Protein AF-A0A971Q8L4-F1 (afdb_monomer_lite)

Radius of gyration: 24.86 Å; chains: 1; bounding box: 64×50×66 Å

Structure (mmCIF, N/CA/C/O backbone):
data_AF-A0A971Q8L4-F1
#
_entry.id   AF-A0A971Q8L4-F1
#
loop_
_atom_site.group_PDB
_atom_site.id
_atom_site.type_symbol
_atom_site.label_atom_id
_atom_site.label_alt_id
_atom_site.label_comp_id
_atom_site.label_asym_id
_atom_site.label_entity_id
_atom_site.label_seq_id
_atom_site.pdbx_PDB_ins_code
_atom_site.Cartn_x
_atom_site.Cartn_y
_atom_site.Cartn_z
_atom_site.occupancy
_atom_site.B_iso_or_equiv
_atom_site.auth_seq_id
_atom_site.auth_comp_id
_atom_site.auth_asym_id
_atom_site.auth_atom_id
_atom_site.pdbx_PDB_model_num
ATOM 1 N N . MET A 1 1 ? -30.413 21.904 19.982 1.00 45.78 1 MET A N 1
ATOM 2 C CA . MET A 1 1 ? -29.774 20.782 20.704 1.00 45.78 1 MET A CA 1
ATOM 3 C C . MET A 1 1 ? -28.463 20.506 19.994 1.00 45.78 1 MET A C 1
ATOM 5 O O . MET A 1 1 ? -28.506 20.334 18.784 1.00 45.78 1 MET A O 1
ATOM 9 N N . SER A 1 2 ? -27.324 20.584 20.688 1.00 55.53 2 SER A N 1
ATOM 10 C CA . SER A 1 2 ? -26.021 20.301 20.070 1.00 55.53 2 SER A CA 1
ATOM 11 C C . SER A 1 2 ? -25.993 18.841 19.613 1.00 55.53 2 SER A C 1
ATOM 13 O O . SER A 1 2 ? -26.353 17.948 20.380 1.00 55.53 2 SER A O 1
ATOM 15 N N . ARG A 1 3 ? -25.665 18.612 18.340 1.00 78.69 3 ARG A N 1
ATOM 16 C CA . ARG A 1 3 ? -25.548 17.276 17.750 1.00 78.69 3 ARG A CA 1
ATOM 17 C C . ARG A 1 3 ? -24.385 16.535 18.415 1.00 78.69 3 ARG A C 1
ATOM 19 O O . ARG A 1 3 ? -23.316 17.116 18.581 1.00 78.69 3 ARG A O 1
ATOM 26 N N . ASP A 1 4 ? -24.563 15.257 18.752 1.00 89.50 4 ASP A N 1
ATOM 27 C CA . ASP A 1 4 ? -23.483 14.438 19.321 1.00 89.50 4 ASP A CA 1
ATOM 28 C C . ASP A 1 4 ? -22.449 14.070 18.242 1.00 89.50 4 ASP A C 1
ATOM 30 O O . ASP A 1 4 ? -22.520 13.013 17.618 1.00 89.50 4 ASP A O 1
ATOM 34 N N . PHE A 1 5 ? -21.526 14.994 17.962 1.00 96.94 5 PHE A N 1
ATOM 35 C CA . PHE A 1 5 ? -20.414 14.784 17.037 1.00 96.94 5 PHE A CA 1
ATOM 36 C C . PHE A 1 5 ? -19.198 14.211 17.773 1.00 96.94 5 PHE A C 1
ATOM 38 O O . PHE A 1 5 ? -18.738 14.763 18.787 1.00 96.94 5 PHE A O 1
ATOM 45 N N . ARG A 1 6 ? -18.653 13.111 17.247 1.00 97.25 6 ARG A N 1
ATOM 46 C CA . ARG A 1 6 ? -17.581 12.340 17.884 1.00 97.25 6 ARG A CA 1
ATOM 47 C C . ARG A 1 6 ? -16.226 12.561 17.211 1.00 97.25 6 ARG A C 1
ATOM 49 O O . ARG A 1 6 ? -16.113 12.531 15.992 1.00 97.25 6 ARG A O 1
ATOM 56 N N . LEU A 1 7 ? -15.184 12.721 18.025 1.00 98.50 7 LEU A N 1
ATOM 57 C CA . LEU A 1 7 ? -13.802 12.645 17.560 1.00 98.50 7 LEU A CA 1
ATOM 58 C C . LEU A 1 7 ? -13.230 11.250 17.816 1.00 98.50 7 LEU A C 1
ATOM 60 O O . LEU A 1 7 ? -13.472 10.657 18.875 1.00 98.50 7 LEU A O 1
ATOM 64 N N . GLU A 1 8 ? -12.453 10.759 16.861 1.00 98.69 8 GLU A N 1
ATOM 65 C CA . GLU A 1 8 ? -11.822 9.443 16.880 1.00 98.69 8 GLU A CA 1
ATOM 66 C C . GLU A 1 8 ? -10.337 9.547 16.506 1.00 98.69 8 GLU A C 1
ATOM 68 O O . GLU A 1 8 ? -9.936 10.462 15.791 1.00 98.69 8 GLU A O 1
ATOM 73 N N . ALA A 1 9 ? -9.517 8.604 16.957 1.00 98.62 9 ALA A N 1
ATOM 74 C CA . ALA A 1 9 ? -8.110 8.491 16.565 1.00 98.62 9 ALA A CA 1
ATOM 75 C C . ALA A 1 9 ? -7.853 7.123 15.928 1.00 98.62 9 ALA A C 1
ATOM 77 O O . ALA A 1 9 ? -8.390 6.125 16.412 1.00 98.62 9 ALA A O 1
ATOM 78 N N . LEU A 1 10 ? -7.039 7.065 14.873 1.00 98.50 10 LEU A N 1
ATOM 79 C CA . LEU A 1 10 ? -6.539 5.800 14.337 1.00 98.50 10 LEU A CA 1
ATOM 80 C C . LEU A 1 10 ? -5.110 5.559 14.816 1.00 98.50 10 LEU A C 1
ATOM 82 O O . LEU A 1 10 ? -4.262 6.436 14.679 1.00 98.50 10 LEU A O 1
ATOM 86 N N . VAL A 1 11 ? -4.874 4.368 15.359 1.00 98.38 11 VAL A N 1
ATOM 87 C CA . VAL A 1 11 ? -3.573 3.879 15.811 1.00 98.38 11 VAL A CA 1
ATOM 88 C C . VAL A 1 11 ? -3.122 2.785 14.859 1.00 98.38 11 VAL A C 1
ATOM 90 O O . VAL A 1 11 ? -3.710 1.703 14.857 1.00 98.38 11 VAL A O 1
ATOM 93 N N . ASP A 1 12 ? -2.092 3.043 14.059 1.00 95.38 12 ASP A N 1
ATOM 94 C CA . ASP A 1 12 ? -1.393 1.992 13.321 1.00 95.38 12 ASP A CA 1
ATOM 95 C C . ASP A 1 12 ? -0.207 1.544 14.171 1.00 95.38 12 ASP A C 1
ATOM 97 O O . ASP A 1 12 ? 0.896 2.080 14.111 1.00 95.38 12 ASP A O 1
ATOM 101 N N . PHE A 1 13 ? -0.496 0.593 15.062 1.00 94.81 13 PHE A N 1
ATOM 102 C CA . PHE A 1 13 ? 0.380 0.264 16.182 1.00 94.81 13 PHE A CA 1
ATOM 103 C C . PHE A 1 13 ? 1.792 -0.162 15.762 1.00 94.81 13 PHE A C 1
ATOM 105 O O . PHE A 1 13 ? 2.742 0.040 16.520 1.00 94.81 13 PHE A O 1
ATOM 112 N N . LEU A 1 14 ? 1.944 -0.745 14.568 1.00 92.31 14 LEU A N 1
ATOM 113 C CA . LEU A 1 14 ? 3.266 -1.091 14.057 1.00 92.31 14 LEU A CA 1
ATOM 114 C C . LEU A 1 14 ? 4.086 0.161 13.759 1.00 92.31 14 LEU A C 1
ATOM 116 O O . LEU A 1 14 ? 5.238 0.204 14.176 1.00 92.31 14 LEU A O 1
ATOM 120 N N . ASP A 1 15 ? 3.505 1.186 13.141 1.00 92.38 15 ASP A N 1
ATOM 121 C CA . ASP A 1 15 ? 4.209 2.443 12.882 1.00 92.38 15 ASP A CA 1
ATOM 122 C C . ASP A 1 15 ? 4.553 3.153 14.192 1.00 92.38 15 ASP A C 1
ATOM 124 O O . ASP A 1 15 ? 5.699 3.553 14.391 1.00 92.38 15 ASP A O 1
ATOM 128 N N . ASP A 1 16 ? 3.602 3.226 15.129 1.00 94.31 16 ASP A N 1
ATOM 129 C CA . ASP A 1 16 ? 3.819 3.756 16.481 1.00 94.31 16 ASP A CA 1
ATOM 130 C C . ASP A 1 16 ? 4.983 3.038 17.207 1.00 94.31 16 ASP A C 1
ATOM 132 O O . ASP A 1 16 ? 5.825 3.683 17.843 1.00 94.31 16 ASP A O 1
ATOM 136 N N . ALA A 1 17 ? 5.076 1.709 17.091 1.00 93.44 17 ALA A N 1
ATOM 137 C CA . ALA A 1 17 ? 6.143 0.915 17.700 1.00 93.44 17 ALA A CA 1
ATOM 138 C C . ALA A 1 17 ? 7.485 1.015 16.949 1.00 93.44 17 ALA A C 1
ATOM 140 O O . ALA A 1 17 ? 8.529 1.020 17.602 1.00 93.44 17 ALA A O 1
ATOM 141 N N . ILE A 1 18 ? 7.474 1.105 15.612 1.00 89.38 18 ILE A N 1
ATOM 142 C CA . ILE A 1 18 ? 8.674 1.233 14.763 1.00 89.38 18 ILE A CA 1
ATOM 143 C C . ILE A 1 18 ? 9.385 2.549 15.042 1.00 89.38 18 ILE A C 1
ATOM 145 O O . ILE A 1 18 ? 10.592 2.562 15.261 1.00 89.38 18 ILE A O 1
ATOM 149 N N . VAL A 1 19 ? 8.646 3.659 15.067 1.00 90.88 19 VAL A N 1
ATOM 150 C CA . VAL A 1 19 ? 9.254 4.989 15.231 1.00 90.88 19 VAL A CA 1
ATOM 151 C C . VAL A 1 19 ? 9.710 5.263 16.667 1.00 90.88 19 VAL A C 1
ATOM 153 O O . VAL A 1 19 ? 10.331 6.293 16.935 1.00 90.88 19 VAL A O 1
ATOM 156 N N . THR A 1 20 ? 9.408 4.361 17.608 1.00 93.50 20 THR A N 1
ATOM 157 C CA . THR A 1 20 ? 9.803 4.501 19.010 1.00 93.50 20 THR A CA 1
ATOM 158 C C . THR A 1 20 ? 11.145 3.795 19.269 1.00 93.50 20 THR A C 1
ATOM 160 O O . THR A 1 20 ? 11.268 2.588 19.053 1.00 93.50 20 THR A O 1
ATOM 163 N N . PRO A 1 21 ? 12.164 4.490 19.819 1.00 92.88 21 PRO A N 1
ATOM 164 C CA . PRO A 1 21 ? 13.505 3.924 20.013 1.00 92.88 21 PRO A CA 1
ATOM 165 C C . PRO A 1 21 ? 13.611 2.938 21.195 1.00 92.88 21 PRO A C 1
ATOM 167 O O . PRO A 1 21 ? 14.701 2.463 21.519 1.00 92.88 21 PRO A O 1
ATOM 170 N N . PHE A 1 22 ? 12.498 2.614 21.852 1.00 93.94 22 PHE A N 1
ATOM 171 C CA . PHE A 1 22 ? 12.405 1.677 22.969 1.00 93.94 22 PHE A CA 1
ATOM 172 C C . PHE A 1 22 ? 11.108 0.853 22.887 1.00 93.94 22 PHE A C 1
ATOM 174 O O . PHE A 1 22 ? 10.148 1.284 22.252 1.00 93.94 22 PHE A O 1
ATOM 181 N N . PRO A 1 23 ? 11.046 -0.330 23.528 1.00 95.25 23 PRO A N 1
ATOM 182 C CA . PRO A 1 23 ? 9.831 -1.137 23.547 1.00 95.25 23 PRO A CA 1
ATOM 183 C C . PRO A 1 23 ? 8.694 -0.429 24.285 1.00 95.25 23 PRO A C 1
ATOM 185 O O . PRO A 1 23 ? 8.890 0.079 25.393 1.00 95.25 23 PRO A O 1
ATOM 188 N N . LEU A 1 24 ? 7.496 -0.447 23.706 1.00 97.69 24 LEU A N 1
ATOM 189 C CA . LEU A 1 24 ? 6.304 0.085 24.357 1.00 97.69 24 LEU A CA 1
ATOM 190 C C . LEU A 1 24 ? 5.809 -0.875 25.444 1.00 97.69 24 LEU A C 1
ATOM 192 O O . LEU A 1 24 ? 6.003 -2.089 25.392 1.00 97.69 24 LEU A O 1
ATOM 196 N N . THR A 1 25 ? 5.150 -0.311 26.453 1.00 98.31 25 THR A N 1
ATOM 197 C CA . THR A 1 25 ? 4.658 -1.034 27.635 1.00 98.31 25 THR A CA 1
ATOM 198 C C . THR A 1 25 ? 3.200 -0.682 27.909 1.00 98.31 25 THR A C 1
ATOM 200 O O . THR A 1 25 ? 2.663 0.270 27.341 1.00 98.31 25 THR A O 1
ATOM 203 N N . ALA A 1 26 ? 2.554 -1.409 28.823 1.00 98.62 26 ALA A N 1
ATOM 204 C CA . ALA A 1 26 ? 1.174 -1.121 29.210 1.00 98.62 26 ALA A CA 1
ATOM 205 C C . ALA A 1 26 ? 0.989 0.314 29.744 1.00 98.62 26 ALA A C 1
ATOM 207 O O . ALA A 1 26 ? -0.057 0.912 29.510 1.00 98.62 26 ALA A O 1
ATOM 208 N N . ALA A 1 27 ? 2.008 0.888 30.400 1.00 98.62 27 ALA A N 1
ATOM 209 C CA . ALA A 1 27 ? 1.979 2.273 30.875 1.00 98.62 27 ALA A CA 1
ATOM 210 C C . ALA A 1 27 ? 1.902 3.281 29.716 1.00 98.62 27 ALA A C 1
ATOM 212 O O . ALA A 1 27 ? 1.102 4.211 29.772 1.00 98.62 27 ALA A O 1
ATOM 213 N N . HIS A 1 28 ? 2.655 3.044 28.637 1.00 98.75 28 HIS A N 1
ATOM 214 C CA . HIS A 1 28 ? 2.609 3.878 27.435 1.00 98.75 28 HIS A CA 1
ATOM 215 C C . HIS A 1 28 ? 1.220 3.867 26.793 1.00 98.75 28 HIS A C 1
ATOM 217 O O . HIS A 1 28 ? 0.694 4.923 26.438 1.00 98.75 28 HIS A O 1
ATOM 223 N N . LEU A 1 29 ? 0.610 2.682 26.670 1.00 98.69 29 LEU A N 1
ATOM 224 C CA . LEU A 1 29 ? -0.730 2.551 26.096 1.00 98.69 29 LEU A CA 1
ATOM 225 C C . LEU A 1 29 ? -1.793 3.189 26.996 1.00 98.69 29 LEU A C 1
ATOM 227 O O . LEU A 1 29 ? -2.675 3.879 26.493 1.00 98.69 29 LEU A O 1
ATOM 231 N N . ASP A 1 30 ? -1.682 3.032 28.316 1.00 98.88 30 ASP A N 1
ATOM 232 C CA . ASP A 1 30 ? -2.569 3.706 29.267 1.00 98.88 30 ASP A CA 1
ATO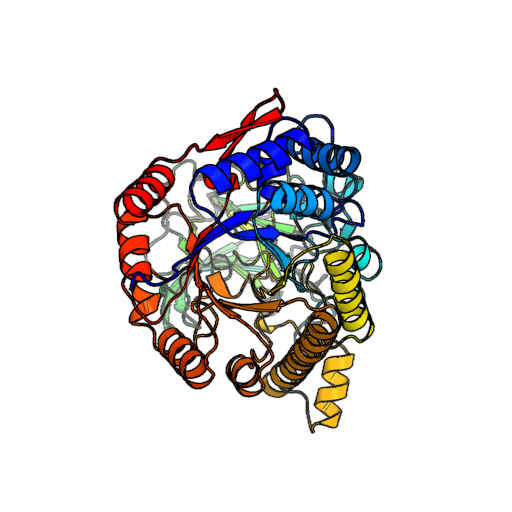M 233 C C . ASP A 1 30 ? -2.449 5.234 29.177 1.00 98.88 30 ASP A C 1
ATOM 235 O O . ASP A 1 30 ? -3.459 5.924 29.039 1.00 98.88 30 ASP A O 1
ATOM 239 N N . SER A 1 31 ? -1.218 5.757 29.144 1.00 98.81 31 SER A N 1
ATOM 240 C CA . SER A 1 31 ? -0.949 7.189 28.995 1.00 98.81 31 SER A CA 1
ATOM 241 C C . SER A 1 31 ? -1.486 7.744 27.674 1.00 98.81 31 SER A C 1
ATOM 243 O O . SER A 1 31 ? -2.077 8.825 27.662 1.00 98.81 31 SER A O 1
ATOM 245 N N . MET A 1 32 ? -1.353 6.998 26.572 1.00 98.81 32 MET A N 1
ATOM 246 C CA . MET A 1 32 ? -1.930 7.370 25.279 1.00 98.81 32 MET A CA 1
ATOM 247 C C . MET A 1 32 ? -3.459 7.473 25.351 1.00 98.81 32 MET A C 1
ATOM 249 O O . MET A 1 32 ? -4.024 8.480 24.922 1.00 98.81 32 MET A O 1
ATOM 253 N N . MET A 1 33 ? -4.139 6.470 25.917 1.00 98.81 33 MET A N 1
ATOM 254 C CA . MET A 1 33 ? -5.602 6.484 26.050 1.00 98.81 33 MET A CA 1
ATOM 255 C C . MET A 1 33 ? -6.075 7.632 26.952 1.00 98.81 33 MET A C 1
ATOM 257 O O . MET A 1 33 ? -7.014 8.348 26.594 1.00 98.81 33 MET A O 1
ATOM 261 N N . ALA A 1 34 ? -5.384 7.876 28.070 1.00 98.81 34 ALA A N 1
ATOM 262 C CA . ALA A 1 34 ? -5.652 9.006 28.957 1.00 98.81 34 ALA A CA 1
ATOM 263 C C . ALA A 1 34 ? -5.507 10.354 28.228 1.00 98.81 34 ALA A C 1
ATOM 265 O O . ALA A 1 34 ? -6.386 11.216 28.319 1.00 98.81 34 ALA A O 1
ATOM 266 N N . LEU A 1 35 ? -4.424 10.524 27.461 1.00 98.69 35 LEU A N 1
ATOM 267 C CA . LEU A 1 35 ? -4.169 11.723 26.666 1.00 98.69 35 LEU A CA 1
ATOM 268 C C . LEU A 1 35 ? -5.265 11.938 25.617 1.00 98.69 35 LEU A C 1
ATOM 270 O O . LEU A 1 35 ? -5.832 13.028 25.545 1.00 98.69 35 LEU A O 1
ATOM 274 N N . LEU A 1 36 ? -5.591 10.915 24.824 1.00 98.62 36 LEU A N 1
ATOM 275 C CA . LEU A 1 36 ? -6.631 10.996 23.794 1.00 98.62 36 LEU A CA 1
ATOM 276 C C . LEU A 1 36 ? -7.979 11.391 24.411 1.00 98.62 36 LEU A C 1
ATOM 278 O O . LEU A 1 36 ? -8.632 12.323 23.929 1.00 98.62 36 LEU A O 1
ATOM 282 N N . LYS A 1 37 ? -8.357 10.760 25.529 1.00 98.50 37 LYS A N 1
ATOM 283 C CA . LYS A 1 37 ? -9.571 11.102 26.279 1.00 98.50 37 LYS A CA 1
ATOM 284 C C . LYS A 1 37 ? -9.571 12.559 26.735 1.00 98.50 37 LYS A C 1
ATOM 286 O O . LYS A 1 37 ? -10.568 13.257 26.537 1.00 98.50 37 LYS A O 1
ATOM 291 N N . ALA A 1 38 ? -8.462 13.033 27.305 1.00 98.12 38 ALA A N 1
ATOM 292 C CA . ALA A 1 38 ? -8.311 14.417 27.755 1.00 98.12 38 ALA A CA 1
ATOM 293 C C . ALA A 1 38 ? -8.432 15.433 26.603 1.00 98.12 38 ALA A C 1
ATOM 295 O O . ALA A 1 38 ? -8.820 16.578 26.828 1.00 98.12 38 ALA A O 1
ATOM 296 N N . ARG A 1 39 ? -8.158 15.015 25.360 1.00 97.69 39 ARG A N 1
ATOM 297 C CA . ARG A 1 39 ? -8.344 15.821 24.143 1.00 97.69 39 ARG A CA 1
ATOM 298 C C . ARG A 1 39 ? -9.719 15.660 23.486 1.00 97.69 39 ARG A C 1
ATOM 300 O O . ARG A 1 39 ? -9.940 16.158 22.387 1.00 97.69 39 ARG A O 1
ATOM 307 N N . GLY A 1 40 ? -10.666 14.999 24.151 1.00 97.19 40 GLY A N 1
ATOM 308 C CA . GLY A 1 40 ? -12.049 14.883 23.686 1.00 97.19 40 GLY A CA 1
ATOM 309 C C . GLY A 1 40 ? -12.292 13.786 22.647 1.00 97.19 40 GLY A C 1
ATOM 310 O O . GLY A 1 40 ? -13.421 13.672 22.157 1.00 97.19 40 GLY A O 1
ATOM 311 N N . ILE A 1 41 ? -11.280 12.964 22.349 1.00 98.44 41 ILE A N 1
ATOM 312 C CA . ILE A 1 41 ? -11.441 11.724 21.584 1.00 98.44 41 ILE A CA 1
ATOM 313 C C . ILE A 1 41 ? -12.335 10.781 22.391 1.00 98.44 41 ILE A C 1
ATOM 315 O O . ILE A 1 41 ? -12.245 10.720 23.620 1.00 98.44 41 ILE A O 1
ATOM 319 N N . ARG A 1 42 ? -13.241 10.076 21.711 1.00 98.50 42 ARG A N 1
ATOM 320 C CA . ARG A 1 42 ? -14.146 9.105 22.352 1.00 98.50 42 ARG A CA 1
ATOM 321 C C . ARG A 1 42 ? -14.002 7.685 21.822 1.00 98.50 42 ARG A C 1
ATOM 323 O O . ARG A 1 42 ? -14.457 6.770 22.498 1.00 98.50 42 ARG A O 1
ATOM 330 N N . ARG A 1 43 ? -13.388 7.504 20.650 1.00 98.75 43 ARG A N 1
ATOM 331 C CA . ARG A 1 43 ? -13.145 6.188 20.052 1.00 98.75 43 ARG A CA 1
ATOM 332 C C . ARG A 1 43 ? -11.736 6.092 19.481 1.00 98.75 43 ARG A C 1
ATOM 334 O O . ARG A 1 43 ? -11.242 7.056 18.897 1.00 98.75 43 ARG A O 1
ATOM 341 N N . VAL A 1 44 ? -11.125 4.924 19.615 1.00 98.81 44 VAL A N 1
ATOM 342 C CA . VAL A 1 44 ? -9.850 4.575 18.983 1.00 98.81 44 VAL A CA 1
ATOM 343 C C . VAL A 1 44 ? -10.069 3.446 17.982 1.00 98.81 44 VAL A C 1
ATOM 345 O O . VAL A 1 44 ? -10.735 2.466 18.296 1.00 98.81 44 VAL A O 1
ATOM 348 N N . SER A 1 45 ? -9.519 3.580 16.779 1.00 98.62 45 SER A N 1
ATOM 349 C CA . SER A 1 45 ? -9.454 2.508 15.777 1.00 98.62 45 SER A CA 1
ATOM 350 C C . SER A 1 45 ? -8.032 1.948 15.785 1.00 98.62 45 SER A C 1
ATOM 352 O O . SER A 1 45 ? -7.101 2.666 15.442 1.00 98.62 45 SER A O 1
ATOM 354 N N . TRP A 1 46 ? -7.843 0.709 16.229 1.00 98.69 46 TRP A N 1
ATOM 355 C CA . TRP A 1 46 ? -6.535 0.099 16.484 1.00 98.69 46 TRP A CA 1
ATOM 356 C C . TRP A 1 46 ? -6.168 -0.919 15.405 1.00 98.69 46 TRP A C 1
ATOM 358 O O . TRP A 1 46 ? -6.849 -1.935 15.277 1.00 98.69 46 TRP A O 1
ATOM 368 N N . GLY A 1 47 ? -5.091 -0.687 14.656 1.00 97.56 47 GLY A N 1
ATOM 369 C CA . GLY A 1 47 ? -4.562 -1.606 13.646 1.00 97.56 47 GLY A CA 1
ATOM 370 C C . GLY A 1 47 ? -4.290 -2.992 14.223 1.00 97.56 47 GLY A C 1
ATOM 371 O O . GLY A 1 47 ? -3.435 -3.141 15.092 1.00 97.56 47 GLY A O 1
ATOM 372 N N . TYR A 1 48 ? -5.027 -4.000 13.750 1.00 97.25 48 TYR A N 1
ATOM 373 C CA . TYR A 1 48 ? -4.808 -5.391 14.145 1.00 97.25 48 TYR A CA 1
ATOM 374 C C . TYR A 1 48 ? -3.767 -6.048 13.237 1.00 97.25 48 TYR A C 1
ATOM 376 O O . TYR A 1 48 ? -3.918 -6.053 12.013 1.00 97.25 48 TYR A O 1
ATOM 384 N N . TYR A 1 49 ? -2.764 -6.668 13.854 1.00 95.44 49 TYR A N 1
ATOM 385 C CA . TYR A 1 49 ? -1.609 -7.271 13.188 1.00 95.44 49 TYR A CA 1
ATOM 386 C C . TYR A 1 49 ? -1.269 -8.639 13.782 1.00 95.44 49 TYR A C 1
ATOM 388 O O . TYR A 1 49 ? -0.121 -8.913 14.119 1.00 95.44 49 TYR A O 1
ATOM 396 N N . ALA A 1 50 ? -2.275 -9.504 13.947 1.00 95.75 50 ALA A N 1
ATOM 397 C CA . ALA A 1 50 ? -2.130 -10.789 14.640 1.00 95.75 50 ALA A CA 1
ATOM 398 C C . ALA A 1 50 ? -1.689 -10.631 16.107 1.00 95.75 50 ALA A C 1
ATOM 400 O O . ALA A 1 50 ? -0.838 -11.369 16.609 1.00 95.75 50 ALA A O 1
ATOM 401 N N . ASP A 1 51 ? -2.282 -9.665 16.815 1.00 95.75 51 ASP A N 1
ATOM 402 C CA . ASP A 1 51 ? -1.852 -9.255 18.153 1.00 95.75 51 ASP A CA 1
ATOM 403 C C . ASP A 1 51 ? -1.840 -10.384 19.183 1.00 95.75 51 ASP A C 1
ATOM 405 O O . ASP A 1 51 ? -0.915 -10.484 19.982 1.00 95.75 51 ASP A O 1
ATOM 409 N N . ALA A 1 52 ? -2.818 -11.289 19.127 1.00 95.25 52 ALA A N 1
ATOM 410 C CA . ALA A 1 52 ? -2.881 -12.449 20.015 1.00 95.25 52 ALA A CA 1
ATOM 411 C C . ALA A 1 52 ? -1.810 -13.516 19.717 1.00 95.25 52 ALA A C 1
ATOM 413 O O . ALA A 1 52 ? -1.603 -14.423 20.523 1.00 95.25 52 ALA A O 1
ATOM 414 N N . ARG A 1 53 ? -1.143 -13.426 18.562 1.00 94.12 53 ARG A N 1
ATOM 415 C CA . ARG A 1 53 ? -0.173 -14.404 18.048 1.00 94.12 53 ARG A CA 1
ATOM 416 C C . ARG A 1 53 ? 1.261 -13.863 18.019 1.00 94.12 53 ARG A C 1
ATOM 418 O O . ARG A 1 53 ? 2.143 -14.522 17.472 1.00 94.12 53 ARG A O 1
ATOM 425 N N . GLY A 1 54 ? 1.502 -12.708 18.646 1.00 92.75 54 GLY A N 1
ATOM 426 C CA . GLY A 1 54 ? 2.830 -12.102 18.771 1.00 92.75 54 GLY A CA 1
ATOM 427 C C . GLY A 1 54 ? 3.248 -11.223 17.591 1.00 92.75 54 GLY A C 1
ATOM 428 O O . GLY A 1 54 ? 4.437 -10.942 17.456 1.00 92.75 54 GLY A O 1
ATOM 429 N N . GLY A 1 55 ? 2.300 -10.788 16.757 1.00 93.31 55 GLY A N 1
ATOM 430 C CA . GLY A 1 55 ? 2.587 -9.907 15.629 1.00 93.31 55 GLY A CA 1
ATOM 431 C C . GLY A 1 55 ? 3.032 -10.639 14.359 1.00 93.31 55 GLY A C 1
ATOM 432 O O . GLY A 1 55 ? 3.133 -11.869 14.301 1.00 93.31 55 GLY A O 1
ATOM 433 N N . TYR A 1 56 ? 3.333 -9.865 13.318 1.00 93.19 56 TYR A N 1
ATOM 434 C CA . TYR A 1 56 ? 3.960 -10.374 12.095 1.00 93.19 56 TYR A CA 1
ATOM 435 C C . TYR A 1 56 ? 5.453 -10.658 12.302 1.00 93.19 56 TYR A C 1
ATOM 437 O O . TYR A 1 56 ? 6.148 -9.972 13.050 1.00 93.19 56 TYR A O 1
ATOM 445 N N . ARG A 1 57 ? 5.980 -11.656 11.586 1.00 90.56 57 ARG A N 1
ATOM 446 C CA . ARG A 1 57 ? 7.393 -12.060 11.634 1.00 90.56 57 ARG A CA 1
ATOM 447 C C . ARG A 1 57 ? 8.270 -11.101 10.825 1.00 90.56 57 ARG A C 1
ATOM 449 O O . ARG A 1 57 ? 8.476 -11.325 9.634 1.00 90.56 57 ARG A O 1
ATOM 456 N N . GLY A 1 58 ? 8.749 -10.029 11.454 1.00 87.12 58 GLY A N 1
ATOM 457 C CA . GLY A 1 58 ? 9.631 -9.022 10.841 1.00 87.12 58 GLY A CA 1
ATOM 458 C C . GLY A 1 58 ? 11.141 -9.315 10.968 1.00 87.12 58 GLY A C 1
ATOM 459 O O . GLY A 1 58 ? 11.531 -10.207 11.724 1.00 87.12 58 GLY A O 1
ATOM 460 N N . PRO A 1 59 ? 12.003 -8.547 10.271 1.00 83.94 59 PRO A N 1
ATOM 461 C CA . PRO A 1 59 ? 13.465 -8.714 10.253 1.00 83.94 59 PRO A CA 1
ATOM 462 C C . PRO A 1 59 ? 14.176 -8.128 11.496 1.00 83.94 59 PRO A C 1
ATOM 464 O O . PRO A 1 59 ? 15.190 -7.443 11.392 1.00 83.94 59 PRO A O 1
ATOM 467 N N . GLY A 1 60 ? 13.630 -8.333 12.697 1.00 75.69 60 GLY A N 1
ATOM 468 C CA . GLY A 1 60 ? 14.140 -7.690 13.913 1.00 75.69 60 GLY A CA 1
ATOM 469 C C . GLY A 1 60 ? 15.505 -8.216 14.367 1.00 75.69 60 GLY A C 1
ATOM 470 O O . GLY A 1 60 ? 15.590 -9.353 14.830 1.00 75.69 60 GLY A O 1
ATOM 471 N N . LYS A 1 61 ? 16.542 -7.363 14.352 1.00 72.81 61 LYS A N 1
ATOM 472 C CA . LYS A 1 61 ? 17.872 -7.652 14.928 1.00 72.81 61 LYS A CA 1
ATOM 473 C C . LYS A 1 61 ? 18.400 -6.508 15.791 1.00 72.81 61 LYS A C 1
ATOM 475 O O . LYS A 1 61 ? 18.026 -5.353 15.620 1.00 72.81 61 LYS A O 1
ATOM 480 N N . THR A 1 62 ? 19.292 -6.818 16.729 1.00 58.78 62 THR A N 1
ATOM 481 C CA . THR A 1 62 ? 19.975 -5.792 17.527 1.00 58.78 62 THR A CA 1
ATOM 482 C C . THR A 1 62 ? 21.029 -5.074 16.679 1.00 58.78 62 THR A C 1
ATOM 484 O O . THR A 1 62 ? 22.041 -5.679 16.327 1.00 58.78 62 THR A O 1
ATOM 487 N N . GLY A 1 63 ? 20.818 -3.783 16.397 1.00 58.44 63 GLY A N 1
ATOM 488 C CA . GLY A 1 63 ? 21.747 -2.937 15.636 1.00 58.44 63 GLY A CA 1
ATOM 489 C C . GLY A 1 63 ? 21.600 -3.031 14.108 1.00 58.44 63 GLY A C 1
ATOM 490 O O . GLY A 1 63 ? 20.962 -3.935 13.573 1.00 58.44 63 GLY A O 1
ATOM 491 N N . GLY A 1 64 ? 22.204 -2.080 13.388 1.00 66.38 64 GLY A N 1
ATOM 492 C CA . GLY A 1 64 ? 22.102 -1.985 11.925 1.00 66.38 64 GLY A CA 1
ATOM 493 C C . GLY A 1 64 ? 20.740 -1.463 11.432 1.00 66.38 64 GLY A C 1
ATOM 494 O O . GLY A 1 64 ? 19.958 -0.954 12.235 1.00 66.38 64 GLY A O 1
ATOM 495 N N . PRO A 1 65 ? 20.434 -1.600 10.128 1.00 64.62 65 PRO A N 1
ATOM 496 C CA . PRO A 1 65 ? 19.275 -0.956 9.495 1.00 64.62 65 PRO A CA 1
ATOM 497 C C . PRO A 1 65 ? 17.913 -1.528 9.917 1.00 64.62 65 PRO A C 1
ATOM 499 O O . PRO A 1 65 ? 16.874 -0.983 9.562 1.00 64.62 65 PRO A O 1
ATOM 502 N N . PHE A 1 66 ? 17.903 -2.600 10.719 1.00 76.62 66 PHE A N 1
ATOM 503 C CA . PHE A 1 66 ? 16.684 -3.192 11.277 1.00 76.62 66 PHE A CA 1
ATOM 504 C C . PHE A 1 66 ? 16.614 -3.095 12.810 1.00 76.62 66 PHE A C 1
ATOM 506 O O . PHE A 1 66 ? 15.916 -3.880 13.452 1.00 76.62 66 PHE A O 1
ATOM 513 N N . ALA A 1 67 ? 17.341 -2.155 13.422 1.00 75.56 67 ALA A N 1
ATOM 514 C CA . ALA A 1 67 ? 17.316 -1.970 14.874 1.00 75.56 67 ALA A CA 1
ATOM 515 C C . ALA A 1 67 ? 15.913 -1.607 15.395 1.00 75.56 67 ALA A C 1
ATOM 517 O O . ALA A 1 67 ? 15.484 -2.137 16.419 1.00 75.56 67 ALA A O 1
ATOM 518 N N . ASP A 1 68 ? 15.167 -0.781 14.662 1.00 78.94 68 ASP A N 1
ATOM 519 C CA . ASP A 1 68 ? 13.818 -0.345 15.053 1.00 78.94 68 ASP A CA 1
ATOM 520 C C . ASP A 1 68 ? 12.827 -1.520 15.105 1.00 78.94 68 ASP A C 1
ATOM 522 O O . ASP A 1 68 ? 11.994 -1.637 16.005 1.00 78.94 68 ASP A O 1
ATOM 526 N N . TRP A 1 69 ? 13.012 -2.501 14.224 1.00 83.88 69 TRP A N 1
ATOM 527 C CA . TRP A 1 69 ? 12.233 -3.739 14.185 1.00 83.88 69 TRP A CA 1
ATOM 528 C C . TRP A 1 69 ? 12.400 -4.594 15.437 1.00 83.88 69 TRP A C 1
ATOM 530 O O . TRP A 1 69 ? 11.490 -5.322 15.838 1.00 83.88 69 TRP A O 1
ATOM 540 N N . HIS A 1 70 ? 13.558 -4.503 16.089 1.00 85.81 70 HIS A N 1
ATOM 541 C CA . HIS A 1 70 ? 13.790 -5.184 17.353 1.00 85.81 70 HIS A CA 1
ATOM 542 C C . HIS A 1 70 ? 12.903 -4.620 18.474 1.00 85.81 70 HIS A C 1
ATOM 544 O O . HIS A 1 70 ? 12.482 -5.371 19.360 1.00 85.81 70 HIS A O 1
ATOM 550 N N . ASN A 1 71 ? 12.567 -3.326 18.438 1.00 88.62 71 ASN A N 1
ATOM 551 C CA . ASN A 1 71 ? 11.667 -2.716 19.419 1.00 88.62 71 ASN A CA 1
ATOM 552 C C . ASN A 1 71 ? 10.243 -3.237 19.282 1.00 88.62 71 ASN A C 1
ATOM 554 O O . ASN A 1 71 ? 9.627 -3.527 20.307 1.00 88.62 71 ASN A O 1
ATOM 558 N N . ILE A 1 72 ? 9.753 -3.445 18.058 1.00 90.94 72 ILE A N 1
ATOM 559 C CA . ILE A 1 72 ? 8.445 -4.074 17.823 1.00 90.94 72 ILE A CA 1
ATOM 560 C C . ILE A 1 72 ? 8.411 -5.467 18.452 1.00 90.94 72 ILE A C 1
ATOM 562 O O . ILE A 1 72 ? 7.522 -5.764 19.248 1.00 90.94 72 ILE A O 1
ATOM 566 N N . THR A 1 73 ? 9.407 -6.310 18.162 1.00 90.75 73 THR A N 1
ATOM 567 C CA . THR A 1 73 ? 9.469 -7.677 18.703 1.00 90.75 73 THR A CA 1
ATOM 568 C C . THR A 1 73 ? 9.445 -7.669 20.230 1.00 90.75 73 THR A C 1
ATOM 570 O O . THR A 1 73 ? 8.658 -8.390 20.845 1.00 90.75 73 THR A O 1
ATOM 573 N N . ARG A 1 74 ? 10.255 -6.811 20.862 1.00 92.88 74 ARG A N 1
ATOM 574 C CA . ARG A 1 74 ? 10.264 -6.653 22.325 1.00 92.88 74 ARG A CA 1
ATOM 575 C C . ARG A 1 74 ? 8.951 -6.087 22.868 1.00 92.88 74 ARG A C 1
ATOM 577 O O . ARG A 1 74 ? 8.527 -6.486 23.947 1.00 92.88 74 ARG A O 1
ATOM 584 N N . THR A 1 75 ? 8.299 -5.198 22.124 1.00 95.50 75 THR A N 1
ATOM 585 C CA . THR A 1 75 ? 6.983 -4.644 22.470 1.00 95.50 75 THR A CA 1
ATOM 586 C C . THR A 1 75 ? 5.926 -5.747 22.509 1.00 95.50 75 THR A C 1
ATOM 588 O O . THR A 1 75 ? 5.241 -5.892 23.519 1.00 95.50 75 THR A O 1
ATOM 591 N N . TYR A 1 76 ? 5.840 -6.593 21.477 1.00 95.25 76 TYR A N 1
ATOM 592 C CA . TYR A 1 76 ? 4.929 -7.745 21.476 1.00 95.25 76 TYR A CA 1
ATOM 593 C C . TYR A 1 76 ? 5.253 -8.738 22.592 1.00 95.25 76 TYR A C 1
ATOM 595 O O . TYR A 1 76 ? 4.344 -9.206 23.270 1.00 95.25 76 TYR A O 1
ATOM 603 N N . GLN A 1 77 ? 6.534 -9.022 22.844 1.00 94.94 77 GLN A N 1
ATOM 604 C CA . GLN A 1 77 ? 6.938 -9.891 23.956 1.00 94.94 77 GLN A CA 1
ATOM 605 C C . GLN A 1 77 ? 6.520 -9.326 25.321 1.00 94.94 77 GLN A C 1
ATOM 607 O O . GLN A 1 77 ? 6.057 -10.078 26.176 1.00 94.94 77 GLN A O 1
ATOM 612 N N . GLY A 1 78 ? 6.672 -8.015 25.528 1.00 96.88 78 GLY A N 1
ATOM 613 C CA . GLY A 1 78 ? 6.334 -7.347 26.785 1.00 96.88 78 GLY A CA 1
ATOM 614 C C . GLY A 1 78 ? 4.830 -7.185 27.014 1.00 96.88 78 GLY A C 1
ATOM 615 O O . GLY A 1 78 ? 4.374 -7.261 28.153 1.00 96.88 78 GLY A O 1
ATOM 616 N N . LEU A 1 79 ? 4.055 -6.970 25.950 1.00 97.94 79 LEU A N 1
ATOM 617 C CA . LEU A 1 79 ? 2.602 -6.778 26.023 1.00 97.94 79 LEU A CA 1
ATOM 618 C C . LEU A 1 79 ? 1.810 -8.088 25.900 1.00 97.94 79 LEU A C 1
ATOM 620 O O . LEU A 1 79 ? 0.668 -8.160 26.354 1.00 97.94 79 LEU A O 1
ATOM 624 N N . GLY A 1 80 ? 2.380 -9.114 25.266 1.00 97.38 80 GLY A N 1
ATOM 625 C CA . GLY A 1 80 ? 1.684 -10.334 24.865 1.00 97.38 80 GLY A CA 1
ATOM 626 C C . GLY A 1 80 ? 0.695 -10.071 23.730 1.00 97.38 80 GLY A C 1
ATOM 627 O O . GLY A 1 80 ? 0.976 -10.391 22.581 1.00 97.38 80 GLY A O 1
ATOM 628 N N . ASN A 1 81 ? -0.449 -9.461 24.055 1.00 98.12 81 ASN A N 1
ATOM 629 C CA . ASN A 1 81 ? -1.488 -9.062 23.103 1.00 98.12 81 ASN A CA 1
ATOM 630 C C . ASN A 1 81 ? -1.723 -7.540 23.197 1.00 98.12 81 ASN A C 1
ATOM 632 O O . ASN A 1 81 ? -2.511 -7.104 24.044 1.00 98.12 81 ASN A O 1
ATOM 636 N N . PRO A 1 82 ? -1.052 -6.728 22.357 1.00 98.38 82 PRO A N 1
ATOM 637 C CA . PRO A 1 82 ? -1.176 -5.272 22.398 1.00 98.38 82 PRO A CA 1
ATOM 638 C C . PRO A 1 82 ? -2.609 -4.764 22.230 1.00 98.38 82 PRO A C 1
ATOM 640 O O . PRO A 1 82 ? -3.017 -3.895 22.997 1.00 98.38 82 PRO A O 1
ATOM 643 N N . LEU A 1 83 ? -3.404 -5.346 21.320 1.00 98.75 83 LEU A N 1
ATOM 644 C CA . LEU A 1 83 ? -4.818 -4.985 21.153 1.00 98.75 83 LEU A CA 1
ATOM 645 C C . LEU A 1 83 ? -5.619 -5.176 22.450 1.00 98.75 83 LEU A C 1
ATOM 647 O O . LEU A 1 83 ? -6.404 -4.307 22.821 1.00 98.75 83 LEU A O 1
ATOM 651 N N . LYS A 1 84 ? -5.407 -6.285 23.170 1.00 98.81 84 LYS A N 1
ATOM 652 C CA . LYS A 1 84 ? -6.076 -6.523 24.458 1.00 98.81 84 LYS A CA 1
ATOM 653 C C . LYS A 1 84 ? -5.660 -5.489 25.506 1.00 98.81 84 LYS A C 1
ATOM 655 O O . LYS A 1 84 ? -6.518 -4.926 26.180 1.00 98.81 84 LYS A O 1
ATOM 660 N N . VAL A 1 85 ? -4.361 -5.207 25.623 1.00 98.81 85 VAL A N 1
ATOM 661 C CA . VAL A 1 85 ? -3.851 -4.196 26.570 1.00 98.81 85 VAL A CA 1
ATOM 662 C C . VAL A 1 85 ? -4.413 -2.809 26.241 1.00 98.81 85 VAL A C 1
ATOM 664 O O . VAL A 1 85 ? -4.818 -2.072 27.143 1.00 98.81 85 VAL A O 1
ATOM 667 N N . ALA A 1 86 ? -4.480 -2.466 24.954 1.00 98.81 86 ALA A N 1
ATOM 668 C CA . ALA A 1 86 ? -5.076 -1.229 24.472 1.00 98.81 86 ALA A CA 1
ATOM 669 C C . ALA A 1 86 ? -6.575 -1.160 24.777 1.00 98.81 86 ALA A C 1
ATOM 671 O O . ALA A 1 86 ? -7.050 -0.109 25.204 1.00 98.81 86 ALA A O 1
ATOM 672 N N . ALA A 1 87 ? -7.312 -2.262 24.616 1.00 98.88 87 ALA A N 1
ATOM 673 C CA . ALA A 1 87 ? -8.738 -2.300 24.912 1.00 98.88 87 ALA A CA 1
ATOM 674 C C . ALA A 1 87 ? -9.026 -2.104 26.401 1.00 98.88 87 ALA A C 1
ATOM 676 O O . ALA A 1 87 ? -9.838 -1.256 26.770 1.00 98.88 87 ALA A O 1
ATOM 677 N N . GLU A 1 88 ? -8.281 -2.791 27.267 1.00 98.88 88 GLU A N 1
ATOM 678 C CA . GLU A 1 88 ? -8.379 -2.601 28.715 1.00 98.88 88 GLU A CA 1
ATOM 679 C C . GLU A 1 88 ? -8.052 -1.152 29.121 1.00 98.88 88 GLU A C 1
ATOM 681 O O . GLU A 1 88 ? -8.732 -0.579 29.973 1.00 98.88 88 GLU A O 1
ATOM 686 N N . ALA A 1 89 ? -7.039 -0.535 28.503 1.00 98.88 89 ALA A N 1
ATOM 687 C CA . ALA A 1 89 ? -6.700 0.872 28.720 1.00 98.88 89 ALA A CA 1
ATOM 688 C C . ALA A 1 89 ? -7.799 1.826 28.231 1.00 98.88 89 ALA A C 1
ATOM 690 O O . ALA A 1 89 ? -8.191 2.738 28.958 1.00 98.88 89 ALA A O 1
ATOM 691 N N . ALA A 1 90 ? -8.329 1.608 27.028 1.00 98.88 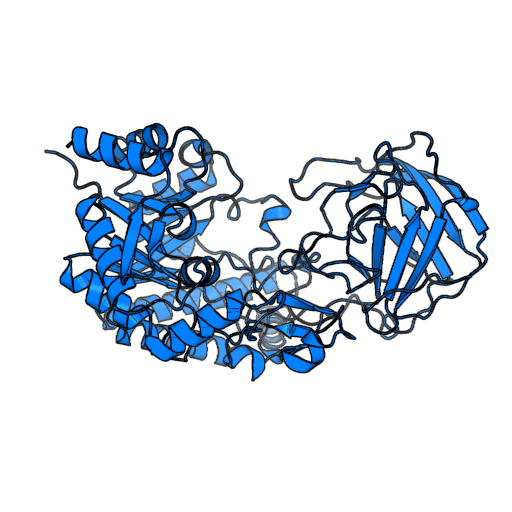90 ALA A N 1
ATOM 692 C CA . ALA A 1 90 ? -9.407 2.413 26.466 1.00 98.88 90 ALA A CA 1
ATOM 693 C C . ALA A 1 90 ? -10.635 2.396 27.389 1.00 98.88 90 ALA A C 1
ATOM 695 O O . ALA A 1 90 ? -11.149 3.455 27.760 1.00 98.88 90 ALA A O 1
ATOM 696 N N . HIS A 1 91 ? -11.040 1.212 27.854 1.00 98.88 91 HIS A N 1
ATOM 697 C CA . HIS A 1 91 ? -12.181 1.051 28.755 1.00 98.88 91 HIS A CA 1
ATOM 698 C C . HIS A 1 91 ? -11.959 1.700 30.123 1.00 98.88 91 HIS A C 1
ATOM 700 O O . HIS A 1 91 ? -12.875 2.354 30.624 1.00 98.88 91 HIS A O 1
ATOM 706 N N . ARG A 1 92 ? -10.747 1.620 30.699 1.00 98.75 92 ARG A N 1
ATOM 707 C CA . ARG A 1 92 ? -10.401 2.346 31.942 1.00 98.75 92 ARG A CA 1
ATOM 708 C C . ARG A 1 92 ? -10.621 3.855 31.822 1.00 98.75 92 ARG A C 1
ATOM 710 O O . ARG A 1 92 ? -11.060 4.480 32.783 1.00 98.75 92 ARG A O 1
ATOM 717 N N . HIS A 1 93 ? -10.357 4.423 30.646 1.00 98.69 93 HIS A N 1
ATOM 718 C CA . HIS A 1 93 ? -10.503 5.858 30.366 1.00 98.69 93 HIS A CA 1
ATOM 719 C C . HIS A 1 93 ? -11.857 6.225 29.727 1.00 98.69 93 HIS A C 1
ATOM 721 O O . HIS A 1 93 ? -12.087 7.378 29.347 1.00 98.69 93 HIS A O 1
ATOM 727 N N . GLY A 1 94 ? -12.789 5.270 29.626 1.00 98.50 94 GLY A N 1
ATOM 728 C CA . GLY A 1 94 ? -14.120 5.486 29.053 1.00 98.50 94 GLY A CA 1
ATOM 729 C C . GLY A 1 94 ? -14.075 5.882 27.574 1.00 98.50 94 GLY A C 1
ATOM 730 O O . GLY A 1 94 ? -14.760 6.833 27.170 1.00 98.50 94 GLY A O 1
ATOM 731 N N . LEU A 1 95 ? -13.211 5.220 26.806 1.00 98.75 95 LEU A N 1
ATOM 732 C CA . LEU A 1 95 ? -13.135 5.260 25.348 1.00 98.75 95 LEU A CA 1
ATOM 733 C C . LEU A 1 95 ? -13.720 3.970 24.764 1.00 98.75 95 LEU A C 1
ATOM 735 O O . LEU A 1 95 ? -13.563 2.901 25.349 1.00 98.75 95 LEU A O 1
ATOM 739 N N . GLU A 1 96 ? -14.337 4.074 23.589 1.00 98.69 96 GLU A N 1
ATOM 740 C CA . GLU A 1 96 ? -14.592 2.915 22.731 1.00 98.69 96 GLU A CA 1
ATOM 741 C C . GLU A 1 96 ? -13.304 2.533 21.985 1.00 98.69 96 GLU A C 1
ATOM 743 O O . GLU A 1 96 ? -12.514 3.403 21.605 1.00 98.69 96 GLU A O 1
ATOM 748 N N . ILE A 1 97 ? -13.118 1.250 21.695 1.00 98.81 97 ILE A N 1
ATOM 749 C CA . ILE A 1 97 ? -12.024 0.766 20.851 1.00 98.81 97 ILE A CA 1
ATOM 750 C C . ILE A 1 97 ? -12.541 -0.189 19.781 1.00 98.81 97 ILE A C 1
ATOM 752 O O . ILE A 1 97 ? -13.292 -1.123 20.055 1.00 98.81 97 ILE A O 1
ATOM 756 N N . TYR A 1 98 ? -12.165 0.060 18.534 1.00 98.88 98 TYR A N 1
ATOM 757 C CA . TYR A 1 98 ? -12.497 -0.783 17.393 1.00 98.88 98 TYR A CA 1
ATOM 758 C C . TYR A 1 98 ? -11.204 -1.381 16.852 1.00 98.88 98 TYR A C 1
ATOM 760 O O . TYR A 1 98 ? -10.199 -0.681 16.754 1.00 98.88 98 TYR A O 1
ATOM 768 N N . ALA A 1 99 ? -11.213 -2.660 16.481 1.00 98.75 99 ALA A N 1
ATOM 769 C CA . ALA A 1 99 ? -10.090 -3.227 15.741 1.00 98.75 99 ALA A CA 1
ATOM 770 C C . ALA A 1 99 ? -10.164 -2.782 14.279 1.00 98.75 99 ALA A C 1
ATOM 772 O O . ALA A 1 99 ? -11.146 -3.054 13.595 1.00 98.75 99 ALA A O 1
ATOM 773 N N . TYR A 1 100 ? -9.121 -2.128 13.792 1.00 98.38 100 TYR A N 1
ATOM 774 C CA . TYR A 1 100 ? -8.918 -1.785 12.394 1.00 98.38 100 TYR A CA 1
ATOM 775 C C . TYR A 1 100 ? -8.283 -2.971 11.671 1.00 98.38 100 TYR A C 1
ATOM 777 O O . TYR A 1 100 ? -7.065 -3.158 11.676 1.00 98.38 100 TYR A O 1
ATOM 785 N N . TYR A 1 101 ? -9.142 -3.815 11.104 1.00 98.38 101 TYR A N 1
ATOM 786 C CA . TYR A 1 101 ? -8.786 -5.082 10.492 1.00 98.38 101 TYR A CA 1
ATOM 787 C C . TYR A 1 101 ? -8.703 -4.962 8.968 1.00 98.38 101 TYR A C 1
ATOM 789 O O . TYR A 1 101 ? -9.643 -4.539 8.291 1.00 98.38 101 TYR A O 1
ATOM 797 N N . LYS A 1 102 ? -7.556 -5.373 8.426 1.00 97.25 102 LYS A N 1
ATOM 798 C CA . LYS A 1 102 ? -7.239 -5.380 6.998 1.00 97.25 102 LYS A CA 1
ATOM 799 C C . LYS A 1 102 ? -7.064 -6.840 6.544 1.00 97.25 102 LYS A C 1
ATOM 801 O O . LYS A 1 102 ? -5.949 -7.343 6.624 1.00 97.25 102 LYS A O 1
ATOM 806 N N . PRO A 1 103 ? -8.107 -7.572 6.105 1.00 97.62 103 PRO A N 1
ATOM 807 C CA . PRO A 1 103 ? -7.975 -9.019 5.877 1.00 97.62 103 PRO A CA 1
ATOM 808 C C . PRO A 1 103 ? -6.958 -9.393 4.791 1.00 97.62 103 PRO A C 1
ATOM 810 O O . PRO A 1 103 ? -6.283 -10.415 4.909 1.00 97.62 103 PRO A O 1
ATOM 813 N N . TYR A 1 104 ? -6.809 -8.549 3.765 1.00 97.19 104 TYR A N 1
ATOM 814 C CA . TYR A 1 104 ? -5.776 -8.717 2.741 1.00 97.19 104 TYR A CA 1
ATOM 815 C C . TYR A 1 104 ? -4.374 -8.328 3.217 1.00 97.19 104 TYR A C 1
ATOM 817 O O . TYR A 1 104 ? -3.410 -8.751 2.591 1.00 97.19 104 TYR A O 1
ATOM 825 N N . GLU A 1 105 ? -4.240 -7.550 4.298 1.00 95.44 105 GLU A N 1
ATOM 826 C CA . GLU A 1 105 ? -2.941 -7.208 4.874 1.00 95.44 105 GLU A CA 1
ATOM 827 C C . GLU A 1 105 ? -2.476 -8.327 5.796 1.00 95.44 105 GLU A C 1
ATOM 829 O O . GLU A 1 105 ? -2.747 -8.321 6.994 1.00 95.44 105 GLU A O 1
ATOM 834 N N . THR A 1 106 ? -1.728 -9.275 5.259 1.00 94.75 106 THR A N 1
ATOM 835 C CA . THR A 1 106 ? -1.115 -10.352 6.048 1.00 94.75 106 THR A CA 1
ATOM 836 C C . THR A 1 106 ? 0.398 -10.216 6.123 1.00 94.75 106 THR A C 1
ATOM 838 O O . THR A 1 106 ? 1.107 -11.185 6.387 1.00 94.75 106 THR A O 1
ATOM 841 N N . GLY A 1 107 ? 0.886 -8.999 5.899 1.00 87.75 107 GLY A N 1
ATOM 842 C CA . GLY A 1 107 ? 2.290 -8.649 5.939 1.00 87.75 107 GLY A CA 1
ATOM 843 C C . GLY A 1 107 ? 2.634 -7.655 4.843 1.00 87.75 107 GLY A C 1
ATOM 844 O O . GLY A 1 107 ? 2.378 -7.960 3.681 1.00 87.75 107 GLY A O 1
ATOM 845 N N . PRO A 1 108 ? 3.271 -6.517 5.151 1.00 85.19 108 PRO A N 1
ATOM 846 C CA . PRO A 1 108 ? 3.634 -5.545 4.125 1.00 85.19 108 PRO A CA 1
ATOM 847 C C . PRO A 1 108 ? 4.627 -6.050 3.075 1.00 85.19 108 PRO A C 1
ATOM 849 O O . PRO A 1 108 ? 4.875 -5.356 2.093 1.00 85.19 108 PRO A O 1
ATOM 852 N N . ALA A 1 109 ? 5.147 -7.272 3.258 1.00 90.94 109 ALA A N 1
ATOM 853 C CA . ALA A 1 109 ? 5.921 -8.000 2.267 1.00 90.94 109 ALA A CA 1
ATOM 854 C C . ALA A 1 109 ? 7.156 -7.209 1.828 1.00 90.94 109 ALA A C 1
ATOM 856 O O . ALA A 1 109 ? 7.357 -6.905 0.652 1.00 90.94 109 ALA A O 1
ATOM 857 N N . ALA A 1 110 ? 7.986 -6.847 2.803 1.00 92.25 110 ALA A N 1
ATOM 858 C CA . ALA A 1 110 ? 9.201 -6.104 2.529 1.00 92.25 110 ALA A CA 1
ATOM 859 C C . ALA A 1 110 ? 10.231 -7.022 1.847 1.00 92.25 110 ALA A C 1
ATOM 861 O O . ALA A 1 110 ? 10.474 -8.140 2.306 1.00 92.25 110 ALA A O 1
ATOM 862 N N . ALA A 1 111 ? 10.809 -6.569 0.734 1.00 92.50 111 ALA A N 1
ATOM 863 C CA . ALA A 1 111 ? 11.704 -7.379 -0.084 1.00 92.50 111 ALA A CA 1
ATOM 864 C C . ALA A 1 111 ? 13.164 -7.266 0.352 1.00 92.50 111 ALA A C 1
ATOM 866 O O . ALA A 1 111 ? 13.678 -6.175 0.591 1.00 92.50 111 ALA A O 1
ATOM 867 N N . LEU A 1 112 ? 13.836 -8.413 0.398 1.00 95.19 112 LEU A N 1
ATOM 868 C CA . LEU A 1 112 ? 15.263 -8.548 0.658 1.00 95.19 112 LEU A CA 1
ATOM 869 C C . LEU A 1 112 ? 15.916 -9.165 -0.591 1.00 95.19 112 LEU A C 1
ATOM 871 O O . LEU A 1 112 ? 15.414 -10.189 -1.065 1.00 95.19 112 LEU A O 1
ATOM 875 N N . PRO A 1 113 ? 17.003 -8.586 -1.138 1.00 96.56 113 PRO A N 1
ATOM 876 C CA . PRO A 1 113 ? 17.629 -9.085 -2.364 1.00 96.56 113 PRO A CA 1
ATOM 877 C C . PRO A 1 113 ? 18.079 -10.547 -2.258 1.00 96.56 113 PRO A C 1
ATOM 879 O O . PRO A 1 113 ? 18.598 -10.939 -1.221 1.00 96.56 113 PRO A O 1
ATOM 882 N N . GLU A 1 114 ? 17.908 -11.345 -3.317 1.00 97.00 114 GLU A N 1
ATOM 883 C CA . GLU A 1 114 ? 18.093 -12.813 -3.303 1.00 97.00 114 GLU A CA 1
ATOM 884 C C . GLU A 1 114 ? 19.425 -13.277 -2.687 1.00 97.00 114 GLU A C 1
ATOM 886 O O . GLU A 1 114 ? 19.429 -14.207 -1.883 1.00 97.00 114 GLU A O 1
ATOM 891 N N . GLY A 1 115 ? 20.533 -12.614 -3.018 1.00 96.50 115 GLY A N 1
ATOM 892 C CA . GLY A 1 115 ? 21.875 -12.931 -2.523 1.00 96.50 115 GLY A CA 1
ATOM 893 C C . GLY A 1 115 ? 22.281 -12.227 -1.226 1.00 96.50 115 GLY A C 1
ATOM 894 O O . GLY A 1 115 ? 23.423 -12.384 -0.786 1.00 96.50 115 GLY A O 1
ATOM 895 N N . SER A 1 116 ? 21.407 -11.420 -0.614 1.00 96.12 116 SER A N 1
ATOM 896 C CA . SER A 1 116 ? 21.766 -10.653 0.581 1.00 96.12 116 SER A CA 1
ATOM 897 C C . SER A 1 116 ? 21.810 -11.530 1.844 1.00 96.12 116 SER A C 1
ATOM 899 O O . SER A 1 116 ? 21.029 -12.480 1.978 1.00 96.12 116 SER A O 1
ATOM 901 N N . PRO A 1 117 ? 22.682 -11.210 2.822 1.00 94.50 117 PRO A N 1
ATOM 902 C CA . PRO A 1 117 ? 22.664 -11.863 4.132 1.00 94.50 117 PRO A CA 1
ATOM 903 C C . PRO A 1 117 ? 21.294 -11.777 4.815 1.00 94.50 117 PRO A C 1
ATOM 905 O O . PRO A 1 117 ? 20.847 -12.736 5.440 1.00 94.50 117 PRO A O 1
ATOM 908 N N . GLU A 1 118 ? 20.598 -10.652 4.648 1.00 93.62 118 GLU A N 1
ATOM 909 C CA . GLU A 1 118 ? 19.268 -10.434 5.204 1.00 93.62 118 GLU A CA 1
ATOM 910 C C . GLU A 1 118 ? 18.232 -11.398 4.622 1.00 93.62 118 GLU A C 1
ATOM 912 O O . GLU A 1 118 ? 17.397 -11.905 5.365 1.00 93.62 118 GLU A O 1
ATOM 917 N N . ALA A 1 119 ? 18.266 -11.681 3.316 1.00 95.44 119 ALA A N 1
ATOM 918 C CA . ALA A 1 119 ? 17.340 -12.634 2.704 1.00 95.44 119 ALA A CA 1
ATOM 919 C C . ALA A 1 119 ? 17.562 -14.061 3.227 1.00 95.44 119 ALA A C 1
ATOM 921 O O . ALA A 1 119 ? 16.601 -14.818 3.402 1.00 95.44 119 ALA A O 1
ATOM 922 N N . ALA A 1 120 ? 18.812 -14.431 3.517 1.00 95.44 120 ALA A N 1
ATOM 923 C CA . ALA A 1 120 ? 19.131 -15.708 4.149 1.00 95.44 120 ALA A CA 1
ATOM 924 C C . ALA A 1 120 ? 18.645 -15.769 5.608 1.00 95.44 120 ALA A C 1
ATOM 926 O O . ALA A 1 120 ? 18.117 -16.795 6.034 1.00 95.44 120 ALA A O 1
ATOM 927 N N . GLU A 1 121 ? 18.796 -14.676 6.359 1.00 93.75 121 GLU A N 1
ATOM 928 C CA . GLU A 1 121 ? 18.455 -14.607 7.785 1.00 93.75 121 GLU A CA 1
ATOM 929 C C . GLU A 1 121 ? 16.946 -14.441 8.037 1.00 93.75 121 GLU A C 1
ATOM 931 O O . GLU A 1 121 ? 16.374 -15.132 8.880 1.00 93.75 121 GLU A O 1
ATOM 936 N N . PHE A 1 122 ? 16.286 -13.550 7.293 1.00 93.81 122 PHE A N 1
ATOM 937 C CA . PHE A 1 122 ? 14.910 -13.105 7.546 1.00 93.81 122 PHE A CA 1
ATOM 938 C C . PHE A 1 122 ? 13.929 -13.404 6.413 1.00 93.81 122 PHE A C 1
ATOM 940 O O . PHE A 1 122 ? 12.734 -13.156 6.573 1.00 93.81 122 PHE A O 1
ATOM 947 N N . GLY A 1 123 ? 14.393 -13.903 5.265 1.00 95.62 123 GLY A N 1
ATOM 948 C CA . GLY A 1 123 ? 13.518 -14.230 4.141 1.00 95.62 123 GLY A CA 1
ATOM 949 C C . GLY A 1 123 ? 12.543 -15.358 4.487 1.00 95.62 123 GLY A C 1
ATOM 950 O O . GLY A 1 123 ? 12.940 -16.413 4.990 1.00 95.62 123 GLY A O 1
ATOM 951 N N . LEU A 1 124 ? 11.260 -15.147 4.192 1.00 96.38 124 LEU A N 1
ATOM 952 C CA . LEU A 1 124 ? 10.174 -16.073 4.526 1.00 96.38 124 LEU A CA 1
ATOM 953 C C . LEU A 1 124 ? 9.485 -16.643 3.287 1.00 96.38 124 LEU A C 1
ATOM 955 O O . LEU A 1 124 ? 9.148 -17.824 3.280 1.00 96.38 124 LEU A O 1
ATOM 959 N N . VAL A 1 125 ? 9.274 -15.824 2.256 1.00 96.50 125 VAL A N 1
ATOM 960 C CA . VAL A 1 125 ? 8.543 -16.208 1.041 1.00 96.50 125 VAL A CA 1
ATOM 961 C C . VAL A 1 125 ? 9.312 -15.741 -0.187 1.00 96.50 125 VAL A C 1
ATOM 963 O O . VAL A 1 125 ? 9.758 -14.601 -0.227 1.00 96.50 125 VAL A O 1
ATOM 966 N N . ASP A 1 126 ? 9.473 -16.604 -1.184 1.00 95.75 126 ASP A N 1
ATOM 967 C CA . ASP A 1 126 ? 10.257 -16.275 -2.376 1.00 95.75 126 ASP A CA 1
ATOM 968 C C . ASP A 1 126 ? 9.459 -15.409 -3.367 1.00 95.75 126 ASP A C 1
ATOM 970 O O . ASP A 1 126 ? 8.238 -15.555 -3.508 1.00 95.75 126 ASP A O 1
ATOM 974 N N . GLN A 1 127 ? 10.169 -14.518 -4.062 1.00 95.50 127 GLN A N 1
ATOM 975 C CA . GLN A 1 127 ? 9.683 -13.727 -5.192 1.00 95.50 127 GLN A CA 1
ATOM 976 C C . GLN A 1 127 ? 10.820 -13.440 -6.188 1.00 95.50 127 GLN A C 1
ATOM 978 O O . GLN A 1 127 ? 12.002 -13.615 -5.881 1.00 95.50 127 GLN A O 1
ATOM 983 N N . ILE A 1 128 ? 10.500 -12.945 -7.383 1.00 96.12 128 ILE A N 1
ATOM 984 C CA . ILE A 1 128 ? 11.523 -12.414 -8.289 1.00 96.12 128 ILE A CA 1
ATOM 985 C C . ILE A 1 128 ? 12.211 -11.221 -7.614 1.00 96.12 128 ILE A C 1
ATOM 987 O O . ILE A 1 128 ? 11.558 -10.318 -7.100 1.00 96.12 128 ILE A O 1
ATOM 991 N N . GLY A 1 129 ? 13.543 -11.227 -7.600 1.00 95.69 129 GLY A N 1
ATOM 992 C CA . GLY A 1 129 ? 14.353 -10.230 -6.903 1.00 95.69 129 GLY A CA 1
ATOM 993 C C . GLY A 1 129 ? 14.811 -10.669 -5.513 1.00 95.69 129 GLY A C 1
ATOM 994 O O . GLY A 1 129 ? 15.797 -10.120 -5.026 1.00 95.69 129 GLY A O 1
ATOM 995 N N . GLY A 1 130 ? 14.185 -11.668 -4.883 1.00 95.88 130 GLY A N 1
ATOM 996 C CA . GLY A 1 130 ? 14.671 -12.208 -3.613 1.00 95.88 130 GLY A CA 1
ATOM 997 C C . GLY A 1 130 ? 13.608 -12.791 -2.703 1.00 95.88 130 GLY A C 1
ATOM 998 O O . GLY A 1 130 ? 12.764 -13.571 -3.135 1.00 95.88 130 GLY A O 1
ATOM 999 N N . ARG A 1 131 ? 13.697 -12.480 -1.410 1.00 96.50 131 ARG A N 1
ATOM 1000 C CA . ARG A 1 131 ? 12.842 -13.078 -0.381 1.00 96.50 131 ARG A CA 1
ATOM 1001 C C . ARG A 1 131 ? 12.113 -11.994 0.390 1.00 96.50 131 ARG A C 1
ATOM 1003 O O . ARG A 1 131 ? 12.702 -11.014 0.831 1.00 96.50 131 ARG A O 1
ATOM 1010 N N . LEU A 1 132 ? 10.818 -12.186 0.546 1.00 95.50 132 LEU A N 1
ATOM 1011 C CA . LEU A 1 132 ? 9.926 -11.318 1.287 1.00 95.50 132 LEU A CA 1
ATOM 1012 C C . LEU A 1 132 ? 9.971 -11.657 2.780 1.00 95.50 132 LEU A C 1
ATOM 1014 O O . LEU A 1 132 ? 10.028 -12.834 3.153 1.00 95.50 132 LEU A O 1
ATOM 1018 N N . CYS A 1 133 ? 9.894 -10.641 3.632 1.00 94.81 133 CYS A N 1
ATOM 1019 C CA . CYS A 1 133 ? 9.777 -10.769 5.083 1.00 94.81 133 CYS A CA 1
ATOM 1020 C C . CYS A 1 133 ? 8.558 -9.991 5.616 1.00 94.81 133 CYS A C 1
ATOM 1022 O O . CYS A 1 133 ? 7.801 -9.394 4.850 1.00 94.81 133 CYS A O 1
ATOM 1024 N N . TRP A 1 134 ? 8.371 -10.005 6.942 1.00 93.00 134 TRP A N 1
ATOM 1025 C CA . TRP A 1 134 ? 7.291 -9.301 7.642 1.00 93.00 134 TRP A CA 1
ATOM 1026 C C . TRP A 1 134 ? 5.892 -9.818 7.293 1.00 93.00 134 TRP A C 1
ATOM 1028 O O . TRP A 1 134 ? 5.062 -9.094 6.754 1.00 93.00 134 TRP A O 1
ATOM 1038 N N . PHE A 1 135 ? 5.631 -11.083 7.642 1.00 95.44 135 PHE A N 1
ATOM 1039 C CA . PHE A 1 135 ? 4.351 -11.757 7.388 1.00 95.44 135 PHE A CA 1
ATOM 1040 C C . PHE A 1 135 ? 3.680 -12.324 8.631 1.00 95.44 135 PHE A C 1
ATOM 1042 O O . PHE A 1 135 ? 4.339 -12.753 9.584 1.00 95.44 135 PHE A O 1
ATOM 1049 N N . ASP A 1 136 ? 2.359 -12.441 8.554 1.00 95.94 136 ASP A N 1
ATOM 1050 C CA . ASP A 1 136 ? 1.587 -13.353 9.382 1.00 95.94 136 ASP A CA 1
ATOM 1051 C C . ASP A 1 136 ? 2.104 -14.797 9.187 1.00 95.94 136 ASP A C 1
ATOM 1053 O O . ASP A 1 136 ? 2.281 -15.247 8.046 1.00 95.94 136 ASP A O 1
ATOM 1057 N N . PRO A 1 137 ? 2.332 -15.563 10.273 1.00 93.75 137 PRO A N 1
ATOM 1058 C CA . PRO A 1 137 ? 2.752 -16.961 10.185 1.00 93.75 137 PRO A CA 1
ATOM 1059 C C . PRO A 1 137 ? 1.883 -17.841 9.272 1.00 93.75 137 PRO A C 1
ATOM 1061 O O . PRO A 1 137 ? 2.402 -18.797 8.693 1.00 93.75 137 PRO A O 1
ATOM 1064 N N . PHE A 1 138 ? 0.590 -17.534 9.122 1.00 97.00 138 PHE A N 1
ATOM 1065 C CA . PHE A 1 138 ? -0.318 -18.272 8.245 1.00 97.00 138 PHE A CA 1
ATOM 1066 C C . PHE A 1 138 ? 0.113 -18.203 6.775 1.00 97.00 138 PHE A C 1
ATOM 1068 O O . PHE A 1 138 ? 0.098 -19.231 6.100 1.00 97.00 138 PHE A O 1
ATOM 1075 N N . VAL A 1 139 ? 0.553 -17.034 6.293 1.00 96.94 139 VAL A N 1
ATOM 1076 C CA . VAL A 1 139 ? 1.032 -16.860 4.908 1.00 96.94 139 VAL A CA 1
ATOM 1077 C C . VAL A 1 139 ? 2.310 -17.653 4.682 1.00 96.94 139 VAL A C 1
ATOM 1079 O O . VAL A 1 139 ? 2.436 -18.340 3.675 1.00 96.94 139 VAL A O 1
ATOM 1082 N N . VAL A 1 140 ? 3.234 -17.613 5.645 1.00 95.19 140 VAL A N 1
ATOM 1083 C CA . VAL A 1 140 ? 4.508 -18.347 5.569 1.00 95.19 140 VAL A CA 1
ATOM 1084 C C . VAL A 1 140 ? 4.271 -19.854 5.469 1.00 95.19 140 VAL A C 1
ATOM 1086 O O . VAL A 1 140 ? 4.965 -20.549 4.735 1.00 95.19 140 VAL A O 1
ATOM 1089 N N . GLN A 1 141 ? 3.281 -20.369 6.199 1.00 96.94 141 GLN A N 1
ATOM 1090 C CA . GLN A 1 141 ? 2.920 -21.789 6.182 1.00 96.94 141 GLN A CA 1
ATOM 1091 C C . GLN A 1 141 ? 2.091 -22.175 4.949 1.00 96.94 141 GLN A C 1
ATOM 1093 O O . GLN A 1 141 ? 2.104 -23.336 4.548 1.00 96.94 141 GLN A O 1
ATOM 1098 N N . ASN A 1 142 ? 1.383 -21.218 4.342 1.00 98.06 142 ASN A N 1
ATOM 1099 C CA . ASN A 1 142 ? 0.453 -21.455 3.239 1.00 98.06 142 ASN A CA 1
ATOM 1100 C C . ASN A 1 142 ? 0.662 -20.468 2.072 1.00 98.06 142 ASN A C 1
ATOM 1102 O O . ASN A 1 142 ? -0.295 -19.822 1.636 1.00 98.06 142 ASN A O 1
ATOM 1106 N N . PRO A 1 143 ? 1.878 -20.353 1.503 1.00 97.38 143 PRO A N 1
ATOM 1107 C CA . PRO A 1 143 ? 2.172 -19.334 0.492 1.00 97.38 143 PRO A CA 1
ATOM 1108 C C . PRO A 1 143 ? 1.393 -19.540 -0.816 1.00 97.38 143 PRO A C 1
ATOM 1110 O O . PRO A 1 143 ? 1.261 -18.605 -1.602 1.00 97.38 143 PRO A O 1
ATOM 1113 N N . HIS A 1 144 ? 0.863 -20.744 -1.044 1.00 97.94 144 HIS A N 1
ATOM 1114 C CA . HIS A 1 144 ? 0.048 -21.110 -2.204 1.00 97.94 144 HIS A CA 1
ATOM 1115 C C . HIS A 1 144 ? -1.411 -20.620 -2.116 1.00 97.94 144 HIS A C 1
ATOM 1117 O O . HIS A 1 144 ? -2.111 -20.645 -3.121 1.00 97.94 144 HIS A O 1
ATOM 1123 N N . LEU A 1 145 ? -1.871 -20.162 -0.941 1.00 98.56 145 LEU A N 1
ATOM 1124 C CA . LEU A 1 145 ? -3.212 -19.584 -0.754 1.00 98.56 145 LEU A CA 1
ATOM 1125 C C . LEU A 1 145 ? -3.275 -18.085 -1.090 1.00 98.56 145 LEU A C 1
ATOM 1127 O O . LEU A 1 145 ? -4.334 -17.462 -0.984 1.00 98.56 145 LEU A O 1
ATOM 1131 N N . ARG A 1 146 ? -2.142 -17.487 -1.473 1.00 98.38 146 ARG A N 1
ATOM 1132 C CA . ARG A 1 146 ? -2.086 -16.103 -1.949 1.00 98.38 146 ARG A CA 1
ATOM 1133 C C . ARG A 1 146 ? -2.835 -15.948 -3.272 1.00 98.38 146 ARG A C 1
ATOM 1135 O O . ARG A 1 146 ? -3.109 -16.922 -3.975 1.00 98.38 146 ARG A O 1
ATOM 1142 N N . ILE A 1 147 ? -3.174 -14.712 -3.619 1.00 98.50 147 ILE A N 1
ATOM 1143 C CA . ILE A 1 147 ? -3.805 -14.380 -4.896 1.00 98.50 147 ILE A CA 1
ATOM 1144 C C . ILE A 1 147 ? -2.827 -14.731 -6.025 1.00 98.50 147 ILE A C 1
ATOM 1146 O O . ILE A 1 147 ? -1.754 -14.143 -6.135 1.00 98.50 147 ILE A O 1
ATOM 1150 N N . LYS A 1 148 ? -3.211 -15.702 -6.853 1.00 98.31 148 LYS A N 1
ATOM 1151 C CA . LYS A 1 148 ? -2.382 -16.320 -7.893 1.00 98.31 148 LYS A CA 1
ATOM 1152 C C . LYS A 1 148 ? -2.476 -15.558 -9.213 1.00 98.31 148 LYS A C 1
ATOM 1154 O O . LYS A 1 148 ? -3.553 -15.077 -9.588 1.00 98.31 148 LYS A O 1
ATOM 1159 N N . ARG A 1 149 ? -1.358 -15.476 -9.927 1.00 97.50 149 ARG A N 1
ATOM 1160 C CA . ARG A 1 149 ? -1.264 -14.930 -11.281 1.00 97.50 149 ARG A CA 1
ATOM 1161 C C . ARG A 1 149 ? -1.857 -15.896 -12.313 1.00 97.50 149 ARG A C 1
ATOM 1163 O O . ARG A 1 149 ? -1.818 -17.114 -12.133 1.00 97.50 149 ARG A O 1
ATOM 1170 N N . ARG A 1 150 ? -2.373 -15.374 -13.425 1.00 95.75 150 ARG A N 1
ATOM 1171 C CA . ARG A 1 150 ? -2.613 -16.176 -14.635 1.00 95.75 150 ARG A CA 1
ATOM 1172 C C . ARG A 1 150 ? -1.299 -16.716 -15.209 1.00 95.75 150 ARG A C 1
ATOM 1174 O O . ARG A 1 150 ? -0.226 -16.182 -14.936 1.00 95.75 150 ARG A O 1
ATOM 1181 N N . THR A 1 151 ? -1.385 -17.780 -15.998 1.00 89.44 151 THR A N 1
ATOM 1182 C CA . THR A 1 151 ? -0.215 -18.487 -16.555 1.00 89.44 151 THR A CA 1
ATOM 1183 C C . THR A 1 151 ? -0.279 -18.666 -18.071 1.00 89.44 151 THR A C 1
ATOM 1185 O O . THR A 1 151 ? 0.608 -19.281 -18.654 1.00 89.44 151 THR A O 1
ATOM 1188 N N . ASP A 1 152 ? -1.320 -18.152 -18.722 1.00 90.94 152 ASP A N 1
ATOM 1189 C CA . ASP A 1 152 ? -1.601 -18.326 -20.149 1.00 90.94 152 ASP A CA 1
ATOM 1190 C C . ASP A 1 152 ? -0.819 -17.370 -21.065 1.00 90.94 152 ASP A C 1
ATOM 1192 O O . ASP A 1 152 ? -0.860 -17.522 -22.284 1.00 90.94 152 ASP A O 1
ATOM 1196 N N . ASP A 1 153 ? -0.086 -16.414 -20.497 1.00 90.50 153 ASP A N 1
ATOM 1197 C CA . ASP A 1 153 ? 0.610 -15.344 -21.216 1.00 90.50 153 ASP A CA 1
ATOM 1198 C C . ASP A 1 153 ? 2.146 -15.394 -21.112 1.00 90.50 153 ASP A C 1
ATOM 1200 O O . ASP A 1 153 ? 2.831 -14.595 -21.751 1.00 90.50 153 ASP A O 1
ATOM 1204 N N . LEU A 1 154 ? 2.709 -16.338 -20.349 1.00 91.94 154 LEU A N 1
ATOM 1205 C CA . LEU A 1 154 ? 4.158 -16.505 -20.215 1.00 91.94 154 LEU A CA 1
ATOM 1206 C C . LEU A 1 154 ? 4.677 -17.686 -21.049 1.00 91.94 154 LEU A C 1
ATOM 1208 O O . LEU A 1 154 ? 4.214 -18.816 -20.880 1.00 91.94 154 LEU A O 1
ATOM 1212 N N . PRO A 1 155 ? 5.699 -17.482 -21.900 1.00 90.88 155 PRO A N 1
ATOM 1213 C CA . PRO A 1 155 ? 6.393 -18.586 -22.552 1.00 90.88 155 PRO A CA 1
ATOM 1214 C C . PRO A 1 155 ? 7.059 -19.516 -21.528 1.00 90.88 155 PRO A C 1
ATOM 1216 O O . PRO A 1 155 ? 7.725 -19.052 -20.604 1.00 90.88 155 PRO A O 1
ATOM 1219 N N . ALA A 1 156 ? 6.987 -20.834 -21.741 1.00 89.19 156 ALA A N 1
ATOM 1220 C CA . ALA A 1 156 ? 7.572 -21.827 -20.828 1.00 89.19 156 ALA A CA 1
ATOM 1221 C C . ALA A 1 156 ? 9.091 -21.658 -20.603 1.00 89.19 156 ALA A C 1
ATOM 1223 O O . ALA A 1 156 ? 9.617 -22.054 -19.568 1.00 89.19 156 ALA A O 1
ATOM 1224 N N . ASN A 1 157 ? 9.802 -21.061 -21.565 1.00 91.88 157 ASN A N 1
ATOM 1225 C CA . ASN A 1 157 ? 11.237 -20.788 -21.483 1.00 91.88 157 ASN A CA 1
ATOM 1226 C C . ASN A 1 157 ? 11.573 -19.332 -21.115 1.00 91.88 157 ASN A C 1
ATOM 1228 O O . ASN A 1 157 ? 12.724 -18.936 -21.278 1.00 91.88 157 ASN A O 1
ATOM 1232 N N . VAL A 1 158 ? 10.616 -18.522 -20.638 1.00 93.88 158 VAL A N 1
ATOM 1233 C CA . VAL A 1 158 ? 10.850 -17.093 -20.339 1.00 93.88 158 VAL A CA 1
ATOM 1234 C C . VAL A 1 158 ? 12.042 -16.886 -19.402 1.00 93.88 158 VAL A C 1
ATOM 1236 O O . VAL A 1 158 ? 12.875 -16.017 -19.638 1.00 93.88 158 VAL A O 1
ATOM 1239 N N . ALA A 1 159 ? 12.192 -17.751 -18.396 1.00 89.69 159 ALA A N 1
ATOM 1240 C CA . ALA A 1 159 ? 13.260 -17.661 -17.408 1.00 89.69 159 ALA A CA 1
ATOM 1241 C C . ALA A 1 159 ? 14.659 -17.948 -17.975 1.00 89.69 159 ALA A C 1
ATOM 1243 O O . ALA A 1 159 ? 15.639 -17.558 -17.352 1.00 89.69 159 ALA A O 1
ATOM 1244 N N . THR A 1 160 ? 14.787 -18.604 -19.131 1.00 92.06 160 THR A N 1
ATOM 1245 C CA . THR A 1 160 ? 16.083 -18.980 -19.733 1.00 92.06 160 THR A CA 1
ATOM 1246 C C . THR A 1 160 ? 16.312 -18.369 -21.111 1.00 92.06 160 THR A C 1
ATOM 1248 O O . THR A 1 160 ? 17.382 -18.558 -21.689 1.00 92.06 160 THR A O 1
ATOM 1251 N N . ARG A 1 161 ? 15.331 -17.633 -21.643 1.00 95.38 161 ARG A N 1
ATOM 1252 C CA . ARG A 1 161 ? 15.416 -16.994 -22.955 1.00 95.38 161 ARG A CA 1
ATOM 1253 C C . ARG A 1 161 ? 16.515 -15.915 -22.946 1.00 95.38 161 ARG A C 1
ATOM 1255 O O . ARG A 1 161 ? 16.448 -15.021 -22.099 1.00 95.38 161 ARG A O 1
ATOM 1262 N N . PRO A 1 162 ? 17.518 -15.987 -23.842 1.00 97.31 162 PRO A N 1
ATOM 1263 C CA . PRO A 1 162 ? 18.558 -14.967 -23.919 1.00 97.31 162 PRO A CA 1
ATOM 1264 C C . PRO A 1 162 ? 17.993 -13.608 -24.333 1.00 97.31 162 PRO A C 1
ATOM 1266 O O . PRO A 1 162 ? 17.127 -13.538 -25.204 1.00 97.31 162 PRO A O 1
ATOM 1269 N N . VAL A 1 163 ? 18.519 -12.538 -23.738 1.00 98.31 163 VAL A N 1
ATOM 1270 C CA . VAL A 1 163 ? 18.265 -11.163 -24.187 1.00 98.31 163 VAL A CA 1
ATOM 1271 C C . VAL A 1 163 ? 19.281 -10.833 -25.275 1.00 98.31 163 VAL A C 1
ATOM 1273 O O . VAL A 1 163 ? 20.484 -10.816 -25.006 1.00 98.31 163 VAL A O 1
ATOM 1276 N N . CYS A 1 164 ? 18.808 -10.588 -26.492 1.00 98.56 164 CYS A N 1
ATOM 1277 C CA . CYS A 1 164 ? 19.648 -10.319 -27.663 1.00 98.56 164 CYS A CA 1
ATOM 1278 C C . CYS A 1 164 ? 19.640 -8.846 -28.085 1.00 98.56 164 CYS A C 1
ATOM 1280 O O . CYS A 1 164 ? 20.577 -8.388 -28.742 1.00 98.56 164 CYS A O 1
ATOM 1282 N N . ALA A 1 165 ? 18.616 -8.098 -27.672 1.00 98.75 165 ALA A N 1
ATOM 1283 C CA . ALA A 1 165 ? 18.589 -6.649 -27.783 1.00 98.75 165 ALA A CA 1
ATOM 1284 C C . ALA A 1 165 ? 17.865 -6.011 -26.590 1.00 98.75 165 ALA A C 1
ATOM 1286 O O . ALA A 1 165 ? 17.039 -6.641 -25.930 1.00 98.75 165 ALA A O 1
ATOM 1287 N N . ILE A 1 166 ? 18.179 -4.750 -26.311 1.00 98.81 166 ILE A N 1
ATOM 1288 C CA . ILE A 1 166 ? 17.500 -3.921 -25.313 1.00 98.81 166 ILE A CA 1
ATOM 1289 C C . ILE A 1 166 ? 17.123 -2.609 -25.989 1.00 98.81 166 ILE A C 1
ATOM 1291 O O . ILE A 1 166 ? 17.993 -1.917 -26.516 1.00 98.81 166 ILE A O 1
ATOM 1295 N N . ARG A 1 167 ? 15.838 -2.255 -25.965 1.00 98.75 167 ARG A N 1
ATOM 1296 C CA . ARG A 1 167 ? 15.360 -0.940 -26.402 1.00 98.75 167 ARG A CA 1
ATOM 1297 C C . ARG A 1 167 ? 15.167 -0.047 -25.189 1.00 98.75 167 ARG A C 1
ATOM 1299 O O . ARG A 1 167 ? 14.485 -0.448 -24.250 1.00 98.75 167 ARG A O 1
ATOM 1306 N N . LEU A 1 168 ? 15.739 1.148 -25.232 1.00 98.81 168 LEU A N 1
ATOM 1307 C CA . LEU A 1 168 ? 15.492 2.233 -24.292 1.00 98.81 168 LEU A CA 1
ATOM 1308 C C . LEU A 1 168 ? 14.616 3.275 -24.987 1.00 98.81 168 LEU A C 1
ATOM 1310 O O . LEU A 1 168 ? 14.938 3.686 -26.102 1.00 98.81 168 LEU A O 1
ATOM 1314 N N . ILE A 1 169 ? 13.523 3.692 -24.357 1.00 98.75 169 ILE A N 1
ATOM 1315 C CA . ILE A 1 169 ? 12.480 4.520 -24.971 1.00 98.75 169 ILE A CA 1
ATOM 1316 C C . ILE A 1 169 ? 12.306 5.799 -24.152 1.00 98.75 169 ILE A C 1
ATOM 1318 O O . ILE A 1 169 ? 11.872 5.751 -23.001 1.00 98.75 169 ILE A O 1
ATOM 1322 N N . LYS A 1 170 ? 12.612 6.947 -24.757 1.00 98.69 170 LYS A N 1
ATOM 1323 C CA . LYS A 1 170 ? 12.352 8.277 -24.191 1.00 98.69 170 LYS A CA 1
ATOM 1324 C C . LYS A 1 170 ? 10.880 8.641 -24.392 1.00 98.69 170 LYS A C 1
ATOM 1326 O O . LYS A 1 170 ? 10.283 8.247 -25.387 1.00 98.69 170 LYS A O 1
ATOM 1331 N N . LYS A 1 171 ? 10.298 9.436 -23.492 1.00 98.31 171 LYS A N 1
ATOM 1332 C CA . LYS A 1 171 ? 8.897 9.893 -23.601 1.00 98.31 171 LYS A CA 1
ATOM 1333 C C . LYS A 1 171 ? 8.589 10.763 -24.835 1.00 98.31 171 LYS A C 1
ATOM 1335 O O . LYS A 1 171 ? 7.420 10.994 -25.129 1.00 98.31 171 LYS A O 1
ATOM 1340 N N . ASP A 1 172 ? 9.606 11.287 -25.515 1.00 98.50 172 ASP A N 1
ATOM 1341 C CA . ASP A 1 172 ? 9.496 12.196 -26.660 1.00 98.50 172 ASP A CA 1
ATOM 1342 C C . ASP A 1 172 ? 10.667 11.986 -27.640 1.00 98.50 172 ASP A C 1
ATOM 1344 O O . ASP A 1 172 ? 11.526 11.121 -27.429 1.00 98.50 172 ASP A O 1
ATOM 1348 N N . ASP A 1 173 ? 10.694 12.747 -28.734 1.00 98.56 173 ASP A N 1
ATOM 1349 C CA . ASP A 1 173 ? 11.701 12.661 -29.791 1.00 98.56 173 ASP A CA 1
ATOM 1350 C C . ASP A 1 173 ? 12.836 13.688 -29.669 1.00 98.56 173 ASP A C 1
ATOM 1352 O O . ASP A 1 173 ? 13.654 13.803 -30.593 1.00 98.56 173 ASP A O 1
ATOM 1356 N N . THR A 1 174 ? 12.955 14.424 -28.556 1.00 98.56 174 THR A N 1
ATOM 1357 C CA . THR A 1 174 ? 14.040 15.409 -28.437 1.00 98.56 174 THR A CA 1
ATOM 1358 C C . THR A 1 174 ? 15.404 14.708 -28.451 1.00 98.56 174 THR A C 1
ATOM 1360 O O . THR A 1 174 ? 15.510 13.545 -28.043 1.00 98.56 174 THR A O 1
ATOM 1363 N N . PRO A 1 175 ? 16.462 15.349 -28.987 1.00 98.19 175 PRO A N 1
ATOM 1364 C CA . PRO A 1 175 ? 17.803 14.770 -28.987 1.00 98.19 175 PRO A CA 1
ATOM 1365 C C . PRO A 1 175 ? 18.242 14.368 -27.578 1.00 98.19 175 PRO A C 1
ATOM 1367 O O . PRO A 1 175 ? 17.943 15.075 -26.622 1.00 98.19 175 PRO A O 1
ATOM 1370 N N . THR A 1 176 ? 18.975 13.262 -27.466 1.00 98.06 176 THR A N 1
ATOM 1371 C CA . THR A 1 176 ? 19.544 12.802 -26.195 1.00 98.06 176 THR A CA 1
ATOM 1372 C C . THR A 1 176 ? 21.061 12.939 -26.200 1.00 98.06 176 THR A C 1
ATOM 1374 O O . THR A 1 176 ? 21.701 12.861 -27.248 1.00 98.06 176 THR A O 1
ATOM 1377 N N . ARG A 1 177 ? 21.639 13.131 -25.012 1.00 98.00 177 ARG A N 1
ATOM 1378 C CA . ARG A 1 177 ? 23.090 13.107 -24.797 1.00 98.00 177 ARG A CA 1
ATOM 1379 C C . ARG A 1 177 ? 23.666 11.699 -24.639 1.00 98.00 177 ARG A C 1
ATOM 1381 O O . ARG A 1 177 ? 24.882 11.551 -24.632 1.00 98.00 177 ARG A O 1
ATOM 1388 N N . ILE A 1 178 ? 22.823 10.674 -24.488 1.00 98.56 178 ILE A N 1
ATOM 1389 C CA . ILE A 1 178 ? 23.278 9.288 -24.347 1.00 98.56 178 ILE A CA 1
ATOM 1390 C C . ILE A 1 178 ? 23.918 8.818 -25.661 1.00 98.56 178 ILE A C 1
ATOM 1392 O O . ILE A 1 178 ? 23.280 8.828 -26.710 1.00 98.56 178 ILE A O 1
ATOM 1396 N N . THR A 1 179 ? 25.155 8.332 -25.578 1.00 98.38 179 THR A N 1
ATOM 1397 C CA . THR A 1 179 ? 25.879 7.661 -26.667 1.00 98.38 179 THR A CA 1
ATOM 1398 C C . THR A 1 179 ? 26.277 6.245 -26.243 1.00 98.38 179 THR A C 1
ATOM 1400 O O . THR A 1 179 ? 26.034 5.829 -25.106 1.00 98.38 179 THR A O 1
ATOM 1403 N N . ALA A 1 180 ? 26.898 5.481 -27.147 1.00 97.81 180 ALA A N 1
ATOM 1404 C CA . ALA A 1 180 ? 27.357 4.125 -26.846 1.00 97.81 180 ALA A CA 1
ATOM 1405 C C . ALA A 1 180 ? 28.414 4.103 -25.731 1.00 97.81 180 ALA A C 1
ATOM 1407 O O . ALA A 1 180 ? 28.448 3.166 -24.941 1.00 97.81 180 ALA A O 1
ATOM 1408 N N . GLU A 1 181 ? 29.243 5.144 -25.648 1.00 97.69 181 GLU A N 1
ATOM 1409 C CA . GLU A 1 181 ? 30.291 5.302 -24.639 1.00 97.69 181 GLU A CA 1
ATOM 1410 C C . GLU A 1 181 ? 29.722 5.548 -23.238 1.00 97.69 181 GLU A C 1
ATOM 1412 O O . GLU A 1 181 ? 30.321 5.108 -22.260 1.00 97.69 181 GLU A O 1
ATOM 1417 N N . HIS A 1 182 ? 28.563 6.205 -23.153 1.00 98.12 182 HIS A N 1
ATOM 1418 C CA . HIS A 1 182 ? 27.893 6.497 -21.886 1.00 98.12 182 HIS A CA 1
ATOM 1419 C C . HIS A 1 182 ? 27.157 5.283 -21.311 1.00 98.12 182 HIS A C 1
ATOM 1421 O O . HIS A 1 182 ? 27.022 5.155 -20.096 1.00 98.12 182 HIS A O 1
ATOM 1427 N N . LEU A 1 183 ? 26.648 4.392 -22.167 1.00 98.56 183 LEU A N 1
ATOM 1428 C CA . LEU A 1 183 ? 25.807 3.269 -21.754 1.00 98.56 183 LEU A CA 1
ATOM 1429 C C . LEU A 1 183 ? 26.606 2.159 -21.068 1.00 98.56 183 LEU A C 1
ATOM 1431 O O . LEU A 1 183 ? 27.602 1.650 -21.582 1.00 98.56 183 LEU A O 1
ATOM 1435 N N . GLN A 1 184 ? 26.097 1.711 -19.925 1.00 98.56 184 GLN A N 1
ATOM 1436 C CA . GLN A 1 184 ? 26.670 0.619 -19.152 1.00 98.56 184 GLN A CA 1
ATOM 1437 C C . GLN A 1 184 ? 25.635 -0.476 -18.916 1.00 98.56 184 GLN A C 1
ATOM 1439 O O . GLN A 1 184 ? 24.513 -0.210 -18.484 1.00 98.56 184 GLN A O 1
ATOM 1444 N N . ILE A 1 185 ? 26.051 -1.725 -19.130 1.00 98.69 185 ILE A N 1
ATOM 1445 C CA . ILE A 1 185 ? 25.282 -2.912 -18.752 1.00 98.69 185 ILE A CA 1
ATOM 1446 C C . ILE A 1 185 ? 25.910 -3.498 -17.493 1.00 98.69 185 ILE A C 1
ATOM 1448 O O . ILE A 1 185 ? 27.114 -3.748 -17.437 1.00 98.69 185 ILE A O 1
ATOM 1452 N N . TRP A 1 186 ? 25.084 -3.732 -16.483 1.00 98.69 186 TRP A N 1
ATOM 1453 C CA . TRP A 1 186 ? 25.460 -4.388 -15.241 1.00 98.69 186 TRP A CA 1
ATOM 1454 C C . TRP A 1 186 ? 24.613 -5.641 -15.054 1.00 98.69 186 TRP A C 1
ATOM 1456 O O . TRP A 1 186 ? 23.481 -5.722 -15.529 1.00 98.69 186 TRP A O 1
ATOM 1466 N N . THR A 1 187 ? 25.157 -6.635 -14.361 1.00 98.50 187 THR A N 1
ATOM 1467 C CA . THR A 1 187 ? 24.454 -7.895 -14.100 1.00 98.50 187 THR A CA 1
ATOM 1468 C C . THR A 1 187 ? 24.665 -8.365 -12.672 1.00 98.50 187 THR A C 1
ATOM 1470 O O . THR A 1 187 ? 25.663 -8.030 -12.027 1.00 98.50 187 THR A O 1
ATOM 1473 N N . SER A 1 188 ? 23.714 -9.146 -12.175 1.00 98.12 188 SER A N 1
ATOM 1474 C CA . SER A 1 188 ? 23.844 -9.891 -10.929 1.00 98.12 188 SER A CA 1
ATOM 1475 C C . SER A 1 188 ? 23.207 -11.277 -11.096 1.00 98.12 188 SER A C 1
ATOM 1477 O O . SER A 1 188 ? 22.146 -11.391 -11.720 1.00 98.12 188 SER A O 1
ATOM 1479 N N . PRO A 1 189 ? 23.821 -12.347 -10.560 1.00 96.50 189 PRO A N 1
ATOM 1480 C CA . PRO A 1 189 ? 23.185 -13.660 -10.529 1.00 96.50 189 PRO A CA 1
ATOM 1481 C C . PRO A 1 189 ? 22.024 -13.730 -9.521 1.00 96.50 189 PRO A C 1
ATOM 1483 O O . PRO A 1 189 ? 21.124 -14.548 -9.695 1.00 96.50 189 PRO A O 1
ATOM 1486 N N . ASP A 1 190 ? 22.027 -12.876 -8.495 1.00 96.81 190 ASP A N 1
ATOM 1487 C CA . ASP A 1 190 ? 21.216 -13.002 -7.277 1.00 96.81 190 ASP A CA 1
ATOM 1488 C C . ASP A 1 190 ? 20.707 -11.643 -6.752 1.00 96.81 190 ASP A C 1
ATOM 1490 O O . ASP A 1 190 ? 20.445 -11.475 -5.564 1.00 96.81 190 ASP A O 1
ATOM 1494 N N . ASN A 1 191 ? 20.581 -10.640 -7.623 1.00 97.94 191 ASN A N 1
ATOM 1495 C CA . ASN A 1 191 ? 20.143 -9.283 -7.278 1.00 97.94 191 ASN A CA 1
ATOM 1496 C C . ASN A 1 191 ? 20.959 -8.629 -6.141 1.00 97.94 191 ASN A C 1
ATOM 1498 O O . ASN A 1 191 ? 20.522 -7.640 -5.562 1.00 97.94 191 ASN A O 1
ATOM 1502 N N . TYR A 1 192 ? 22.141 -9.147 -5.809 1.00 97.75 192 TYR A N 1
ATOM 1503 C CA . TYR A 1 192 ? 23.002 -8.586 -4.784 1.00 97.75 192 TYR A CA 1
ATOM 1504 C C . TYR A 1 192 ? 24.313 -8.123 -5.415 1.00 97.75 192 TYR A C 1
ATOM 1506 O O . TYR A 1 192 ? 25.002 -8.893 -6.085 1.00 97.75 192 TYR A O 1
ATOM 1514 N N . ARG A 1 193 ? 24.653 -6.845 -5.221 1.00 96.88 193 ARG A N 1
ATOM 1515 C CA . ARG A 1 193 ? 25.907 -6.210 -5.653 1.00 96.88 193 ARG A CA 1
ATOM 1516 C C . ARG A 1 193 ? 26.224 -6.474 -7.123 1.00 96.88 193 ARG A C 1
ATOM 1518 O O . ARG A 1 193 ? 27.124 -7.248 -7.470 1.00 96.88 193 ARG A O 1
ATOM 1525 N N . TYR A 1 194 ? 25.462 -5.814 -7.985 1.00 98.50 194 TYR A N 1
ATOM 1526 C CA . TYR A 1 194 ? 25.616 -5.886 -9.429 1.00 98.50 194 TYR A CA 1
ATOM 1527 C C . TYR A 1 194 ? 27.040 -5.512 -9.836 1.00 98.50 194 TYR A C 1
ATOM 1529 O O . TYR A 1 194 ? 27.702 -4.675 -9.216 1.00 98.50 194 TYR A O 1
ATOM 1537 N N . LYS A 1 195 ? 27.503 -6.121 -10.926 1.00 98.25 195 LYS A N 1
ATOM 1538 C CA . LYS A 1 195 ? 28.835 -5.892 -11.483 1.00 98.25 195 LYS A CA 1
ATOM 1539 C C . LYS A 1 195 ? 28.731 -5.382 -12.916 1.00 98.25 195 LYS A C 1
ATOM 1541 O O . LYS A 1 195 ? 27.865 -5.863 -13.651 1.00 98.25 195 LYS A O 1
ATOM 1546 N N . PRO A 1 196 ? 29.628 -4.475 -13.344 1.00 98.12 196 PRO A N 1
ATOM 1547 C CA . PRO A 1 196 ? 29.686 -4.067 -14.738 1.00 98.12 196 PRO A CA 1
ATOM 1548 C C . PRO A 1 196 ? 29.984 -5.284 -15.614 1.00 98.12 196 PRO A C 1
ATOM 1550 O O . PRO A 1 196 ? 30.953 -6.012 -15.372 1.00 98.12 196 PRO A O 1
ATOM 1553 N N . LEU A 1 197 ? 29.182 -5.487 -16.653 1.00 98.12 197 LEU A N 1
ATOM 1554 C CA . LEU A 1 197 ? 29.415 -6.506 -17.661 1.00 98.12 197 LEU A CA 1
ATOM 1555 C C . LEU A 1 197 ? 30.125 -5.866 -18.854 1.00 98.12 197 LEU A C 1
ATOM 1557 O O . LEU A 1 197 ? 29.565 -5.041 -19.572 1.00 98.12 197 LEU A O 1
ATOM 1561 N N . ARG A 1 198 ? 31.374 -6.274 -19.093 1.00 96.06 198 ARG A N 1
ATOM 1562 C CA . ARG A 1 198 ? 32.133 -5.846 -20.274 1.00 96.06 198 ARG A CA 1
ATOM 1563 C C . ARG A 1 198 ? 31.659 -6.618 -21.499 1.00 96.06 198 ARG A C 1
ATOM 1565 O O . ARG A 1 198 ? 32.233 -7.647 -21.848 1.00 96.06 198 ARG A O 1
ATOM 1572 N N . VAL A 1 199 ? 30.621 -6.107 -22.144 1.00 96.44 199 VAL A N 1
ATOM 1573 C CA . VAL A 1 199 ? 30.063 -6.648 -23.383 1.00 96.44 199 VAL A CA 1
ATOM 1574 C C . VAL A 1 199 ? 30.121 -5.580 -24.470 1.00 96.44 199 VAL A C 1
ATOM 1576 O O . VAL A 1 199 ? 29.877 -4.406 -24.207 1.00 96.44 199 VAL A O 1
ATOM 1579 N N . LYS A 1 200 ? 30.498 -5.980 -25.686 1.00 95.81 200 LYS A N 1
ATOM 1580 C CA . LYS A 1 200 ? 30.390 -5.101 -26.852 1.00 95.81 200 LYS A CA 1
ATOM 1581 C C . LYS A 1 200 ? 28.959 -5.151 -27.363 1.00 95.81 200 LYS A C 1
ATOM 1583 O O . LYS A 1 200 ? 28.364 -6.225 -27.378 1.00 95.81 200 LYS A O 1
ATOM 1588 N N . PHE A 1 201 ? 28.449 -4.011 -27.794 1.00 98.12 201 PHE A N 1
ATOM 1589 C CA . PHE A 1 201 ? 27.132 -3.908 -28.393 1.00 98.12 201 PHE A CA 1
ATOM 1590 C C . PHE A 1 201 ? 27.136 -2.869 -29.503 1.00 98.12 201 PHE A C 1
ATOM 1592 O O . PHE A 1 201 ? 27.937 -1.932 -29.486 1.00 98.12 201 PHE A O 1
ATOM 1599 N N . ASP A 1 202 ? 26.220 -3.049 -30.440 1.00 98.31 202 ASP A N 1
ATOM 1600 C CA . ASP A 1 202 ? 25.882 -2.056 -31.443 1.00 98.31 202 ASP A CA 1
ATOM 1601 C C . ASP A 1 202 ? 24.773 -1.164 -30.884 1.00 98.31 202 ASP A C 1
ATOM 1603 O O . ASP A 1 202 ? 23.824 -1.665 -30.273 1.00 98.31 202 ASP A O 1
ATOM 1607 N N . LEU A 1 203 ? 24.895 0.149 -31.088 1.00 98.62 203 LEU A N 1
ATOM 1608 C CA . LEU A 1 203 ? 23.877 1.128 -30.718 1.00 98.62 203 LEU A CA 1
ATOM 1609 C C . LEU A 1 203 ? 23.231 1.698 -31.980 1.00 98.62 203 LEU A C 1
ATOM 1611 O O . LEU A 1 203 ? 23.906 2.312 -32.806 1.00 98.62 203 LEU A O 1
ATOM 1615 N N . GLN A 1 204 ? 21.918 1.533 -32.098 1.00 98.56 204 GLN A N 1
ATOM 1616 C CA . GLN A 1 204 ? 21.112 2.169 -33.131 1.00 98.56 204 GLN A CA 1
ATOM 1617 C C . GLN A 1 204 ? 20.131 3.154 -32.500 1.00 98.56 204 GLN A C 1
ATOM 1619 O O . GLN A 1 204 ? 19.394 2.807 -31.581 1.00 98.56 204 GLN A O 1
ATOM 1624 N N . GLU A 1 205 ? 20.081 4.366 -33.040 1.00 98.56 205 GLU A N 1
ATOM 1625 C CA . GLU A 1 205 ? 19.109 5.386 -32.663 1.00 98.56 205 GLU A CA 1
ATOM 1626 C C . GLU A 1 205 ? 18.027 5.517 -33.739 1.00 98.56 205 GLU A C 1
ATOM 1628 O O . GLU A 1 205 ? 18.304 5.457 -34.940 1.00 98.56 205 GLU A O 1
ATOM 1633 N N . SER A 1 206 ? 16.781 5.701 -33.310 1.00 98.62 206 SER A N 1
ATOM 1634 C CA . SER A 1 206 ? 15.652 5.971 -34.199 1.00 98.62 206 SER A CA 1
ATOM 1635 C C . SER A 1 206 ? 14.598 6.845 -33.518 1.00 98.62 206 SER A C 1
ATOM 1637 O O . SER A 1 206 ? 14.632 7.054 -32.303 1.00 98.62 206 SER A O 1
ATOM 1639 N N . VAL A 1 207 ? 13.674 7.373 -34.321 1.00 98.75 207 VAL A N 1
ATOM 1640 C CA . VAL A 1 207 ? 12.435 7.992 -33.848 1.00 98.75 207 VAL A CA 1
ATOM 1641 C C . VAL A 1 207 ? 11.283 7.158 -34.384 1.00 98.75 207 VAL A C 1
ATOM 1643 O O . VAL A 1 207 ? 11.180 6.933 -35.591 1.00 98.75 207 VAL A O 1
ATOM 1646 N N . GLU A 1 208 ? 10.436 6.685 -33.483 1.00 98.50 208 GLU A N 1
ATOM 1647 C CA . GLU A 1 208 ? 9.329 5.782 -33.779 1.00 98.50 208 GLU A CA 1
ATOM 1648 C C . GLU A 1 208 ? 8.029 6.338 -33.187 1.00 98.50 208 GLU A C 1
ATOM 1650 O O . GLU A 1 208 ? 8.076 7.086 -32.215 1.00 98.50 208 GLU A O 1
ATOM 1655 N N . PRO A 1 209 ? 6.850 6.003 -33.729 1.00 98.50 209 PRO A N 1
ATOM 1656 C CA . PRO A 1 209 ? 5.595 6.323 -33.060 1.00 98.50 209 PRO A CA 1
ATOM 1657 C C . PRO A 1 209 ? 5.427 5.465 -31.798 1.00 98.50 209 PRO A C 1
ATOM 1659 O O . PRO A 1 209 ? 5.587 4.242 -31.853 1.00 98.50 209 PRO A O 1
ATOM 1662 N N . SER A 1 210 ? 5.021 6.070 -30.679 1.00 98.25 210 SER A N 1
ATOM 1663 C CA . SER A 1 210 ? 4.676 5.315 -29.471 1.00 98.25 210 SER A CA 1
ATOM 1664 C C . SER A 1 210 ? 3.550 4.318 -29.761 1.00 98.25 210 SER A C 1
ATOM 1666 O O . SER A 1 210 ? 2.504 4.672 -30.317 1.00 98.25 210 SER A O 1
ATOM 1668 N N . SER A 1 211 ? 3.732 3.055 -29.374 1.00 96.50 211 SER A N 1
ATOM 1669 C CA . SER A 1 211 ? 2.771 1.982 -29.663 1.00 96.50 211 SER A CA 1
ATOM 1670 C C . SER A 1 211 ? 1.471 2.098 -28.854 1.00 96.50 211 SER A C 1
ATOM 1672 O O . SER A 1 211 ? 0.432 1.560 -29.259 1.00 96.50 211 SER A O 1
ATOM 1674 N N . HIS A 1 212 ? 1.506 2.827 -27.736 1.00 97.25 212 HIS A N 1
ATOM 1675 C CA . HIS A 1 212 ? 0.391 3.020 -26.813 1.00 97.25 212 HIS A CA 1
ATOM 1676 C C . HIS A 1 212 ? 0.527 4.333 -26.022 1.00 97.25 212 HIS A C 1
ATOM 1678 O O . HIS A 1 212 ? 1.504 5.066 -26.165 1.00 97.25 212 HIS A O 1
ATOM 1684 N N . GLU A 1 213 ? -0.507 4.673 -25.254 1.00 97.38 213 GLU A N 1
ATOM 1685 C CA . GLU A 1 213 ? -0.458 5.809 -24.333 1.00 97.38 213 GLU A CA 1
ATOM 1686 C C . GLU A 1 213 ? 0.331 5.412 -23.085 1.00 97.38 213 GLU A C 1
ATOM 1688 O O . GLU A 1 213 ? 0.018 4.395 -22.465 1.00 97.38 213 GLU A O 1
ATOM 1693 N N . VAL A 1 214 ? 1.330 6.220 -22.736 1.00 96.81 214 VAL A N 1
ATOM 1694 C CA . VA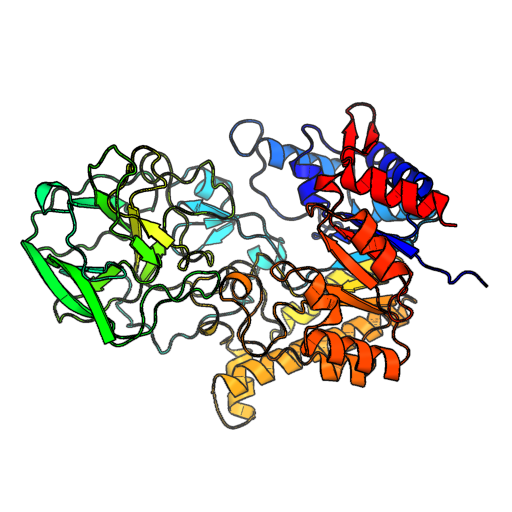L A 1 214 ? 2.159 6.043 -21.544 1.00 96.81 214 VAL A CA 1
ATOM 1695 C C . VAL A 1 214 ? 1.728 7.063 -20.503 1.00 96.81 214 VAL A C 1
ATOM 1697 O O . VAL A 1 214 ? 1.657 8.265 -20.782 1.00 96.81 214 VAL A O 1
ATOM 1700 N N . VAL A 1 215 ? 1.454 6.582 -19.295 1.00 95.12 215 VAL A N 1
ATOM 1701 C CA . VAL A 1 215 ? 1.033 7.405 -18.160 1.00 95.12 215 VAL A CA 1
ATOM 1702 C C . VAL A 1 215 ? 1.916 7.133 -16.952 1.00 95.12 215 VAL A C 1
ATOM 1704 O O . VAL A 1 215 ? 2.348 6.002 -16.742 1.00 95.12 215 VAL A O 1
ATOM 1707 N N . ASP A 1 216 ? 2.147 8.154 -16.133 1.00 93.88 216 ASP A N 1
ATOM 1708 C CA . ASP A 1 216 ? 2.816 7.971 -14.847 1.00 93.88 216 ASP A CA 1
ATOM 1709 C C . ASP A 1 216 ? 1.882 7.347 -13.791 1.00 93.88 216 ASP A C 1
ATOM 1711 O O . ASP A 1 216 ? 0.690 7.096 -14.003 1.00 93.88 216 ASP A O 1
ATOM 1715 N N . ILE A 1 217 ? 2.429 7.109 -12.601 1.00 90.94 217 ILE A N 1
ATOM 1716 C CA . ILE A 1 217 ? 1.702 6.543 -11.462 1.00 90.94 217 ILE A CA 1
ATOM 1717 C C . ILE A 1 217 ? 0.545 7.440 -10.965 1.00 90.94 217 ILE A C 1
ATOM 1719 O O . ILE A 1 217 ? -0.346 6.963 -10.263 1.00 90.94 217 ILE A O 1
ATOM 1723 N N . GLN A 1 218 ? 0.499 8.721 -11.335 1.00 89.44 218 GLN A N 1
ATOM 1724 C CA . GLN A 1 218 ? -0.620 9.631 -11.068 1.00 89.44 218 GLN A CA 1
ATOM 1725 C C . GLN A 1 218 ? -1.629 9.707 -12.229 1.00 89.44 218 GLN A C 1
ATOM 1727 O O . GLN A 1 218 ? -2.588 10.474 -12.138 1.00 89.44 218 GLN A O 1
ATOM 1732 N N . ASN A 1 219 ? -1.475 8.883 -13.271 1.00 91.06 219 ASN A N 1
ATOM 1733 C CA . ASN A 1 219 ? -2.220 8.925 -14.535 1.00 91.06 219 ASN A CA 1
ATOM 1734 C C . ASN A 1 219 ? -1.985 10.198 -15.370 1.00 91.06 219 ASN A C 1
ATOM 1736 O O . ASN A 1 219 ? -2.804 10.517 -16.236 1.00 91.06 219 ASN A O 1
ATOM 1740 N N . ASN A 1 220 ? -0.892 10.934 -15.160 1.00 94.12 220 ASN A N 1
ATOM 1741 C CA . ASN A 1 220 ? -0.531 11.999 -16.090 1.00 94.12 220 ASN A CA 1
ATOM 1742 C C . ASN A 1 220 ? 0.007 11.370 -17.374 1.00 94.12 220 ASN A C 1
ATOM 1744 O O . ASN A 1 220 ? 0.896 10.521 -17.331 1.00 94.12 220 ASN A O 1
ATOM 1748 N N . VAL A 1 221 ? -0.512 11.807 -18.520 1.00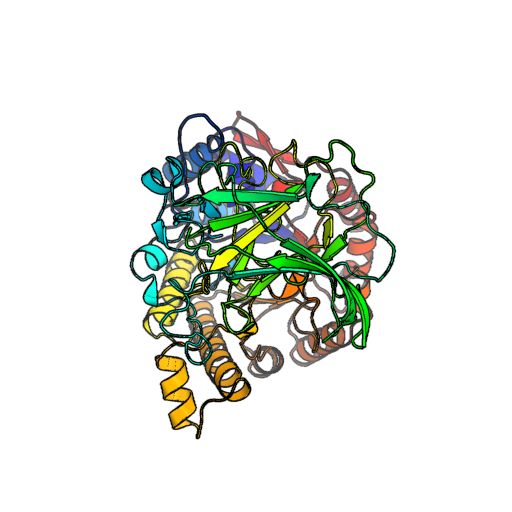 96.88 221 VAL A N 1
ATOM 1749 C CA . VAL A 1 221 ? -0.030 11.352 -19.828 1.00 96.88 221 VAL A CA 1
ATOM 1750 C C . VAL A 1 221 ? 1.385 11.879 -20.056 1.00 96.88 221 VAL A C 1
ATOM 1752 O O . VAL A 1 221 ? 1.585 13.090 -20.153 1.00 96.88 221 VAL A O 1
ATOM 1755 N N . LEU A 1 222 ? 2.348 10.963 -20.160 1.00 97.62 222 LEU A N 1
ATOM 1756 C CA . LEU A 1 222 ? 3.737 11.261 -20.515 1.00 97.62 222 LEU A CA 1
ATOM 1757 C C . LEU A 1 222 ? 3.909 11.309 -22.036 1.00 97.62 222 LEU A C 1
ATOM 1759 O O . LEU A 1 222 ? 4.557 12.219 -22.548 1.00 97.62 222 LEU A O 1
ATOM 1763 N N . THR A 1 223 ? 3.278 10.366 -22.741 1.00 98.44 223 THR A N 1
ATOM 1764 C CA . THR A 1 223 ? 3.369 10.196 -24.198 1.00 98.44 223 THR A CA 1
ATOM 1765 C C . THR A 1 223 ? 2.035 9.678 -24.724 1.00 98.44 223 THR A C 1
ATOM 1767 O O . THR A 1 223 ? 1.516 8.689 -24.200 1.00 98.44 223 THR A O 1
ATOM 1770 N N . ARG A 1 224 ? 1.457 10.288 -25.767 1.00 98.44 224 ARG A N 1
ATOM 1771 C CA . ARG A 1 224 ? 0.250 9.723 -26.393 1.00 98.44 224 ARG A CA 1
ATOM 1772 C C . ARG A 1 224 ? 0.623 8.634 -27.386 1.00 98.44 224 ARG A C 1
ATOM 1774 O O . ARG A 1 224 ? 1.684 8.655 -28.006 1.00 98.44 224 ARG A O 1
ATOM 1781 N N . LYS A 1 225 ? -0.302 7.701 -27.605 1.00 98.38 225 LYS A N 1
ATOM 1782 C CA . LYS A 1 225 ? -0.174 6.725 -28.690 1.00 98.38 225 LYS A CA 1
ATOM 1783 C C . LYS A 1 225 ? 0.026 7.448 -30.027 1.00 98.38 225 LYS A C 1
ATOM 1785 O O . LYS A 1 225 ? -0.803 8.268 -30.411 1.00 98.38 225 LYS A O 1
ATOM 1790 N N . GLY A 1 226 ? 1.071 7.072 -30.755 1.00 98.44 226 GLY A N 1
ATOM 1791 C CA . GLY A 1 226 ? 1.429 7.649 -32.047 1.00 98.44 226 GLY A CA 1
ATOM 1792 C C . GLY A 1 226 ? 2.327 8.885 -31.978 1.00 98.44 226 GLY A C 1
ATOM 1793 O O . GLY A 1 226 ? 2.873 9.244 -33.020 1.00 98.44 226 GLY A O 1
ATOM 1794 N N . ASP A 1 227 ? 2.522 9.496 -30.802 1.00 98.62 227 ASP A N 1
ATOM 1795 C CA . ASP A 1 227 ? 3.498 10.581 -30.642 1.00 98.62 227 ASP A CA 1
ATOM 1796 C C . ASP A 1 227 ? 4.910 10.050 -30.946 1.00 98.62 227 ASP A C 1
ATOM 1798 O O . ASP A 1 227 ? 5.207 8.889 -30.633 1.00 98.62 227 ASP A O 1
ATOM 1802 N N . PRO A 1 228 ? 5.782 10.857 -31.574 1.00 98.75 228 PRO A N 1
ATOM 1803 C CA . PRO A 1 228 ? 7.139 10.436 -31.877 1.00 98.75 228 PRO A CA 1
ATOM 1804 C C . PRO A 1 228 ? 7.951 10.293 -30.582 1.00 98.75 228 PRO A C 1
ATOM 1806 O O . PRO A 1 228 ? 7.969 11.187 -29.737 1.00 98.75 228 PRO A O 1
ATOM 1809 N N . VAL A 1 229 ? 8.637 9.162 -30.443 1.00 98.81 229 VAL A N 1
ATOM 1810 C CA . VAL A 1 229 ? 9.521 8.835 -29.322 1.00 98.81 229 VAL A CA 1
ATOM 1811 C C . VAL A 1 229 ? 10.896 8.447 -29.826 1.00 98.81 229 VAL A C 1
ATOM 1813 O O . VAL A 1 229 ? 11.038 7.760 -30.842 1.00 98.81 229 VAL A O 1
ATOM 1816 N N . ARG A 1 230 ? 11.931 8.864 -29.104 1.00 98.75 230 ARG A N 1
ATOM 1817 C CA . ARG A 1 230 ? 13.305 8.460 -29.380 1.00 98.75 230 ARG A CA 1
ATOM 1818 C C . ARG A 1 230 ? 13.594 7.096 -28.770 1.00 98.75 230 ARG A C 1
ATOM 1820 O O . ARG A 1 230 ? 13.346 6.868 -27.586 1.00 98.75 230 ARG A O 1
ATOM 1827 N N . VAL A 1 231 ? 14.171 6.211 -29.578 1.00 98.81 231 VAL A N 1
ATOM 1828 C CA . VAL A 1 231 ? 14.506 4.841 -29.190 1.00 98.81 231 VAL A CA 1
ATOM 1829 C C . VAL A 1 231 ? 15.988 4.577 -29.419 1.00 98.81 231 VAL A C 1
ATOM 1831 O O . VAL A 1 231 ? 16.489 4.743 -30.533 1.00 98.81 231 VAL A O 1
ATOM 1834 N N . LEU A 1 232 ? 16.668 4.112 -28.372 1.00 98.88 232 LEU A N 1
ATOM 1835 C CA . LEU A 1 232 ? 18.030 3.588 -28.431 1.00 98.88 232 LEU A CA 1
ATOM 1836 C C . LEU A 1 232 ? 17.976 2.061 -28.357 1.00 98.88 232 LEU A C 1
ATOM 1838 O O . LEU A 1 232 ? 17.508 1.506 -27.367 1.00 98.88 232 LEU A O 1
ATOM 1842 N N . THR A 1 233 ? 18.444 1.372 -29.393 1.00 98.81 233 THR A N 1
ATOM 1843 C CA . THR A 1 233 ? 18.486 -0.094 -29.449 1.00 98.81 233 THR A CA 1
ATOM 1844 C C . THR A 1 233 ? 19.921 -0.569 -29.296 1.00 98.81 233 THR A C 1
ATOM 1846 O O . THR A 1 233 ? 20.753 -0.329 -30.170 1.00 98.81 233 THR A O 1
ATOM 1849 N N . LEU A 1 234 ? 20.200 -1.253 -28.188 1.00 98.75 234 LEU A N 1
ATOM 1850 C CA . LEU A 1 234 ? 21.459 -1.943 -27.935 1.00 98.75 234 LEU A CA 1
ATOM 1851 C C . LEU A 1 234 ? 21.311 -3.391 -28.413 1.00 98.75 234 LEU A C 1
ATOM 1853 O O . LEU A 1 234 ? 20.352 -4.059 -28.029 1.00 98.75 234 LEU A O 1
ATOM 1857 N N . SER A 1 235 ? 22.238 -3.888 -29.227 1.00 98.56 235 SER A N 1
ATOM 1858 C CA . SER A 1 235 ? 22.192 -5.254 -29.774 1.00 98.56 235 SER A CA 1
ATOM 1859 C C . SER A 1 235 ? 23.592 -5.846 -29.976 1.00 98.56 235 SER A C 1
ATOM 1861 O O . SER A 1 235 ? 24.586 -5.230 -29.604 1.00 98.56 235 SER A O 1
ATOM 1863 N N . GLY A 1 236 ? 23.693 -7.061 -30.520 1.00 97.75 236 GLY A N 1
ATOM 1864 C CA . GLY A 1 236 ? 24.986 -7.723 -30.755 1.00 97.75 236 GLY A CA 1
ATOM 1865 C C . GLY A 1 236 ? 25.520 -8.514 -29.554 1.00 97.75 236 GLY A C 1
ATOM 1866 O O . GLY A 1 236 ? 26.676 -8.937 -29.550 1.00 97.75 236 GLY A O 1
ATOM 1867 N N . PHE A 1 237 ? 24.676 -8.759 -28.548 1.00 98.12 237 PHE A N 1
ATOM 1868 C CA . PHE A 1 237 ? 24.970 -9.611 -27.395 1.00 98.12 237 PHE A CA 1
ATOM 1869 C C . PHE A 1 237 ? 23.952 -10.745 -27.238 1.00 98.12 237 PHE A C 1
ATOM 1871 O O . PHE A 1 237 ? 22.959 -10.832 -27.951 1.00 98.12 237 PHE A O 1
ATOM 1878 N N . SER A 1 238 ? 24.208 -11.626 -26.272 1.00 97.81 238 SER A N 1
ATOM 1879 C CA . SER A 1 238 ? 23.279 -12.665 -25.826 1.00 97.81 238 SER A CA 1
ATOM 1880 C C . SER A 1 238 ? 23.420 -12.815 -24.314 1.00 97.81 238 SER A C 1
ATOM 1882 O O . SER A 1 238 ? 24.293 -13.541 -23.839 1.00 97.81 238 SER A O 1
ATOM 1884 N N . LEU A 1 239 ? 22.598 -12.089 -23.556 1.00 97.94 239 LEU A N 1
ATOM 1885 C CA . LEU A 1 239 ? 22.675 -12.041 -22.095 1.00 97.94 239 LEU A CA 1
ATOM 1886 C C . LEU A 1 239 ? 21.780 -13.112 -21.471 1.00 97.94 239 LEU A C 1
ATOM 1888 O O . LEU A 1 239 ? 20.600 -13.222 -21.807 1.00 97.94 239 LEU A O 1
ATOM 1892 N N . THR A 1 240 ? 22.334 -13.876 -20.530 1.00 96.25 240 THR A N 1
ATOM 1893 C CA . THR A 1 240 ? 21.621 -14.949 -19.814 1.00 96.25 240 THR A CA 1
ATOM 1894 C C . THR A 1 240 ? 21.569 -14.742 -18.300 1.00 96.25 240 THR A C 1
ATOM 1896 O O . THR A 1 240 ? 20.869 -15.491 -17.614 1.00 96.25 240 THR A O 1
ATOM 1899 N N . ASP A 1 241 ? 22.241 -13.720 -17.763 1.00 96.12 241 ASP A N 1
ATOM 1900 C CA . ASP A 1 241 ? 22.238 -13.383 -16.332 1.00 96.12 241 ASP A CA 1
ATOM 1901 C C . ASP A 1 241 ? 20.862 -12.951 -15.840 1.00 96.12 241 ASP A C 1
ATOM 1903 O O . ASP A 1 241 ? 20.198 -12.134 -16.479 1.00 96.12 241 ASP A O 1
ATOM 1907 N N . LYS A 1 242 ? 20.422 -13.528 -14.715 1.00 95.62 242 LYS A N 1
ATOM 1908 C CA . LYS A 1 242 ? 19.046 -13.423 -14.201 1.00 95.62 242 LYS A CA 1
ATOM 1909 C C . LYS A 1 242 ? 18.590 -11.975 -14.009 1.00 95.62 242 LYS A C 1
ATOM 1911 O O . LYS A 1 242 ? 17.465 -11.655 -14.392 1.00 95.62 242 LYS A O 1
ATOM 1916 N N . TYR A 1 243 ? 19.472 -11.132 -13.476 1.00 98.38 243 TYR A N 1
ATOM 1917 C CA . TYR A 1 243 ? 19.222 -9.716 -13.247 1.00 98.38 243 TYR A CA 1
ATOM 1918 C C . TYR A 1 243 ? 20.148 -8.873 -14.114 1.00 98.38 243 TYR A C 1
ATOM 1920 O O . TYR A 1 243 ? 21.372 -9.009 -14.043 1.00 98.38 243 TYR A O 1
ATOM 1928 N N . ILE A 1 244 ? 19.555 -7.998 -14.923 1.00 98.69 244 ILE A N 1
ATOM 1929 C CA . ILE A 1 244 ? 20.266 -7.117 -15.852 1.00 98.69 244 ILE A CA 1
ATOM 1930 C C . ILE A 1 244 ? 19.848 -5.683 -15.550 1.00 98.69 244 ILE A C 1
ATOM 1932 O O . ILE A 1 244 ? 18.671 -5.402 -15.336 1.00 98.69 244 ILE A O 1
ATOM 1936 N N . LEU A 1 245 ? 20.819 -4.782 -15.539 1.00 98.56 245 LEU A N 1
ATOM 1937 C CA . LEU A 1 245 ? 20.644 -3.360 -15.290 1.00 98.56 245 LEU A CA 1
ATOM 1938 C C . LEU A 1 245 ? 21.289 -2.561 -16.417 1.00 98.56 245 LEU A C 1
ATOM 1940 O O . LEU A 1 245 ? 22.395 -2.879 -16.858 1.00 98.56 245 LEU A O 1
ATOM 1944 N N . VAL A 1 246 ? 20.600 -1.512 -16.856 1.00 98.69 246 VAL A N 1
ATOM 1945 C CA . VAL A 1 246 ? 21.131 -0.498 -17.767 1.00 98.69 246 VAL A CA 1
ATOM 1946 C C . VAL A 1 246 ? 21.239 0.824 -17.016 1.00 98.69 246 VAL A C 1
ATOM 1948 O O . VAL A 1 246 ? 20.320 1.224 -16.301 1.00 98.69 246 VAL A O 1
ATOM 1951 N N . THR A 1 247 ? 22.382 1.487 -17.156 1.00 98.69 247 THR A N 1
ATOM 1952 C CA . THR A 1 247 ? 22.680 2.787 -16.544 1.00 98.69 247 THR A CA 1
ATOM 1953 C C . THR A 1 247 ? 23.653 3.570 -17.425 1.00 98.69 247 THR A C 1
ATOM 1955 O O . THR A 1 247 ? 24.040 3.102 -18.499 1.00 98.69 247 THR A O 1
ATOM 1958 N N . THR A 1 248 ? 24.031 4.765 -16.985 1.00 98.38 248 THR A N 1
ATOM 1959 C CA . THR A 1 248 ? 24.963 5.659 -17.671 1.00 98.38 248 THR A CA 1
ATOM 1960 C C . THR A 1 248 ? 26.136 6.044 -16.765 1.00 98.38 248 THR A C 1
ATOM 1962 O O . THR A 1 248 ? 26.158 5.695 -15.584 1.00 98.38 248 THR A O 1
ATOM 1965 N N . ASP A 1 249 ? 27.143 6.727 -17.304 1.00 97.56 249 ASP A N 1
ATOM 1966 C CA . ASP A 1 249 ? 28.276 7.276 -16.546 1.00 97.56 249 ASP A CA 1
ATOM 1967 C C . ASP A 1 249 ? 28.163 8.785 -16.269 1.00 97.56 249 ASP A C 1
ATOM 1969 O O . ASP A 1 249 ? 29.135 9.397 -15.827 1.00 97.56 249 ASP A O 1
ATOM 1973 N N . PHE A 1 250 ? 26.992 9.391 -16.498 1.00 98.25 250 PHE A N 1
ATOM 1974 C CA . PHE A 1 250 ? 26.762 10.791 -16.149 1.00 98.25 250 PHE A CA 1
ATOM 1975 C C . PHE A 1 250 ? 26.890 11.002 -14.636 1.00 98.25 250 PHE A C 1
ATOM 1977 O O . PHE A 1 250 ? 26.489 10.156 -13.839 1.00 98.25 250 PHE A O 1
ATOM 1984 N N . GLU A 1 251 ? 27.433 12.154 -14.242 1.00 97.12 251 GLU A N 1
ATOM 1985 C CA . GLU A 1 251 ? 27.640 12.525 -12.833 1.00 97.12 251 GLU A CA 1
ATOM 1986 C C . GLU A 1 251 ? 26.726 13.675 -12.377 1.00 97.12 251 GLU A C 1
ATOM 1988 O O . GLU A 1 251 ? 26.676 13.988 -11.187 1.00 97.12 251 GLU A O 1
ATOM 1993 N N . ASP A 1 252 ? 26.001 14.302 -13.309 1.00 97.06 252 ASP A N 1
ATOM 1994 C CA . ASP A 1 252 ? 25.111 15.441 -13.068 1.00 97.06 252 ASP A CA 1
ATOM 1995 C C . ASP A 1 252 ? 23.616 15.058 -13.095 1.00 97.06 252 ASP A C 1
ATOM 1997 O O . ASP A 1 252 ? 23.244 13.948 -13.466 1.00 97.06 252 ASP A O 1
ATOM 2001 N N . GLU A 1 253 ? 22.748 16.003 -12.725 1.00 96.25 253 GLU A N 1
ATOM 2002 C CA . GLU A 1 253 ? 21.288 15.814 -12.631 1.00 96.25 253 GLU A CA 1
ATOM 2003 C C . GLU A 1 253 ? 20.507 16.488 -13.779 1.00 96.25 253 GLU A C 1
ATOM 2005 O O . GLU A 1 253 ? 19.313 16.753 -13.661 1.00 96.25 253 GLU A O 1
ATOM 2010 N N . THR A 1 254 ? 21.170 16.833 -14.887 1.00 95.31 254 THR A N 1
ATOM 2011 C CA . THR A 1 254 ? 20.577 17.615 -15.995 1.00 95.31 254 THR A CA 1
ATOM 2012 C C . THR A 1 254 ? 19.954 16.764 -17.107 1.00 95.31 254 THR A C 1
ATOM 2014 O O . THR A 1 254 ? 19.609 17.294 -18.163 1.00 95.31 254 THR A O 1
ATOM 2017 N N . GLY A 1 255 ? 19.817 15.455 -16.876 1.00 96.50 255 GLY A N 1
ATOM 2018 C CA . GLY A 1 255 ? 19.301 14.492 -17.846 1.00 96.50 255 GLY A CA 1
ATOM 2019 C C . GLY A 1 255 ? 17.845 14.715 -18.251 1.00 96.50 255 GLY A C 1
ATOM 2020 O O . GLY A 1 255 ? 17.038 15.255 -17.489 1.00 96.50 255 GLY A O 1
ATOM 2021 N N . ASP A 1 256 ? 17.504 14.262 -19.456 1.00 97.50 256 ASP A N 1
ATOM 2022 C CA . ASP A 1 256 ? 16.164 14.387 -20.040 1.00 97.50 256 ASP A CA 1
ATOM 2023 C C . ASP A 1 256 ? 15.626 13.085 -20.661 1.00 97.50 256 ASP A C 1
ATOM 2025 O O . ASP A 1 256 ? 14.490 13.059 -21.157 1.00 97.50 256 ASP A O 1
ATOM 2029 N N . PHE A 1 257 ? 16.407 11.996 -20.633 1.00 98.62 257 PHE A N 1
ATOM 2030 C CA . PHE A 1 257 ? 15.989 10.669 -21.075 1.00 98.62 257 PHE A CA 1
ATOM 2031 C C . PHE A 1 257 ? 15.053 10.063 -20.030 1.00 98.62 257 PHE A C 1
ATOM 2033 O O . PHE A 1 257 ? 15.418 9.212 -19.216 1.00 98.62 257 PHE A O 1
ATOM 2040 N N . THR A 1 258 ? 13.830 10.577 -20.035 1.00 98.38 258 THR A N 1
ATOM 2041 C CA . THR A 1 258 ? 12.805 10.309 -19.040 1.00 98.38 258 THR A CA 1
ATOM 2042 C C . THR A 1 258 ? 11.666 9.509 -19.647 1.00 98.38 258 THR A C 1
ATOM 2044 O O . THR A 1 258 ? 11.218 9.824 -20.751 1.00 98.38 258 THR A O 1
ATOM 2047 N N . ASN A 1 259 ? 11.150 8.527 -18.912 1.00 98.19 259 ASN A N 1
ATOM 2048 C CA . ASN A 1 259 ? 9.893 7.842 -19.214 1.00 98.19 259 ASN A CA 1
ATOM 2049 C C . ASN A 1 259 ? 9.348 7.147 -17.946 1.00 98.19 259 ASN A C 1
ATOM 2051 O O . ASN A 1 259 ? 9.985 7.205 -16.891 1.00 98.19 259 ASN A O 1
ATOM 2055 N N . SER A 1 260 ? 8.187 6.499 -18.037 1.00 96.06 260 SER A N 1
ATOM 2056 C CA . SER A 1 260 ? 7.705 5.565 -17.014 1.00 96.06 260 SER A CA 1
ATOM 2057 C C . SER A 1 260 ? 8.656 4.367 -16.896 1.00 96.06 260 SER A C 1
ATOM 2059 O O . SER A 1 260 ? 9.157 3.883 -17.910 1.00 96.06 260 SER A O 1
ATOM 2061 N N . GLY A 1 261 ? 8.944 3.887 -15.684 1.00 94.44 261 GLY A N 1
ATOM 2062 C CA . GLY A 1 261 ? 9.907 2.802 -15.455 1.00 94.44 261 GLY A CA 1
ATOM 2063 C C . GLY A 1 261 ? 9.559 1.485 -16.160 1.00 94.44 261 GLY A C 1
ATOM 2064 O O . GLY A 1 261 ? 10.450 0.797 -16.653 1.00 94.44 261 GLY A O 1
ATOM 2065 N N . ASP A 1 262 ? 8.275 1.160 -16.272 1.00 93.25 262 ASP A N 1
ATOM 2066 C CA . ASP A 1 262 ? 7.755 0.018 -17.021 1.00 93.25 262 ASP A CA 1
ATOM 2067 C C . ASP A 1 262 ? 7.648 0.261 -18.529 1.00 93.25 262 ASP A C 1
ATOM 2069 O O . ASP A 1 262 ? 7.410 -0.703 -19.246 1.00 93.25 262 ASP A O 1
ATOM 2073 N N . ASP A 1 263 ? 7.880 1.478 -19.036 1.00 96.44 263 ASP A N 1
ATOM 2074 C CA . ASP A 1 263 ? 7.861 1.814 -20.472 1.00 96.44 263 ASP A CA 1
ATOM 2075 C C . ASP A 1 263 ? 9.208 2.283 -21.034 1.00 96.44 263 ASP A C 1
ATOM 2077 O O . ASP A 1 263 ? 9.393 2.319 -22.250 1.00 96.44 263 ASP A O 1
ATOM 2081 N N . ILE A 1 264 ? 10.183 2.583 -20.176 1.00 98.06 264 ILE A N 1
ATOM 2082 C CA . ILE A 1 264 ? 11.503 3.059 -20.597 1.00 98.06 264 ILE A CA 1
ATOM 2083 C C . ILE A 1 264 ? 12.373 1.955 -21.200 1.00 98.06 264 ILE A C 1
ATOM 2085 O O . ILE A 1 264 ? 13.293 2.273 -21.946 1.00 98.06 264 ILE A O 1
ATOM 2089 N N . LEU A 1 265 ? 12.131 0.675 -20.884 1.00 98.12 265 LEU A N 1
ATOM 2090 C CA . LEU A 1 265 ? 12.987 -0.440 -21.301 1.00 98.12 265 LEU A CA 1
ATOM 2091 C C . LEU A 1 265 ? 12.179 -1.625 -21.840 1.00 98.12 265 LEU A C 1
ATOM 2093 O O . LEU A 1 265 ? 11.219 -2.080 -21.220 1.00 98.12 265 LEU A O 1
ATOM 2097 N N . ARG A 1 266 ? 12.611 -2.187 -22.975 1.00 98.19 266 ARG A N 1
ATOM 2098 C CA . ARG A 1 266 ? 12.070 -3.428 -23.556 1.00 98.19 266 ARG A CA 1
ATOM 2099 C C . ARG A 1 266 ? 13.204 -4.405 -23.887 1.00 98.19 266 ARG A C 1
ATOM 2101 O O . ARG A 1 266 ? 13.998 -4.113 -24.786 1.00 98.19 266 ARG A O 1
ATOM 2108 N N . PRO A 1 267 ? 13.314 -5.552 -23.195 1.00 98.19 267 PRO A N 1
ATOM 2109 C CA . PRO A 1 267 ? 14.266 -6.595 -23.551 1.00 98.19 267 PRO A CA 1
ATOM 2110 C C . PRO A 1 267 ? 13.681 -7.491 -24.647 1.00 98.19 267 PRO A C 1
ATOM 2112 O O . PRO A 1 267 ? 12.532 -7.923 -24.553 1.00 98.19 267 PRO A O 1
ATOM 2115 N N . LEU A 1 268 ? 14.471 -7.781 -25.678 1.00 98.44 268 LEU A N 1
ATOM 2116 C CA . LEU A 1 268 ? 14.056 -8.564 -26.841 1.00 98.44 268 LEU A CA 1
ATOM 2117 C C . LEU A 1 268 ? 14.899 -9.833 -26.996 1.00 98.44 268 LEU A C 1
ATOM 2119 O O . LEU A 1 268 ? 16.092 -9.845 -26.674 1.00 98.44 268 LEU A O 1
ATOM 2123 N N . ASP A 1 269 ? 14.285 -10.887 -27.524 1.00 97.69 269 ASP A N 1
ATOM 2124 C CA . ASP A 1 269 ? 14.966 -12.113 -27.936 1.00 97.69 269 ASP A CA 1
ATOM 2125 C C . ASP A 1 269 ? 15.581 -12.006 -29.346 1.00 97.69 269 ASP A C 1
ATOM 2127 O O . ASP A 1 269 ? 15.581 -10.944 -29.971 1.00 97.69 269 ASP A O 1
ATOM 2131 N N . ALA A 1 270 ? 16.167 -13.105 -29.831 1.00 97.12 270 ALA A N 1
ATOM 2132 C CA . ALA A 1 270 ? 16.843 -13.156 -31.129 1.00 97.12 270 ALA A CA 1
ATOM 2133 C C . ALA A 1 270 ? 15.906 -12.918 -32.328 1.00 97.12 270 ALA A C 1
ATOM 2135 O O . ALA A 1 270 ? 16.372 -12.478 -33.378 1.00 97.12 270 ALA A O 1
ATOM 2136 N N . ASP A 1 271 ? 14.606 -13.178 -32.167 1.00 96.56 271 ASP A N 1
ATOM 2137 C CA . ASP A 1 271 ? 13.586 -12.981 -33.200 1.00 96.56 271 ASP A CA 1
ATOM 2138 C C . ASP A 1 271 ? 12.961 -11.572 -33.121 1.00 96.56 271 ASP A C 1
ATOM 2140 O O . ASP A 1 271 ? 12.061 -11.236 -33.894 1.00 96.56 271 ASP A O 1
ATOM 2144 N N . GLY A 1 272 ? 13.428 -10.734 -32.185 1.00 96.44 272 GLY A N 1
ATOM 2145 C CA . GLY A 1 272 ? 12.883 -9.405 -31.911 1.00 96.44 272 GLY A CA 1
ATOM 2146 C C . GLY A 1 272 ? 11.606 -9.423 -31.065 1.00 96.44 272 GLY A C 1
ATOM 2147 O O . GLY A 1 272 ? 10.957 -8.386 -30.923 1.00 96.44 272 GLY A O 1
ATOM 2148 N N . GLY A 1 273 ? 11.234 -10.575 -30.501 1.00 96.56 273 GLY A N 1
ATOM 2149 C CA . GLY A 1 273 ? 10.095 -10.713 -29.603 1.00 96.56 273 GLY A CA 1
ATOM 2150 C C . GLY A 1 273 ? 10.401 -10.149 -28.219 1.00 96.56 273 GLY A C 1
ATOM 2151 O O . GLY A 1 273 ? 11.465 -10.403 -27.656 1.00 96.56 273 GLY A O 1
ATOM 2152 N N . GLU A 1 274 ? 9.463 -9.390 -27.650 1.00 96.44 274 GLU A N 1
ATOM 2153 C CA . GLU A 1 274 ? 9.595 -8.883 -26.283 1.00 96.44 274 GLU A CA 1
ATOM 2154 C C . GLU A 1 274 ? 9.581 -10.030 -25.266 1.00 96.44 274 GLU A C 1
ATOM 2156 O O . GLU A 1 274 ? 8.735 -10.927 -25.315 1.00 96.44 274 GLU A O 1
ATOM 2161 N N . ILE A 1 275 ? 10.521 -9.987 -24.323 1.00 97.00 275 ILE A N 1
ATOM 2162 C CA . ILE A 1 275 ? 10.608 -10.940 -23.222 1.00 97.00 275 ILE A CA 1
ATOM 2163 C C . ILE A 1 275 ? 9.840 -10.361 -22.026 1.00 97.00 275 ILE A C 1
ATOM 2165 O O . ILE A 1 275 ? 10.218 -9.298 -21.529 1.00 97.00 275 ILE A O 1
ATOM 2169 N N . PRO A 1 276 ? 8.800 -11.043 -21.509 1.00 95.62 276 PRO A N 1
ATOM 2170 C CA . PRO A 1 276 ? 8.103 -10.583 -20.313 1.00 95.62 276 PRO A CA 1
ATOM 2171 C C . PRO A 1 276 ? 9.058 -10.477 -19.115 1.00 95.62 276 PRO A C 1
ATOM 2173 O O . PRO A 1 276 ? 9.628 -11.483 -18.688 1.00 95.62 276 PRO A O 1
ATOM 2176 N N . CYS A 1 277 ? 9.214 -9.269 -18.565 1.00 96.06 277 CYS A N 1
ATOM 2177 C CA . CYS A 1 277 ? 10.102 -8.981 -17.428 1.00 96.06 277 CYS A CA 1
ATOM 2178 C C . CYS A 1 277 ? 9.447 -8.092 -16.364 1.00 96.06 277 CYS A C 1
ATOM 2180 O O . CYS A 1 277 ? 8.587 -7.277 -16.701 1.00 96.06 277 CYS A O 1
ATOM 2182 N N . VAL A 1 278 ? 9.804 -8.282 -15.098 1.00 96.06 278 VAL A N 1
ATOM 2183 C CA . VAL A 1 278 ? 9.518 -7.319 -14.025 1.00 96.06 278 VAL A CA 1
ATOM 2184 C C . VAL A 1 278 ? 10.656 -6.310 -13.955 1.00 96.06 278 VAL A C 1
ATOM 2186 O O . VAL A 1 278 ? 11.797 -6.645 -14.286 1.00 96.06 278 VAL A O 1
ATOM 2189 N N . PHE A 1 279 ? 10.354 -5.090 -13.525 1.00 96.31 279 PHE A N 1
ATOM 2190 C CA . PHE A 1 279 ? 11.290 -3.971 -13.568 1.00 96.31 279 PHE A CA 1
ATOM 2191 C C . PHE A 1 279 ? 11.590 -3.441 -12.167 1.00 96.31 279 PHE A C 1
ATOM 2193 O O . PHE A 1 279 ? 10.772 -3.547 -11.254 1.00 96.31 279 PHE A O 1
ATOM 2200 N N . ALA A 1 280 ? 12.780 -2.871 -12.016 1.00 96.62 280 ALA A N 1
ATOM 2201 C CA . ALA A 1 280 ? 13.224 -2.188 -10.816 1.00 96.62 280 ALA A CA 1
ATOM 2202 C C . ALA A 1 280 ? 13.711 -0.776 -11.190 1.00 96.62 280 ALA A C 1
ATOM 2204 O O . ALA A 1 280 ? 14.847 -0.617 -11.648 1.00 96.62 280 ALA A O 1
ATOM 2205 N N . PRO A 1 281 ? 12.871 0.258 -10.996 1.00 93.88 281 PRO A N 1
ATOM 2206 C CA . PRO A 1 281 ? 13.194 1.647 -11.331 1.00 93.88 281 PRO A CA 1
ATOM 2207 C C . PRO A 1 281 ? 14.084 2.340 -10.280 1.00 93.88 281 PRO A C 1
ATOM 2209 O O . PRO A 1 281 ? 14.144 3.562 -10.235 1.00 93.88 281 PRO A O 1
ATOM 2212 N N . GLY A 1 282 ? 14.716 1.584 -9.373 1.00 91.38 282 GLY A N 1
ATOM 2213 C CA . GLY A 1 282 ? 15.506 2.141 -8.266 1.00 91.38 282 GLY A CA 1
ATOM 2214 C C . GLY A 1 282 ? 14.679 2.664 -7.082 1.00 91.38 282 GLY A C 1
ATOM 2215 O O . GLY A 1 282 ? 15.233 3.179 -6.112 1.00 91.38 282 GLY A O 1
ATOM 2216 N N . HIS A 1 283 ? 13.355 2.491 -7.119 1.00 87.50 283 HIS A N 1
ATOM 2217 C CA . HIS A 1 283 ? 12.456 2.815 -6.014 1.00 87.50 283 HIS A CA 1
ATOM 2218 C C . HIS A 1 283 ? 12.045 1.562 -5.239 1.00 87.50 283 HIS A C 1
ATOM 2220 O O . HIS A 1 283 ? 11.674 0.551 -5.831 1.00 87.50 283 HIS A O 1
ATOM 2226 N N . ALA A 1 284 ? 12.014 1.668 -3.912 1.00 86.88 284 ALA A N 1
ATOM 2227 C CA . ALA A 1 284 ? 11.459 0.655 -3.024 1.00 86.88 284 ALA A CA 1
ATOM 2228 C C . ALA A 1 284 ? 10.499 1.311 -2.023 1.00 86.88 284 ALA A C 1
ATOM 2230 O O . ALA A 1 284 ? 10.708 2.453 -1.615 1.00 86.88 284 ALA A O 1
ATOM 2231 N N . ILE A 1 285 ? 9.430 0.600 -1.654 1.00 85.31 285 ILE A N 1
ATOM 2232 C CA . ILE A 1 285 ? 8.469 1.062 -0.637 1.00 85.31 285 ILE A CA 1
ATOM 2233 C C . ILE A 1 285 ? 9.061 0.893 0.761 1.00 85.31 285 ILE A C 1
ATOM 2235 O O . ILE A 1 285 ? 9.006 1.807 1.577 1.00 85.31 285 ILE A O 1
ATOM 2239 N N . TYR A 1 286 ? 9.663 -0.269 1.007 1.00 87.31 286 TYR A N 1
ATOM 2240 C CA . TYR A 1 286 ? 10.368 -0.590 2.241 1.00 87.31 286 TYR A CA 1
ATOM 2241 C C . TYR A 1 286 ? 11.862 -0.664 1.970 1.00 87.31 286 TYR A C 1
ATOM 2243 O O . TYR A 1 286 ? 12.275 -1.040 0.874 1.00 87.31 286 TYR A O 1
ATOM 2251 N N . PHE A 1 287 ? 12.663 -0.302 2.971 1.00 87.62 287 PHE A N 1
ATOM 2252 C CA . PHE A 1 287 ? 14.127 -0.294 2.876 1.00 87.62 287 PHE A CA 1
ATOM 2253 C C . PHE A 1 287 ? 14.650 0.558 1.704 1.00 87.62 287 PHE A C 1
ATOM 2255 O O . PHE A 1 287 ? 15.678 0.250 1.107 1.00 87.62 287 PHE A O 1
ATOM 2262 N N . SER A 1 288 ? 13.958 1.660 1.383 1.00 88.50 288 SER A N 1
ATOM 2263 C CA . SER A 1 288 ? 14.379 2.618 0.349 1.00 88.50 288 SER A CA 1
ATOM 2264 C C . SER A 1 288 ? 15.780 3.172 0.598 1.00 88.50 288 SER A C 1
ATOM 2266 O O . SER A 1 288 ? 16.511 3.468 -0.347 1.00 88.50 288 SER A O 1
ATOM 2268 N N . GLU A 1 289 ? 16.172 3.292 1.868 1.00 88.50 289 GLU A N 1
ATOM 2269 C CA . GLU A 1 289 ? 17.509 3.739 2.248 1.00 88.50 289 GLU A CA 1
ATOM 2270 C C . GLU A 1 289 ? 18.601 2.715 1.919 1.00 88.50 289 GLU A C 1
ATOM 2272 O O . GLU A 1 289 ? 19.692 3.123 1.526 1.00 88.50 289 GLU A O 1
ATOM 2277 N N . GLU A 1 290 ? 18.279 1.420 1.950 1.00 89.75 290 GLU A N 1
ATOM 2278 C CA . GLU A 1 290 ? 19.213 0.326 1.655 1.00 89.75 290 GLU A CA 1
ATOM 2279 C C . GLU A 1 290 ? 19.280 -0.025 0.162 1.00 89.75 290 GLU A C 1
ATOM 2281 O O . GLU A 1 290 ? 20.296 -0.540 -0.296 1.00 89.75 290 GLU A O 1
ATOM 2286 N N . SER A 1 291 ? 18.210 0.240 -0.602 1.00 91.88 291 SER A N 1
ATOM 2287 C CA . SER A 1 291 ? 18.134 -0.038 -2.046 1.00 91.88 291 SER A CA 1
ATOM 2288 C C . SER A 1 291 ? 19.332 0.560 -2.789 1.00 91.88 291 SER A C 1
ATOM 2290 O O . SER A 1 291 ? 19.432 1.769 -2.907 1.00 91.88 291 SER A O 1
ATOM 2292 N N . ASP A 1 292 ? 20.241 -0.259 -3.307 1.00 94.94 292 ASP A N 1
ATOM 2293 C CA . ASP A 1 292 ? 21.461 0.192 -3.988 1.00 94.94 292 ASP A CA 1
ATOM 2294 C C . ASP A 1 292 ? 22.005 -0.961 -4.832 1.00 94.94 292 ASP A C 1
ATOM 2296 O O . ASP A 1 292 ? 22.407 -1.996 -4.293 1.00 94.94 292 ASP A O 1
ATOM 2300 N N . PHE A 1 293 ? 22.068 -0.792 -6.156 1.00 97.44 293 PHE A N 1
ATOM 2301 C CA . PHE A 1 293 ? 22.552 -1.865 -7.029 1.00 97.44 293 PHE A CA 1
ATOM 2302 C C . PHE A 1 293 ? 24.026 -2.239 -6.802 1.00 97.44 293 PHE A C 1
ATOM 2304 O O . PHE A 1 293 ? 24.422 -3.354 -7.138 1.00 97.44 293 PHE A O 1
ATOM 2311 N N . ARG A 1 294 ? 24.862 -1.353 -6.249 1.00 96.94 294 ARG A N 1
ATOM 2312 C CA . ARG A 1 294 ? 26.297 -1.609 -6.030 1.00 96.94 294 ARG A CA 1
ATOM 2313 C C . ARG A 1 294 ? 26.568 -2.319 -4.716 1.00 96.94 294 ARG A C 1
ATOM 2315 O O . ARG A 1 294 ? 27.389 -3.236 -4.686 1.00 96.94 294 ARG A O 1
ATOM 2322 N N . ASN A 1 295 ? 25.914 -1.890 -3.640 1.00 96.06 295 ASN A N 1
ATOM 2323 C CA . ASN A 1 295 ? 26.237 -2.351 -2.286 1.00 96.06 295 ASN A CA 1
ATOM 2324 C C . ASN A 1 295 ? 25.201 -3.318 -1.701 1.00 96.06 295 ASN A C 1
ATOM 2326 O O . ASN A 1 295 ? 25.549 -4.101 -0.807 1.00 96.06 295 ASN A O 1
ATOM 2330 N N . TRP A 1 296 ? 23.981 -3.314 -2.240 1.00 95.50 296 TRP A N 1
ATOM 2331 C CA . TRP A 1 296 ? 22.868 -4.140 -1.791 1.00 95.50 296 TRP A CA 1
ATOM 2332 C C . TRP A 1 296 ? 22.121 -4.737 -2.990 1.00 95.50 296 TRP A C 1
ATOM 2334 O O . TRP A 1 296 ? 22.733 -5.493 -3.738 1.00 95.50 296 TRP A O 1
ATOM 2344 N N . GLY A 1 297 ? 20.839 -4.436 -3.189 1.00 96.56 297 GLY A N 1
ATOM 2345 C CA . GLY A 1 297 ? 20.060 -4.878 -4.344 1.00 96.56 297 GLY A CA 1
ATOM 2346 C C . GLY A 1 297 ? 18.894 -3.949 -4.652 1.00 96.56 297 GLY A C 1
ATOM 2347 O O . GLY A 1 297 ? 18.785 -2.870 -4.068 1.00 96.56 297 GLY A O 1
ATOM 2348 N N . LEU A 1 298 ? 18.030 -4.369 -5.578 1.00 96.69 298 LEU A N 1
ATOM 2349 C CA . LEU A 1 298 ? 16.890 -3.578 -6.054 1.00 96.69 298 LEU A CA 1
ATOM 2350 C C . LEU A 1 298 ? 15.548 -4.283 -5.806 1.00 96.69 298 LEU A C 1
ATOM 2352 O O . LEU A 1 298 ? 15.475 -5.511 -5.806 1.00 96.69 298 LEU A O 1
ATOM 2356 N N . GLY A 1 299 ? 14.474 -3.512 -5.621 1.00 94.69 299 GLY A N 1
ATOM 2357 C CA . GLY A 1 299 ? 13.109 -4.040 -5.511 1.00 94.69 299 GLY A CA 1
ATOM 2358 C C . GLY A 1 299 ? 12.445 -4.215 -6.880 1.00 94.69 299 GLY A C 1
ATOM 2359 O O . GLY A 1 299 ? 12.446 -3.280 -7.675 1.00 94.69 299 GLY A O 1
ATOM 2360 N N . PHE A 1 300 ? 11.845 -5.382 -7.131 1.00 95.69 300 PHE A N 1
ATOM 2361 C CA . PHE A 1 300 ? 11.124 -5.705 -8.369 1.00 95.69 300 PHE A CA 1
ATOM 2362 C C . PHE A 1 300 ? 9.635 -5.919 -8.094 1.00 95.69 300 PHE A C 1
ATOM 2364 O O . PHE A 1 300 ? 9.292 -6.539 -7.093 1.00 95.69 300 PHE A O 1
ATOM 2371 N N . ASP A 1 301 ? 8.768 -5.473 -9.010 1.00 93.38 301 ASP A N 1
ATOM 2372 C CA . ASP A 1 301 ? 7.318 -5.737 -8.979 1.00 93.38 301 ASP A CA 1
ATOM 2373 C C . ASP A 1 301 ? 6.618 -5.267 -7.687 1.00 93.38 301 ASP A C 1
ATOM 2375 O O . ASP A 1 301 ? 5.836 -5.990 -7.079 1.00 93.38 301 ASP A O 1
ATOM 2379 N N . HIS A 1 302 ? 6.905 -4.034 -7.255 1.00 88.81 302 HIS A N 1
ATOM 2380 C CA . HIS A 1 302 ? 6.336 -3.432 -6.037 1.00 88.81 302 HIS A CA 1
ATOM 2381 C C . HIS A 1 302 ? 5.300 -2.327 -6.318 1.00 88.81 302 HIS A C 1
ATOM 2383 O O . HIS A 1 302 ? 5.006 -1.514 -5.443 1.00 88.81 302 HIS A O 1
ATOM 2389 N N . GLY A 1 303 ? 4.742 -2.259 -7.529 1.00 90.31 303 GLY A N 1
ATOM 2390 C CA . GLY A 1 303 ? 3.708 -1.281 -7.901 1.00 90.31 303 GLY A CA 1
ATOM 2391 C C . GLY A 1 303 ? 4.230 0.118 -8.225 1.00 90.31 303 GLY A C 1
ATOM 2392 O O . GLY A 1 303 ? 3.441 1.049 -8.388 1.00 90.31 303 GLY A O 1
ATOM 2393 N N . TYR A 1 304 ? 5.552 0.284 -8.314 1.00 91.19 304 TYR A N 1
ATOM 2394 C CA . TYR A 1 304 ? 6.227 1.538 -8.655 1.00 91.19 304 TYR A CA 1
ATOM 2395 C C . TYR A 1 304 ? 6.835 1.546 -10.058 1.00 91.19 304 TYR A C 1
ATOM 2397 O O . TYR A 1 304 ? 7.485 2.529 -10.408 1.00 91.19 304 TYR A O 1
ATOM 2405 N N . GLY A 1 305 ? 6.578 0.527 -10.880 1.00 91.62 305 GLY A N 1
ATOM 2406 C CA . GLY A 1 305 ? 6.971 0.485 -12.288 1.00 91.62 305 GLY A CA 1
ATOM 2407 C C . GLY A 1 305 ? 6.534 1.736 -13.046 1.00 91.62 305 GLY A C 1
ATOM 2408 O O . GLY A 1 305 ? 7.308 2.262 -13.832 1.00 91.62 305 GLY A O 1
ATOM 2409 N N . ARG A 1 306 ? 5.375 2.312 -12.694 1.00 92.94 306 ARG A N 1
ATOM 2410 C CA . ARG A 1 306 ? 4.875 3.549 -13.314 1.00 92.94 306 ARG A CA 1
ATOM 2411 C C . ARG A 1 306 ? 5.475 4.859 -12.814 1.00 92.94 306 ARG A C 1
ATOM 2413 O O . ARG A 1 306 ? 5.020 5.947 -13.175 1.00 92.94 306 ARG A O 1
ATOM 2420 N N . ARG A 1 307 ? 6.446 4.805 -11.902 1.00 93.44 307 ARG A N 1
ATOM 2421 C CA . ARG A 1 307 ? 7.168 6.015 -11.511 1.00 93.44 307 ARG A CA 1
ATOM 2422 C C . ARG A 1 307 ? 8.041 6.463 -12.671 1.00 93.44 307 ARG A C 1
ATOM 2424 O O . ARG A 1 307 ? 8.739 5.664 -13.289 1.00 93.44 307 ARG A O 1
ATOM 2431 N N . THR A 1 308 ? 8.004 7.761 -12.927 1.00 95.88 308 THR A N 1
ATOM 2432 C CA . THR A 1 308 ? 8.893 8.401 -13.883 1.00 95.88 308 THR A CA 1
ATOM 2433 C C . THR A 1 308 ? 10.337 8.272 -13.410 1.00 95.88 308 THR A C 1
ATOM 2435 O O . THR A 1 308 ? 10.643 8.623 -12.270 1.00 95.88 308 THR A O 1
ATOM 2438 N N . ILE A 1 309 ? 11.221 7.823 -14.296 1.00 97.00 309 ILE A N 1
ATOM 2439 C CA . ILE A 1 309 ? 12.666 7.798 -14.067 1.00 97.00 309 ILE A CA 1
ATOM 2440 C C . ILE A 1 309 ? 13.389 8.563 -15.169 1.00 97.00 309 ILE A C 1
ATOM 2442 O O . ILE A 1 309 ? 12.885 8.658 -16.286 1.00 97.00 309 ILE A O 1
ATOM 2446 N N . THR A 1 310 ? 14.590 9.049 -14.866 1.00 98.38 310 THR A N 1
ATOM 2447 C CA . THR A 1 310 ? 15.509 9.643 -15.843 1.00 98.38 310 THR A CA 1
ATOM 2448 C C . THR A 1 310 ? 16.784 8.807 -15.873 1.00 98.38 310 THR A C 1
ATOM 2450 O O . THR A 1 310 ? 17.358 8.534 -14.819 1.00 98.38 310 THR A O 1
ATOM 2453 N N . LEU A 1 311 ? 17.195 8.343 -17.055 1.00 98.31 311 LEU A N 1
ATOM 2454 C CA . LEU A 1 311 ? 18.302 7.389 -17.205 1.00 98.31 311 LEU A CA 1
ATOM 2455 C C . LEU A 1 311 ? 19.676 8.066 -17.283 1.00 98.31 311 LEU A C 1
ATOM 2457 O O . LEU A 1 311 ? 20.673 7.518 -16.816 1.00 98.31 311 LEU A O 1
ATOM 2461 N N . ASP A 1 312 ? 19.737 9.251 -17.877 1.00 98.19 312 ASP A N 1
ATOM 2462 C CA . ASP A 1 312 ? 20.952 10.033 -18.071 1.00 98.19 312 ASP A CA 1
ATOM 2463 C C . ASP A 1 312 ? 21.157 11.047 -16.946 1.00 98.19 312 ASP A C 1
ATOM 2465 O O . ASP A 1 312 ? 21.429 12.208 -17.205 1.00 98.19 312 ASP A O 1
ATOM 2469 N N . VAL A 1 313 ? 21.018 10.628 -15.693 1.00 98.38 313 VAL A N 1
ATOM 2470 C CA . VAL A 1 313 ? 21.425 11.405 -14.509 1.00 98.38 313 VAL A CA 1
ATOM 2471 C C . VAL A 1 313 ? 22.413 10.595 -13.683 1.00 98.38 313 VAL A C 1
ATOM 2473 O O . VAL A 1 313 ? 22.628 9.412 -13.962 1.00 98.38 313 VAL A O 1
ATOM 2476 N N . SER A 1 314 ? 22.987 11.210 -12.651 1.00 97.81 314 SER A N 1
ATOM 2477 C CA . SER A 1 314 ? 23.910 10.535 -11.750 1.00 97.81 314 SER A CA 1
ATOM 2478 C C . SER A 1 314 ? 23.333 9.233 -11.213 1.00 97.81 314 SER A C 1
ATOM 2480 O O . SER A 1 314 ? 22.257 9.184 -10.606 1.00 97.81 314 SER A O 1
ATOM 2482 N N . ASN A 1 315 ? 24.100 8.161 -11.387 1.00 97.31 315 ASN A N 1
ATOM 2483 C CA . ASN A 1 315 ? 23.822 6.880 -10.757 1.00 97.31 315 ASN A CA 1
ATOM 2484 C C . ASN A 1 315 ? 24.627 6.682 -9.467 1.00 97.31 315 ASN A C 1
ATOM 2486 O O . ASN A 1 315 ? 24.605 5.581 -8.919 1.00 97.31 315 ASN A O 1
ATOM 2490 N N . ALA A 1 316 ? 25.350 7.698 -8.977 1.00 96.56 316 ALA A N 1
ATOM 2491 C CA . ALA A 1 316 ? 26.292 7.573 -7.860 1.00 96.56 316 ALA A CA 1
ATOM 2492 C C . ALA A 1 316 ? 25.641 7.046 -6.568 1.00 96.56 316 ALA A C 1
ATOM 2494 O O . ALA A 1 316 ? 26.283 6.334 -5.799 1.00 96.56 316 ALA A O 1
ATOM 2495 N N . SER A 1 317 ? 24.354 7.343 -6.367 1.00 94.38 317 SER A N 1
ATOM 2496 C CA . SER A 1 317 ? 23.554 6.862 -5.234 1.00 94.38 317 SER A CA 1
ATOM 2497 C C . SER A 1 317 ? 23.267 5.357 -5.263 1.00 94.38 317 SER A C 1
ATOM 2499 O O . SER A 1 317 ? 22.860 4.800 -4.250 1.00 94.38 317 SER A O 1
ATOM 2501 N N . GLY A 1 318 ? 23.393 4.715 -6.431 1.00 95.50 318 GLY A N 1
ATOM 2502 C CA . GLY A 1 318 ? 22.917 3.349 -6.654 1.00 95.50 318 GLY A CA 1
ATOM 2503 C C . GLY A 1 318 ? 21.390 3.210 -6.758 1.00 95.50 318 GLY A C 1
ATOM 2504 O O . GLY A 1 318 ? 20.892 2.089 -6.856 1.00 95.50 318 GLY A O 1
ATOM 2505 N N . LYS A 1 319 ? 20.653 4.330 -6.746 1.00 94.25 319 LYS A N 1
ATOM 2506 C CA . LYS A 1 319 ? 19.177 4.400 -6.735 1.00 94.25 319 LYS A CA 1
ATOM 2507 C C . LYS A 1 319 ? 18.589 5.119 -7.947 1.00 94.25 319 LYS A C 1
ATOM 2509 O O . LYS A 1 319 ? 17.432 4.911 -8.282 1.00 94.25 319 LYS A O 1
ATOM 2514 N N . THR A 1 320 ? 19.367 5.990 -8.574 1.00 96.31 320 THR A N 1
ATOM 2515 C CA . THR A 1 320 ? 18.956 6.871 -9.677 1.00 96.31 320 THR A CA 1
ATOM 2516 C C . THR A 1 320 ? 19.756 6.566 -10.941 1.00 96.31 320 THR A C 1
ATOM 2518 O O . THR A 1 320 ? 20.711 5.787 -10.893 1.00 96.31 320 THR A O 1
ATOM 2521 N N . GLY A 1 321 ? 19.357 7.140 -12.082 1.00 97.75 321 GLY A N 1
ATOM 2522 C CA . GLY A 1 321 ? 20.089 6.983 -13.345 1.00 97.75 321 GLY A CA 1
ATOM 2523 C C . GLY A 1 321 ? 20.152 5.537 -13.843 1.00 97.75 321 GLY A C 1
ATOM 2524 O O . GLY A 1 321 ? 21.127 5.143 -14.480 1.00 97.75 321 GLY A O 1
ATOM 2525 N N . LEU A 1 322 ? 19.167 4.702 -13.498 1.00 98.00 322 LEU A N 1
ATOM 2526 C CA . LEU A 1 322 ? 19.185 3.267 -13.776 1.00 98.00 322 LEU A CA 1
ATOM 2527 C C . LEU A 1 322 ? 17.799 2.724 -14.099 1.00 98.00 322 LEU A C 1
ATOM 2529 O O . LEU A 1 322 ? 16.788 3.256 -13.647 1.00 98.00 322 LEU A O 1
ATOM 2533 N N . ILE A 1 323 ? 17.778 1.595 -14.797 1.00 98.19 323 ILE A N 1
ATOM 2534 C CA . ILE A 1 323 ? 16.633 0.690 -14.870 1.00 98.19 323 ILE A CA 1
ATOM 2535 C C . ILE A 1 323 ? 17.152 -0.746 -14.878 1.00 98.19 323 ILE A C 1
ATOM 2537 O O . ILE A 1 323 ? 18.039 -1.093 -15.660 1.00 98.19 323 ILE A O 1
ATOM 2541 N N . ALA A 1 324 ? 16.619 -1.593 -14.001 1.00 98.19 324 ALA A N 1
ATOM 2542 C CA . ALA A 1 324 ? 16.915 -3.021 -14.006 1.00 98.19 324 ALA A CA 1
ATOM 2543 C C . ALA A 1 324 ? 15.677 -3.851 -14.325 1.00 98.19 324 ALA A C 1
ATOM 2545 O O . ALA A 1 324 ? 14.545 -3.403 -14.146 1.00 98.19 324 ALA A O 1
ATOM 2546 N N . PHE A 1 325 ? 15.895 -5.070 -14.804 1.00 97.88 325 PHE A N 1
ATOM 2547 C CA . PHE A 1 325 ? 14.832 -6.013 -15.105 1.00 97.88 325 PHE A CA 1
ATOM 2548 C C . PHE A 1 325 ? 15.241 -7.454 -14.790 1.00 97.88 325 PHE A C 1
ATOM 2550 O O . PHE A 1 325 ? 16.422 -7.817 -14.794 1.00 97.88 325 PHE A O 1
ATOM 2557 N N . ALA A 1 326 ? 14.230 -8.281 -14.542 1.00 97.56 326 ALA A N 1
ATOM 2558 C CA . ALA A 1 326 ? 14.353 -9.721 -14.386 1.00 97.56 326 ALA A CA 1
ATOM 2559 C C . ALA A 1 326 ? 13.259 -10.420 -15.196 1.00 97.56 326 ALA A C 1
ATOM 2561 O O . ALA A 1 326 ? 12.113 -9.973 -15.234 1.00 97.56 326 ALA A O 1
ATOM 2562 N N . ARG A 1 327 ? 13.616 -11.526 -15.850 1.00 96.50 327 ARG A N 1
ATOM 2563 C CA . ARG A 1 327 ? 12.694 -12.312 -16.683 1.00 96.50 327 ARG A CA 1
ATOM 2564 C C . ARG A 1 327 ? 11.574 -12.941 -15.860 1.00 96.50 327 ARG A C 1
ATOM 2566 O O . ARG A 1 327 ? 11.817 -13.470 -14.779 1.00 96.50 327 ARG A O 1
ATOM 2573 N N . GLY A 1 328 ? 10.376 -12.972 -16.432 1.00 95.50 328 GLY A N 1
ATOM 2574 C CA . GLY A 1 328 ? 9.190 -13.593 -15.851 1.00 95.50 328 GLY A CA 1
ATOM 2575 C C . GLY A 1 328 ? 8.288 -12.619 -15.090 1.00 95.50 328 GLY A C 1
ATOM 2576 O O . GLY A 1 328 ? 8.328 -11.401 -15.283 1.00 95.50 328 GLY A O 1
ATOM 2577 N N . ARG A 1 329 ? 7.416 -13.192 -14.260 1.00 95.62 329 ARG A N 1
ATOM 2578 C CA . ARG A 1 329 ? 6.461 -12.518 -13.369 1.00 95.62 329 ARG A CA 1
ATOM 2579 C C . ARG A 1 329 ? 6.358 -13.318 -12.075 1.00 95.62 329 ARG A C 1
ATOM 2581 O O . ARG A 1 329 ? 6.640 -14.514 -12.084 1.00 95.62 329 ARG A O 1
ATOM 2588 N N . ASN A 1 330 ? 5.945 -12.676 -10.988 1.00 96.12 330 ASN A N 1
ATOM 2589 C CA . ASN A 1 330 ? 5.662 -13.388 -9.748 1.00 96.12 330 ASN A CA 1
ATOM 2590 C C . ASN A 1 330 ? 4.421 -14.280 -9.901 1.00 96.12 330 ASN A C 1
ATOM 2592 O O . ASN A 1 330 ? 3.423 -13.880 -10.497 1.00 96.12 330 ASN A O 1
ATOM 2596 N N . ASP A 1 331 ? 4.464 -15.485 -9.331 1.00 96.44 331 ASP A N 1
ATOM 2597 C CA . ASP A 1 331 ? 3.339 -16.432 -9.390 1.00 96.44 331 ASP A CA 1
ATOM 2598 C C . ASP A 1 331 ? 2.152 -16.000 -8.514 1.00 96.44 331 ASP A C 1
ATOM 2600 O O . ASP A 1 331 ? 1.014 -16.415 -8.742 1.00 96.44 331 ASP A O 1
ATOM 2604 N N . TYR A 1 332 ? 2.414 -15.178 -7.497 1.00 97.69 332 TYR A N 1
ATOM 2605 C CA . TYR A 1 332 ? 1.441 -14.735 -6.504 1.00 97.69 332 TYR A CA 1
ATOM 2606 C C . TYR A 1 332 ? 1.682 -13.274 -6.137 1.00 97.69 332 TYR A C 1
ATOM 2608 O O . TYR A 1 332 ? 2.825 -12.817 -6.154 1.00 97.69 332 TYR A O 1
ATOM 2616 N N . LEU A 1 333 ? 0.621 -12.575 -5.726 1.00 97.00 333 LEU A N 1
ATOM 2617 C CA . LEU A 1 333 ? 0.773 -11.301 -5.026 1.00 97.00 333 LEU A CA 1
ATOM 2618 C C . LEU A 1 333 ? 1.581 -11.492 -3.729 1.00 97.00 333 LEU A C 1
ATOM 2620 O O . LEU A 1 333 ? 1.546 -12.587 -3.152 1.00 97.00 333 LEU A O 1
ATOM 2624 N N . PRO A 1 334 ? 2.289 -10.452 -3.246 1.00 95.12 334 PRO A N 1
ATOM 2625 C CA . PRO A 1 334 ? 3.293 -10.605 -2.195 1.00 95.12 334 PRO A CA 1
ATOM 2626 C C . PRO A 1 334 ? 2.755 -11.252 -0.913 1.00 95.12 334 PRO A C 1
ATOM 2628 O O . PRO A 1 334 ? 3.246 -12.305 -0.499 1.00 95.12 334 PRO A O 1
ATOM 2631 N N . GLY A 1 335 ? 1.718 -10.664 -0.313 1.00 95.75 335 GLY A N 1
ATOM 2632 C CA . GLY A 1 335 ? 1.122 -11.139 0.937 1.00 95.75 335 GLY A CA 1
ATOM 2633 C C . GLY A 1 335 ? -0.344 -11.528 0.829 1.00 95.75 335 GLY A C 1
ATOM 2634 O O . GLY A 1 335 ? -0.806 -12.326 1.636 1.00 95.75 335 GLY A O 1
ATOM 2635 N N . ALA A 1 336 ? -1.074 -10.999 -0.153 1.00 97.38 336 ALA A N 1
ATOM 2636 C CA . ALA A 1 336 ? -2.528 -11.005 -0.116 1.00 97.38 336 ALA A CA 1
ATOM 2637 C C . ALA A 1 336 ? -3.110 -12.401 -0.355 1.00 97.38 336 ALA A C 1
ATOM 2639 O O . ALA A 1 336 ? -2.833 -13.041 -1.370 1.00 97.38 336 ALA A O 1
ATOM 2640 N N . LEU A 1 337 ? -3.942 -12.857 0.580 1.00 98.19 337 LEU A N 1
ATOM 2641 C CA . LEU A 1 337 ? -4.635 -14.143 0.515 1.00 98.19 337 LEU A CA 1
ATOM 2642 C C . LEU A 1 337 ? -5.852 -14.088 -0.417 1.00 98.19 337 LEU A C 1
ATOM 2644 O O . LEU A 1 337 ? -6.544 -13.073 -0.481 1.00 98.19 337 LEU A O 1
ATOM 2648 N N . CYS A 1 338 ? -6.125 -15.182 -1.132 1.00 98.62 338 CYS A N 1
ATOM 2649 C CA . CYS A 1 338 ? -7.286 -15.271 -2.013 1.00 98.62 338 CYS A CA 1
ATOM 2650 C C . CYS A 1 338 ? -8.559 -15.557 -1.212 1.00 98.62 338 CYS A C 1
ATOM 2652 O O . CYS A 1 338 ? -8.736 -16.626 -0.633 1.00 98.62 338 CYS A O 1
ATOM 2654 N N . GLU A 1 339 ? -9.493 -14.614 -1.254 1.00 98.50 339 GLU A N 1
ATOM 2655 C CA . GLU A 1 339 ? -10.800 -14.679 -0.603 1.00 98.50 339 GLU A CA 1
ATOM 2656 C C . GLU A 1 339 ? -11.671 -15.860 -1.053 1.00 98.50 339 GLU A C 1
ATOM 2658 O O . GLU A 1 339 ? -12.585 -16.253 -0.335 1.00 98.50 339 GLU A O 1
ATOM 2663 N N . THR A 1 340 ? -11.411 -16.448 -2.219 1.00 98.69 340 THR A N 1
ATOM 2664 C CA . THR A 1 340 ? -12.190 -17.597 -2.707 1.00 98.69 340 THR A CA 1
ATOM 2665 C C . THR A 1 340 ? -11.733 -18.919 -2.070 1.00 98.69 340 THR A C 1
ATOM 2667 O O . THR A 1 340 ? -12.475 -19.901 -2.082 1.00 98.69 340 THR A O 1
ATOM 2670 N N . GLU A 1 341 ? -10.545 -18.958 -1.457 1.00 98.75 341 GLU A N 1
ATOM 2671 C CA . GLU A 1 341 ? -10.027 -20.153 -0.786 1.00 98.75 341 GLU A CA 1
ATOM 2672 C C . GLU A 1 341 ? -10.751 -20.395 0.557 1.00 98.75 341 GLU A C 1
ATOM 2674 O O . GLU A 1 341 ? -10.723 -19.535 1.447 1.00 98.75 341 GLU A O 1
ATOM 2679 N N . PRO A 1 342 ? -11.357 -21.577 0.788 1.00 98.56 342 PRO A N 1
ATOM 2680 C CA . PRO A 1 342 ? -12.072 -21.856 2.037 1.00 98.56 342 PRO A CA 1
ATOM 2681 C C . PRO A 1 342 ? -11.202 -21.733 3.296 1.00 98.56 342 PRO A C 1
ATOM 2683 O O . PRO A 1 342 ? -11.664 -21.227 4.318 1.00 98.56 342 PRO A O 1
ATOM 2686 N N . ALA A 1 343 ? -9.934 -22.148 3.219 1.00 98.69 343 ALA A N 1
ATOM 2687 C CA . ALA A 1 343 ? -8.990 -22.043 4.332 1.00 98.69 343 ALA A CA 1
ATOM 2688 C C . ALA A 1 343 ? -8.649 -20.582 4.681 1.00 98.69 343 ALA A C 1
ATOM 2690 O O . ALA A 1 343 ? -8.407 -20.267 5.847 1.00 98.69 343 ALA A O 1
ATOM 2691 N N . VAL A 1 344 ? -8.672 -19.681 3.693 1.00 98.81 344 VAL A N 1
ATOM 2692 C CA . VAL A 1 344 ? -8.475 -18.237 3.904 1.00 98.81 344 VAL A CA 1
ATOM 2693 C C . VAL A 1 344 ? -9.693 -17.635 4.598 1.00 98.81 344 VAL A C 1
ATOM 2695 O O . VAL A 1 344 ? -9.545 -16.917 5.584 1.00 98.81 344 VAL A O 1
ATOM 2698 N N . GLN A 1 345 ? -10.900 -17.988 4.150 1.00 98.69 345 GLN A N 1
ATOM 2699 C CA . GLN A 1 345 ? -12.150 -17.572 4.796 1.00 98.69 345 GLN A CA 1
ATOM 2700 C C . GLN A 1 345 ? -12.200 -18.001 6.268 1.00 98.69 345 GLN A C 1
ATOM 2702 O O . GLN A 1 345 ? -12.541 -17.203 7.141 1.00 98.69 345 GLN A O 1
ATOM 2707 N N . GLU A 1 346 ? -11.832 -19.250 6.564 1.00 98.75 346 GLU A N 1
ATOM 2708 C CA . GLU A 1 346 ? -11.746 -19.748 7.940 1.00 98.75 346 GLU A CA 1
ATOM 2709 C C . GLU A 1 346 ? -10.701 -18.978 8.755 1.00 98.75 346 GLU A C 1
ATOM 2711 O O . GLU A 1 346 ? -10.971 -18.568 9.886 1.00 98.75 346 GLU A O 1
ATOM 2716 N N . PHE A 1 347 ? -9.522 -18.741 8.177 1.00 98.69 347 PHE A N 1
ATOM 2717 C CA . PHE A 1 347 ? -8.462 -17.979 8.823 1.00 98.69 347 PHE A CA 1
ATOM 2718 C C . PHE A 1 347 ? -8.910 -16.561 9.193 1.00 98.69 347 PHE A C 1
ATOM 2720 O O . PHE A 1 347 ? -8.747 -16.163 10.345 1.00 98.69 347 PHE A O 1
ATOM 2727 N N . TRP A 1 348 ? -9.540 -15.826 8.277 1.00 98.75 348 TRP A N 1
ATOM 2728 C CA . TRP A 1 348 ? -10.037 -14.482 8.571 1.00 98.75 348 TRP A CA 1
ATOM 2729 C C . TRP A 1 348 ? -11.121 -14.474 9.650 1.00 98.75 348 TRP A C 1
ATOM 2731 O O . TRP A 1 348 ? -11.130 -13.601 10.518 1.00 98.75 348 TRP A O 1
ATOM 2741 N N . LEU A 1 349 ? -12.011 -15.469 9.658 1.00 98.88 349 LEU A N 1
ATOM 2742 C CA . LEU A 1 349 ? -13.016 -15.612 10.714 1.00 98.88 349 LEU A CA 1
ATOM 2743 C C . LEU A 1 349 ? -12.392 -15.939 12.078 1.00 98.88 349 LEU A C 1
ATOM 2745 O O . LEU A 1 349 ? -12.902 -15.465 13.091 1.00 98.88 349 LEU A O 1
ATOM 2749 N N . ARG A 1 350 ? -11.284 -16.686 12.110 1.00 98.62 350 ARG A N 1
ATOM 2750 C CA . ARG A 1 350 ? -10.502 -16.942 13.328 1.00 98.62 350 ARG A CA 1
ATOM 2751 C C . ARG A 1 350 ? -9.784 -15.683 13.823 1.00 98.62 350 ARG A C 1
ATOM 2753 O O . ARG A 1 350 ? -9.765 -15.448 15.027 1.00 98.62 350 ARG A O 1
ATOM 2760 N N . CYS A 1 351 ? -9.275 -14.831 12.931 1.00 98.69 351 CYS A N 1
ATOM 2761 C CA . CYS A 1 351 ? -8.754 -13.515 13.324 1.00 98.69 351 CYS A CA 1
ATOM 2762 C C . CYS A 1 351 ? -9.835 -12.665 14.012 1.00 98.69 351 CYS A C 1
ATOM 2764 O O . CYS A 1 351 ? -9.552 -11.989 14.999 1.00 98.69 351 CYS A O 1
ATOM 2766 N N . LEU A 1 352 ? -11.094 -12.739 13.558 1.00 98.81 352 LEU A N 1
ATOM 2767 C CA . LEU A 1 352 ? -12.205 -12.073 14.248 1.00 98.81 352 LEU A CA 1
ATOM 2768 C C . LEU A 1 352 ? -12.461 -12.652 15.643 1.00 98.81 352 LEU A C 1
ATOM 2770 O O . LEU A 1 352 ? -12.769 -11.887 16.553 1.00 98.81 352 LEU A O 1
ATOM 2774 N N . ASP A 1 353 ? -12.311 -13.963 15.836 1.00 98.75 353 ASP A N 1
ATOM 2775 C CA . ASP A 1 353 ? -12.436 -14.571 17.166 1.00 98.75 353 ASP A CA 1
ATOM 2776 C C . ASP A 1 353 ? -11.359 -14.033 18.127 1.00 98.75 353 ASP A C 1
ATOM 2778 O O . ASP A 1 353 ? -11.666 -13.697 19.271 1.00 98.75 353 ASP A O 1
ATOM 2782 N N . GLU A 1 354 ? -10.121 -13.856 17.652 1.00 98.50 354 GLU A N 1
ATOM 2783 C CA . GLU A 1 354 ? -9.033 -13.228 18.420 1.00 98.50 354 GLU A CA 1
ATOM 2784 C C . GLU A 1 354 ? -9.339 -11.764 18.767 1.00 98.50 354 GLU A C 1
ATOM 2786 O O . GLU A 1 354 ? -9.154 -11.340 19.910 1.00 98.50 354 GLU A O 1
ATOM 2791 N N . ILE A 1 355 ? -9.842 -10.999 17.796 1.00 98.81 355 ILE A N 1
ATOM 2792 C CA . ILE A 1 355 ? -10.232 -9.594 17.966 1.00 98.81 355 ILE A CA 1
ATOM 2793 C C . ILE A 1 355 ? -11.364 -9.458 18.995 1.00 98.81 355 ILE A C 1
ATOM 2795 O O . ILE A 1 355 ? -11.284 -8.627 19.901 1.00 98.81 355 ILE A O 1
ATOM 2799 N N . ILE A 1 356 ? -12.404 -10.292 18.899 1.00 98.88 356 ILE A N 1
ATOM 2800 C CA . ILE A 1 356 ? -13.524 -10.308 19.852 1.00 98.88 356 ILE A CA 1
ATOM 2801 C C . ILE A 1 356 ? -13.012 -10.657 21.255 1.00 98.88 356 ILE A C 1
ATOM 2803 O O . ILE A 1 356 ? -13.380 -9.992 22.226 1.00 98.88 356 ILE A O 1
ATOM 2807 N N . ALA A 1 357 ? -12.133 -11.658 21.365 1.00 98.75 357 ALA A N 1
ATOM 2808 C CA . ALA A 1 357 ? -11.542 -12.081 22.632 1.00 98.75 357 ALA A CA 1
ATOM 2809 C C . ALA A 1 357 ? -10.636 -11.013 23.273 1.00 98.75 357 ALA A C 1
ATOM 2811 O O . ALA A 1 357 ? -10.467 -11.016 24.494 1.00 98.75 357 ALA A O 1
ATOM 2812 N N . ALA A 1 358 ? -10.081 -10.086 22.485 1.00 98.75 358 ALA A N 1
ATOM 2813 C CA . ALA A 1 358 ? -9.318 -8.946 22.994 1.00 98.75 358 ALA A CA 1
ATOM 2814 C C . ALA A 1 358 ? -10.197 -7.887 23.686 1.00 98.75 358 ALA A C 1
ATOM 2816 O O . ALA A 1 358 ? -9.666 -7.023 24.377 1.00 98.75 358 ALA A O 1
ATOM 2817 N N . GLY A 1 359 ? -11.526 -7.968 23.546 1.00 98.69 359 GLY A N 1
ATOM 2818 C CA . GLY A 1 359 ? -12.468 -7.107 24.260 1.00 98.69 359 GLY A CA 1
ATOM 2819 C C . GLY A 1 359 ? -12.874 -5.837 23.515 1.00 98.69 359 GLY A C 1
ATOM 2820 O O . GLY A 1 359 ? -13.429 -4.945 24.140 1.00 98.69 359 GLY A O 1
ATOM 2821 N N . VAL A 1 360 ? -12.651 -5.742 22.201 1.00 98.81 360 VAL A N 1
ATOM 2822 C CA . VAL A 1 360 ? -13.031 -4.550 21.416 1.00 98.81 360 VAL A CA 1
ATOM 2823 C C . VAL A 1 360 ? -14.543 -4.309 21.384 1.00 98.81 360 VAL A C 1
ATOM 2825 O O . VAL A 1 360 ? -15.331 -5.235 21.580 1.00 98.81 360 VAL A O 1
ATOM 2828 N N . ASP A 1 361 ? -14.968 -3.085 21.088 1.00 98.88 361 ASP A N 1
ATOM 2829 C CA . ASP A 1 361 ? -16.377 -2.681 20.953 1.00 98.88 361 ASP A CA 1
ATOM 2830 C C . ASP A 1 361 ? -16.917 -2.890 19.526 1.00 98.88 361 ASP A C 1
ATOM 2832 O O . ASP A 1 361 ? -18.119 -3.075 19.309 1.00 98.88 361 ASP A O 1
ATOM 2836 N N . GLY A 1 362 ? -16.022 -2.926 18.540 1.00 98.81 362 GLY A N 1
ATOM 2837 C CA . GLY A 1 362 ? -16.359 -3.166 17.143 1.00 98.81 362 GLY A CA 1
ATOM 2838 C C . GLY A 1 362 ? -15.143 -3.457 16.273 1.00 98.81 362 GLY A C 1
ATOM 2839 O O . GLY A 1 362 ? -14.013 -3.551 16.755 1.00 98.81 362 GLY A O 1
ATOM 2840 N N . VAL A 1 363 ? -15.389 -3.626 14.977 1.00 98.88 363 VAL A N 1
ATOM 2841 C CA . VAL A 1 363 ? -14.362 -3.896 13.968 1.00 98.88 363 VAL A CA 1
ATOM 2842 C C . VAL A 1 363 ? -14.582 -3.000 12.760 1.00 98.88 363 VAL A C 1
ATOM 2844 O O . VAL A 1 363 ? -15.681 -2.952 12.204 1.00 98.88 363 VAL A O 1
ATOM 2847 N N . ASP A 1 364 ? -13.514 -2.334 12.343 1.00 98.38 364 ASP A N 1
ATOM 2848 C CA . ASP A 1 364 ? -13.414 -1.588 11.101 1.00 98.38 364 ASP A CA 1
ATOM 2849 C C . ASP A 1 364 ? -12.733 -2.456 10.048 1.00 98.38 364 ASP A C 1
ATOM 2851 O O . ASP A 1 364 ? -11.570 -2.816 10.204 1.00 98.38 364 ASP A O 1
ATOM 2855 N N . PHE A 1 365 ? -13.418 -2.745 8.950 1.00 98.56 365 PHE A N 1
ATOM 2856 C CA . PHE A 1 365 ? -12.814 -3.396 7.794 1.00 98.56 365 PHE A CA 1
ATOM 2857 C C . PHE A 1 365 ? -12.210 -2.362 6.848 1.00 98.56 365 PHE A C 1
ATOM 2859 O O . PHE A 1 365 ? -12.847 -1.348 6.531 1.00 98.56 365 PHE A O 1
ATOM 2866 N N . ARG A 1 366 ? -10.983 -2.619 6.389 1.00 95.69 366 ARG A N 1
ATOM 2867 C CA . ARG A 1 366 ? -10.289 -1.830 5.362 1.00 95.69 366 ARG A CA 1
ATOM 2868 C C . ARG A 1 366 ? -9.697 -2.765 4.310 1.00 95.69 366 ARG A C 1
ATOM 2870 O O . ARG A 1 366 ? -8.936 -3.668 4.640 1.00 95.69 366 ARG A O 1
ATOM 2877 N N . ASP A 1 367 ? -10.011 -2.492 3.049 1.00 93.12 367 ASP A N 1
ATOM 2878 C CA . ASP A 1 367 ? -9.569 -3.326 1.926 1.00 93.12 367 ASP A CA 1
ATOM 2879 C C . ASP A 1 367 ? -8.184 -2.919 1.406 1.00 93.12 367 ASP A C 1
ATOM 2881 O O . ASP A 1 367 ? -7.443 -3.748 0.881 1.00 93.12 367 ASP A O 1
ATOM 2885 N N . GLU A 1 368 ? -7.821 -1.646 1.580 1.00 94.00 368 GLU A N 1
ATOM 2886 C CA . GLU A 1 368 ? -6.503 -1.134 1.209 1.00 94.00 368 GLU A CA 1
ATOM 2887 C C . GLU A 1 368 ? -5.399 -1.746 2.084 1.00 94.00 368 GLU A C 1
ATOM 2889 O O . GLU A 1 368 ? -5.499 -1.748 3.314 1.00 94.00 368 GLU A O 1
ATOM 2894 N N . ASN A 1 369 ? -4.335 -2.235 1.458 1.00 93.56 369 ASN A N 1
ATOM 2895 C CA . ASN A 1 369 ? -3.263 -2.989 2.101 1.00 93.56 369 ASN A CA 1
ATOM 2896 C C . ASN A 1 369 ? -1.956 -2.886 1.298 1.00 93.56 369 ASN A C 1
ATOM 2898 O O . ASN A 1 369 ? -1.973 -2.532 0.123 1.00 93.56 369 ASN A O 1
ATOM 2902 N N . HIS A 1 370 ? -0.840 -3.254 1.916 1.00 92.94 370 HIS A N 1
ATOM 2903 C CA . HIS A 1 370 ? 0.481 -3.286 1.283 1.00 92.94 370 HIS A CA 1
ATOM 2904 C C . HIS A 1 370 ? 0.806 -4.655 0.659 1.00 92.94 370 HIS A C 1
ATOM 2906 O O . HIS A 1 370 ? 1.627 -4.775 -0.246 1.00 92.94 370 HIS A O 1
ATOM 2912 N N . SER A 1 371 ? 0.106 -5.700 1.096 1.00 94.75 371 SER A N 1
ATOM 2913 C CA . SER A 1 371 ? 0.230 -7.086 0.629 1.00 94.75 371 SER A CA 1
ATOM 2914 C C . SER A 1 371 ? -0.108 -7.324 -0.860 1.00 94.75 371 SER A C 1
ATOM 2916 O O . SER A 1 371 ? 0.048 -8.452 -1.339 1.00 94.75 371 SER A O 1
ATOM 2918 N N . THR A 1 372 ? -0.586 -6.307 -1.586 1.00 94.81 372 THR A N 1
ATOM 2919 C CA . THR A 1 372 ? -1.043 -6.375 -2.990 1.00 94.81 372 THR A CA 1
ATOM 2920 C C . THR A 1 372 ? -0.146 -5.637 -3.984 1.00 94.81 372 THR A C 1
ATOM 2922 O O . THR A 1 372 ? -0.434 -5.668 -5.179 1.00 94.81 372 THR A O 1
ATOM 2925 N N . HIS A 1 373 ? 0.950 -5.025 -3.527 1.00 94.06 373 HIS A N 1
ATOM 2926 C CA . HIS A 1 373 ? 1.848 -4.247 -4.380 1.00 94.06 373 HIS A CA 1
ATOM 2927 C C . HIS A 1 373 ? 2.387 -5.070 -5.565 1.00 94.06 373 HIS A C 1
ATOM 2929 O O . HIS A 1 373 ? 3.073 -6.067 -5.365 1.00 94.06 373 HIS A O 1
ATOM 2935 N N . THR A 1 374 ? 2.074 -4.640 -6.791 1.00 94.31 374 THR A N 1
ATOM 2936 C CA . THR A 1 374 ? 2.568 -5.208 -8.057 1.00 94.31 374 THR A CA 1
ATOM 2937 C C . THR A 1 374 ? 2.431 -4.180 -9.179 1.00 94.31 374 THR A C 1
ATOM 2939 O O . THR A 1 374 ? 1.531 -3.336 -9.146 1.00 94.31 374 THR A O 1
ATOM 2942 N N . ASP A 1 375 ? 3.291 -4.269 -10.189 1.00 93.69 375 ASP A N 1
ATOM 2943 C CA . ASP A 1 375 ? 3.205 -3.478 -11.420 1.00 93.69 375 ASP A CA 1
ATOM 2944 C C . ASP A 1 375 ? 2.136 -4.027 -12.389 1.00 93.69 375 ASP A C 1
ATOM 2946 O O . ASP A 1 375 ? 1.710 -3.332 -13.311 1.00 93.69 375 ASP A O 1
ATOM 2950 N N . PHE A 1 376 ? 1.645 -5.255 -12.161 1.00 94.00 376 PHE A N 1
ATOM 2951 C CA . PHE A 1 376 ? 0.712 -5.964 -13.050 1.00 94.00 376 PHE A CA 1
ATOM 2952 C C . PHE A 1 376 ? -0.596 -6.378 -12.352 1.00 94.00 376 PHE A C 1
ATOM 2954 O O . PHE A 1 376 ? -0.984 -7.546 -12.403 1.00 94.00 376 PHE A O 1
ATOM 2961 N N . PRO A 1 377 ? -1.337 -5.453 -11.717 1.00 93.81 377 PRO A N 1
ATOM 2962 C CA . PRO A 1 377 ? -2.455 -5.795 -10.831 1.00 93.81 377 PRO A CA 1
ATOM 2963 C C . PRO A 1 377 ? -3.593 -6.585 -11.508 1.00 93.81 377 PRO A C 1
ATOM 2965 O O . PRO A 1 377 ? -4.297 -7.351 -10.849 1.00 93.81 377 PRO A O 1
ATOM 2968 N N . HIS A 1 378 ? -3.760 -6.454 -12.827 1.00 93.12 378 HIS A N 1
ATOM 2969 C CA . HIS A 1 378 ? -4.775 -7.174 -13.607 1.00 93.12 378 HIS A CA 1
ATOM 2970 C C . HIS A 1 378 ? -4.449 -8.655 -13.865 1.00 93.12 378 HIS A C 1
ATOM 2972 O O . HIS A 1 378 ? -5.348 -9.429 -14.201 1.00 93.12 378 HIS A O 1
ATOM 2978 N N . ASP A 1 379 ? -3.186 -9.062 -13.717 1.00 95.75 379 ASP A N 1
ATOM 2979 C CA . ASP A 1 379 ? -2.744 -10.429 -14.009 1.00 95.75 379 ASP A CA 1
ATOM 2980 C C . ASP A 1 379 ? -3.033 -11.410 -12.862 1.00 95.75 379 ASP A C 1
ATOM 2982 O O . ASP A 1 379 ? -2.854 -12.616 -13.024 1.00 95.75 379 ASP A O 1
ATOM 2986 N N . TYR A 1 380 ? -3.499 -10.922 -11.711 1.00 97.75 380 TYR A N 1
ATOM 2987 C CA . TYR A 1 380 ? -3.710 -11.709 -10.496 1.00 97.75 380 TYR A CA 1
ATOM 2988 C C . TYR A 1 380 ? -5.200 -11.966 -10.221 1.00 97.75 380 TYR A C 1
ATOM 2990 O O . TYR A 1 380 ? -6.071 -11.265 -10.730 1.00 97.75 380 TYR A O 1
ATOM 2998 N N . GLY A 1 381 ? -5.510 -13.001 -9.435 1.00 97.81 381 GLY A N 1
ATOM 2999 C CA . GLY A 1 381 ? -6.882 -13.437 -9.121 1.00 97.81 381 GLY A CA 1
ATOM 3000 C C . GLY A 1 381 ? -7.285 -14.770 -9.752 1.00 97.81 381 GLY A C 1
ATOM 3001 O O . GLY A 1 381 ? -8.446 -15.157 -9.676 1.00 97.81 381 GLY A O 1
ATOM 3002 N N . TYR A 1 382 ? -6.346 -15.489 -10.365 1.00 98.12 382 TYR A N 1
ATOM 3003 C CA . TYR A 1 382 ? -6.606 -16.694 -11.157 1.00 98.12 382 TYR A CA 1
ATOM 3004 C C . TYR A 1 382 ? -6.309 -17.981 -10.368 1.00 98.12 382 TYR A C 1
ATOM 3006 O O . TYR A 1 382 ? -5.810 -18.959 -10.922 1.00 98.12 382 TYR A O 1
ATOM 3014 N N . ASN A 1 383 ? -6.604 -17.988 -9.061 1.00 98.56 383 ASN A N 1
ATOM 3015 C CA . ASN A 1 383 ? -6.512 -19.184 -8.218 1.00 98.56 383 ASN A CA 1
ATOM 3016 C C . ASN A 1 383 ? -7.355 -20.328 -8.796 1.00 98.56 383 ASN A C 1
ATOM 3018 O O . ASN A 1 383 ? -8.416 -20.102 -9.380 1.00 98.56 383 ASN A O 1
ATOM 3022 N N . ASP A 1 384 ? -6.926 -21.571 -8.589 1.00 98.38 384 ASP A N 1
ATOM 3023 C CA . ASP A 1 384 ? -7.571 -22.730 -9.216 1.00 98.38 384 ASP A CA 1
ATOM 3024 C C . ASP A 1 384 ? -9.048 -22.863 -8.789 1.00 98.38 384 ASP A C 1
ATOM 3026 O O . ASP A 1 384 ? -9.901 -23.204 -9.613 1.00 98.38 384 ASP A O 1
ATOM 3030 N N . VAL A 1 385 ? -9.374 -22.498 -7.540 1.00 98.56 385 VAL A N 1
ATOM 3031 C CA . VAL A 1 385 ? -10.755 -22.428 -7.032 1.00 98.56 385 VAL A CA 1
ATOM 3032 C C . VAL A 1 385 ? -11.600 -21.378 -7.768 1.00 98.56 385 VAL A C 1
ATOM 3034 O O . VAL A 1 385 ? -12.757 -21.638 -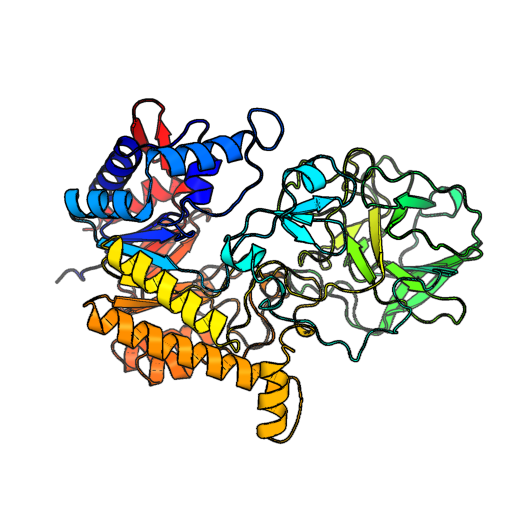8.103 1.00 98.56 385 VAL A O 1
ATOM 3037 N N . VAL A 1 386 ? -11.012 -20.226 -8.110 1.00 98.69 386 VAL A N 1
ATOM 3038 C CA . VAL A 1 386 ? -11.676 -19.164 -8.881 1.00 98.69 386 VAL A CA 1
ATOM 3039 C C . VAL A 1 386 ? -11.941 -19.643 -10.304 1.00 98.69 386 VAL A C 1
ATOM 3041 O O . VAL A 1 386 ? -13.051 -19.492 -10.817 1.00 98.69 386 VAL A O 1
ATOM 3044 N N . LEU A 1 387 ? -10.949 -20.274 -10.940 1.00 98.44 387 LEU A N 1
ATOM 3045 C CA . LEU A 1 387 ? -11.078 -20.801 -12.300 1.00 98.44 387 LEU A CA 1
ATOM 3046 C C . LEU A 1 387 ? -12.133 -21.907 -12.389 1.00 98.44 387 LEU A C 1
ATOM 3048 O O . LEU A 1 387 ? -12.909 -21.941 -13.348 1.00 98.44 387 LEU A O 1
ATOM 3052 N N . ALA A 1 388 ? -12.180 -22.803 -11.402 1.00 98.50 388 ALA A N 1
ATOM 3053 C CA . ALA A 1 388 ? -13.190 -23.854 -11.323 1.00 98.50 388 ALA A CA 1
ATOM 3054 C C . ALA A 1 388 ? -14.606 -23.263 -11.231 1.00 98.50 388 ALA A C 1
ATOM 3056 O O . ALA A 1 388 ? -15.503 -23.680 -11.968 1.00 98.50 388 ALA A O 1
ATOM 3057 N N . GLU A 1 389 ? -14.788 -22.246 -10.390 1.00 98.56 389 GLU A N 1
ATOM 3058 C CA . GLU A 1 389 ? -16.068 -21.562 -10.229 1.00 98.56 389 GLU A CA 1
ATOM 3059 C C . GLU A 1 389 ? -16.467 -20.768 -11.486 1.00 98.56 389 GLU A C 1
ATOM 3061 O O . GLU A 1 389 ? -17.618 -20.837 -11.918 1.00 98.56 389 GLU A O 1
ATOM 3066 N N . CYS A 1 390 ? -15.523 -20.099 -12.152 1.00 98.50 390 CYS A N 1
ATOM 3067 C CA . CYS A 1 390 ? -15.769 -19.437 -13.438 1.00 98.50 390 CYS A CA 1
ATOM 3068 C C . CYS A 1 390 ? -16.262 -20.433 -14.503 1.00 98.50 390 CYS A C 1
ATOM 3070 O O . CYS A 1 390 ? -17.266 -20.191 -15.176 1.00 98.50 390 CYS A O 1
ATOM 3072 N N . ARG A 1 391 ? -15.615 -21.604 -14.619 1.00 98.38 391 ARG A N 1
ATOM 3073 C CA . ARG A 1 391 ? -16.055 -22.671 -15.539 1.00 98.38 391 ARG A CA 1
ATOM 3074 C C . ARG A 1 391 ? -17.468 -23.147 -15.213 1.00 98.38 391 ARG A C 1
ATOM 3076 O O . ARG A 1 391 ? -18.269 -23.317 -16.128 1.00 98.38 391 ARG A O 1
ATOM 3083 N N . ARG A 1 392 ? -17.803 -23.296 -13.927 1.00 98.06 392 ARG A N 1
ATOM 3084 C CA . ARG A 1 392 ? -19.161 -23.646 -13.481 1.00 98.06 392 ARG A CA 1
ATOM 3085 C C . ARG A 1 392 ? -20.194 -22.582 -13.876 1.00 98.06 392 ARG A C 1
ATOM 3087 O O . ARG A 1 392 ? -21.336 -22.932 -14.161 1.00 98.06 392 ARG A O 1
ATOM 3094 N N . ARG A 1 393 ? -19.793 -21.307 -13.928 1.00 97.44 393 ARG A N 1
ATOM 3095 C CA . ARG A 1 393 ? -20.615 -20.158 -14.356 1.00 97.44 393 ARG A CA 1
ATOM 3096 C C . ARG A 1 393 ? -20.627 -19.918 -15.873 1.00 97.44 393 ARG A C 1
ATOM 3098 O O . ARG A 1 393 ? -21.256 -18.963 -16.319 1.00 97.44 393 ARG A O 1
ATOM 3105 N N . GLY A 1 394 ? -19.986 -20.779 -16.666 1.00 96.62 394 GLY A N 1
ATOM 3106 C CA . GLY A 1 394 ? -20.079 -20.761 -18.130 1.00 96.62 394 GLY A CA 1
ATOM 3107 C C . GLY A 1 394 ? -18.838 -20.266 -18.878 1.00 96.62 394 GLY A C 1
ATOM 3108 O O . GLY A 1 394 ? -18.875 -20.211 -20.104 1.00 96.62 394 GLY A O 1
ATOM 3109 N N . GLY A 1 395 ? -17.732 -19.945 -18.197 1.00 95.94 395 GLY A N 1
ATOM 3110 C CA . GLY A 1 395 ? -16.472 -19.605 -18.866 1.00 95.94 395 GLY A CA 1
ATOM 3111 C C . GLY A 1 395 ? -15.508 -18.792 -18.008 1.00 95.94 395 GLY A C 1
ATOM 3112 O O . GLY A 1 395 ? -15.887 -18.222 -16.989 1.00 95.94 395 GLY A O 1
ATOM 3113 N N . ILE A 1 396 ? -14.245 -18.736 -18.431 1.00 96.69 396 ILE A N 1
ATOM 3114 C CA . ILE A 1 396 ? -13.213 -17.913 -17.791 1.00 96.69 396 ILE A CA 1
ATOM 3115 C C . ILE A 1 396 ? -13.070 -16.622 -18.598 1.00 96.69 396 ILE A C 1
ATOM 3117 O O . ILE A 1 396 ? -12.760 -16.654 -19.785 1.00 96.69 396 ILE A O 1
ATOM 3121 N N . SER A 1 397 ? -13.305 -15.489 -17.943 1.00 95.94 397 SER A N 1
ATOM 3122 C CA . SER A 1 397 ? -13.047 -14.145 -18.461 1.00 95.94 397 SER A CA 1
ATOM 3123 C C . SER A 1 397 ? -12.631 -13.236 -17.299 1.00 95.94 397 SER A C 1
ATOM 3125 O O . SER A 1 397 ? -12.958 -13.559 -16.154 1.00 95.94 397 SER A O 1
ATOM 3127 N N . PRO A 1 398 ? -11.969 -12.092 -17.549 1.00 95.50 398 PRO A N 1
ATOM 3128 C CA . PRO A 1 398 ? -11.633 -11.147 -16.483 1.00 95.50 398 PRO A CA 1
ATOM 3129 C C . PRO A 1 398 ? -12.855 -10.722 -15.654 1.00 95.50 398 PRO A C 1
ATOM 3131 O O . PRO A 1 398 ? -12.805 -10.717 -14.430 1.00 95.50 398 PRO A O 1
ATOM 3134 N N . ALA A 1 399 ? -13.993 -10.470 -16.311 1.00 96.44 399 ALA A N 1
ATOM 3135 C CA . ALA A 1 399 ? -15.240 -10.128 -15.627 1.00 96.44 399 ALA A CA 1
ATOM 3136 C C . ALA A 1 399 ? -15.785 -11.285 -14.769 1.00 96.44 399 ALA A C 1
ATOM 3138 O O . ALA A 1 399 ? -16.257 -11.054 -13.659 1.00 96.44 399 ALA A O 1
ATOM 3139 N N . ALA A 1 400 ? -15.703 -12.531 -15.254 1.00 97.75 400 ALA A N 1
ATOM 3140 C CA . ALA A 1 400 ? -16.120 -13.699 -14.479 1.00 97.75 400 ALA A CA 1
ATOM 3141 C C . ALA A 1 400 ? -15.221 -13.911 -13.250 1.00 97.75 400 ALA A C 1
ATOM 3143 O O . ALA A 1 400 ? -15.738 -14.163 -12.164 1.00 97.75 400 ALA A O 1
ATOM 3144 N N . VAL A 1 401 ? -13.902 -13.747 -13.407 1.00 98.12 401 VAL A N 1
ATOM 3145 C CA . VAL A 1 401 ? -12.925 -13.815 -12.308 1.00 98.12 401 VAL A CA 1
ATOM 3146 C C . VAL A 1 401 ? -13.243 -12.758 -11.253 1.00 98.12 401 VAL A C 1
ATOM 3148 O O . VAL A 1 401 ? -13.465 -13.112 -10.096 1.00 98.12 401 VAL A O 1
ATOM 3151 N N . ALA A 1 402 ? -13.360 -11.488 -11.648 1.00 97.75 402 ALA A N 1
ATOM 3152 C CA . ALA A 1 402 ? -13.686 -10.401 -10.728 1.00 97.75 402 ALA A CA 1
ATOM 3153 C C . ALA A 1 402 ? -15.013 -10.641 -9.984 1.00 97.75 402 ALA A C 1
ATOM 3155 O O . ALA A 1 402 ? -15.071 -10.438 -8.771 1.00 97.75 402 ALA A O 1
ATOM 3156 N N . ALA A 1 403 ? -16.049 -11.132 -10.676 1.00 98.31 403 ALA A N 1
ATOM 3157 C CA . ALA A 1 403 ? -17.355 -11.421 -10.082 1.00 98.31 403 ALA A CA 1
ATOM 3158 C C . ALA A 1 403 ? -17.316 -12.580 -9.069 1.00 98.31 403 ALA A C 1
ATOM 3160 O O . ALA A 1 403 ? -17.894 -12.471 -7.989 1.00 98.31 403 ALA A O 1
ATOM 3161 N N . VAL A 1 404 ? -16.621 -13.682 -9.381 1.00 98.69 404 VAL A N 1
ATOM 3162 C CA . VAL A 1 404 ? -16.445 -14.814 -8.449 1.00 98.69 404 VAL A CA 1
ATOM 3163 C C . VAL A 1 404 ? -15.757 -14.359 -7.167 1.00 98.69 404 VAL A C 1
ATOM 3165 O O . VAL A 1 404 ? -16.226 -14.655 -6.067 1.00 98.69 404 VAL A O 1
ATOM 3168 N N . ARG A 1 405 ? -14.673 -13.600 -7.321 1.00 98.50 405 ARG A N 1
ATOM 3169 C CA . ARG A 1 405 ? -13.899 -13.053 -6.208 1.00 98.50 405 ARG A CA 1
ATOM 3170 C C . ARG A 1 405 ? -14.717 -12.061 -5.375 1.00 98.50 405 ARG A C 1
ATOM 3172 O O . ARG A 1 405 ? -14.733 -12.148 -4.148 1.00 98.50 405 ARG A O 1
ATOM 3179 N N . GLY A 1 406 ? -15.469 -11.176 -6.033 1.00 98.50 406 GLY A N 1
ATOM 3180 C CA . GLY A 1 406 ? -16.372 -10.220 -5.383 1.00 98.50 406 GLY A CA 1
ATOM 3181 C C . GLY A 1 406 ? -17.499 -10.885 -4.583 1.00 98.50 406 GLY A C 1
ATOM 3182 O O . GLY A 1 406 ? -17.815 -10.453 -3.470 1.00 98.50 406 GLY A O 1
ATOM 3183 N N . ASP A 1 407 ? -18.066 -11.983 -5.093 1.00 98.69 407 ASP A N 1
ATOM 3184 C CA . ASP A 1 407 ? -19.060 -12.776 -4.362 1.00 98.69 407 ASP A CA 1
ATOM 3185 C C . ASP A 1 407 ? -18.461 -13.439 -3.115 1.00 98.69 407 ASP A C 1
ATOM 3187 O O . ASP A 1 407 ? -19.081 -13.412 -2.049 1.00 98.69 407 ASP A O 1
ATOM 3191 N N . ALA A 1 408 ? -17.256 -14.008 -3.224 1.00 98.75 408 ALA A N 1
ATOM 3192 C CA . ALA A 1 408 ? -16.561 -14.629 -2.097 1.00 98.75 408 ALA A CA 1
ATOM 3193 C C . ALA A 1 408 ? -16.200 -13.605 -1.005 1.00 98.75 408 ALA A C 1
ATOM 3195 O O . ALA A 1 408 ? -16.366 -13.879 0.188 1.00 98.75 408 ALA A O 1
ATOM 3196 N N . TRP A 1 409 ? -15.782 -12.399 -1.397 1.00 98.56 409 TRP A N 1
ATOM 3197 C CA . TRP A 1 409 ? -15.550 -11.293 -0.466 1.00 98.56 409 TRP A CA 1
ATOM 3198 C C . TRP A 1 409 ? -16.839 -10.824 0.224 1.00 98.56 409 TRP A C 1
ATOM 3200 O O . TRP A 1 409 ? -16.886 -10.648 1.441 1.00 98.56 409 TRP A O 1
ATOM 3210 N N . THR A 1 410 ? -17.932 -10.698 -0.528 1.00 98.69 410 THR A N 1
ATOM 3211 C CA . THR A 1 410 ? -19.239 -10.335 0.041 1.00 98.69 410 THR A CA 1
ATOM 3212 C C . THR A 1 410 ? -19.751 -11.400 1.015 1.00 98.69 410 THR A C 1
ATOM 3214 O O . THR A 1 410 ? -20.323 -11.074 2.057 1.00 98.69 410 THR A O 1
ATOM 3217 N N . GLU A 1 411 ? -19.526 -12.681 0.719 1.00 98.75 411 GLU A N 1
ATOM 3218 C CA . GLU A 1 411 ? -19.850 -13.778 1.633 1.00 98.75 411 GLU A CA 1
ATOM 3219 C C . GLU A 1 411 ? -19.004 -13.737 2.913 1.00 98.75 411 GLU A C 1
ATOM 3221 O O . GLU A 1 411 ? -19.537 -13.975 3.999 1.00 98.75 411 GLU A O 1
ATOM 3226 N N . PHE A 1 412 ? -17.723 -13.365 2.824 1.00 98.75 412 PHE A N 1
ATOM 3227 C CA . PHE A 1 412 ? -16.904 -13.112 4.011 1.00 98.75 412 PHE A CA 1
ATOM 3228 C C . PHE A 1 412 ? -17.531 -12.033 4.899 1.00 98.75 412 PHE A C 1
ATOM 3230 O O . PHE A 1 412 ? -17.742 -12.272 6.088 1.00 98.75 412 PHE A O 1
ATOM 3237 N N . TYR A 1 413 ? -17.902 -10.881 4.333 1.00 98.75 413 TYR A N 1
ATOM 3238 C CA . TYR A 1 413 ? -18.558 -9.811 5.089 1.00 98.75 413 TYR A CA 1
ATOM 3239 C C . TYR A 1 413 ? -19.879 -10.252 5.719 1.00 98.75 413 TYR A C 1
ATOM 3241 O O . TYR A 1 413 ? -20.153 -9.895 6.864 1.00 98.75 413 TYR A O 1
ATOM 3249 N N . ARG A 1 414 ? -20.674 -11.086 5.042 1.00 98.75 414 ARG A N 1
ATOM 3250 C CA . ARG A 1 414 ? -21.902 -11.654 5.619 1.00 98.75 414 ARG A CA 1
ATOM 3251 C C . ARG A 1 414 ? -21.607 -12.514 6.852 1.00 98.75 414 ARG A C 1
ATOM 3253 O O . ARG A 1 414 ? -22.254 -12.345 7.889 1.00 98.75 414 ARG A O 1
ATOM 3260 N N . LYS A 1 415 ? -20.602 -13.391 6.776 1.00 98.88 415 LYS A N 1
ATOM 3261 C CA . LYS A 1 415 ? -20.164 -14.227 7.910 1.00 98.88 415 LYS A CA 1
ATOM 3262 C C . LYS A 1 415 ? -19.562 -13.390 9.039 1.00 98.88 415 LYS A C 1
ATOM 3264 O O . LYS A 1 415 ? -19.880 -13.625 10.205 1.00 98.88 415 LYS A O 1
ATOM 3269 N N . ALA A 1 416 ? -18.737 -12.401 8.703 1.00 98.88 416 ALA A N 1
ATOM 3270 C CA . ALA A 1 416 ? -18.135 -11.474 9.653 1.00 98.88 416 ALA A CA 1
ATOM 3271 C C . ALA A 1 416 ? -19.207 -10.677 10.405 1.00 98.88 416 ALA A C 1
ATOM 3273 O O . ALA A 1 416 ? -19.203 -10.651 11.636 1.00 98.88 416 ALA A O 1
ATOM 3274 N N . LYS A 1 417 ? -20.184 -10.115 9.683 1.00 98.75 417 LYS A N 1
ATOM 3275 C CA . LYS A 1 417 ? -21.322 -9.393 10.256 1.00 98.75 417 LYS A CA 1
ATOM 3276 C C . LYS A 1 417 ? -22.110 -10.262 11.229 1.00 98.75 417 LYS A C 1
ATOM 3278 O O . LYS A 1 417 ? -22.387 -9.826 12.345 1.00 98.75 417 LYS A O 1
ATOM 3283 N N . ALA A 1 418 ? -22.446 -11.489 10.830 1.00 98.81 418 ALA A N 1
ATOM 3284 C CA . ALA A 1 418 ? -23.175 -12.424 11.683 1.00 98.81 418 ALA A CA 1
ATOM 3285 C C . ALA A 1 418 ? -22.387 -12.769 12.958 1.00 98.81 418 ALA A C 1
ATOM 3287 O O . ALA A 1 418 ? -22.946 -12.743 14.055 1.00 98.81 418 ALA A O 1
ATOM 3288 N N . LYS A 1 419 ? -21.081 -13.034 12.829 1.00 98.81 419 LYS A N 1
ATOM 3289 C CA . LYS A 1 419 ? -20.189 -13.332 13.958 1.00 98.81 419 LYS A CA 1
ATOM 3290 C C . LYS A 1 419 ? -20.077 -12.152 14.930 1.00 98.81 419 LYS A C 1
ATOM 3292 O O . LYS A 1 419 ? -20.212 -12.347 16.135 1.00 98.81 419 LYS A O 1
ATOM 3297 N N . LEU A 1 420 ? -19.874 -10.937 14.419 1.00 98.88 420 LEU A N 1
ATOM 3298 C CA . LEU A 1 420 ? -19.774 -9.729 15.242 1.00 98.88 420 LEU A CA 1
ATOM 3299 C C . LEU A 1 420 ? -21.099 -9.427 15.951 1.00 98.88 420 LEU A C 1
ATOM 3301 O O . LEU A 1 420 ? -21.098 -9.210 17.161 1.00 98.88 420 LEU A O 1
ATOM 3305 N N . ALA A 1 421 ? -22.229 -9.519 15.244 1.00 98.69 421 ALA A N 1
ATOM 3306 C CA . ALA A 1 421 ? -23.552 -9.322 15.834 1.00 98.69 421 ALA A CA 1
ATOM 3307 C C . ALA A 1 421 ? -23.848 -10.340 16.950 1.00 98.69 421 ALA A C 1
ATOM 3309 O O . ALA A 1 421 ? -24.349 -9.959 18.007 1.00 98.69 421 ALA A O 1
ATOM 3310 N N . ALA A 1 422 ? -23.480 -11.613 16.760 1.00 98.75 422 ALA A N 1
ATOM 3311 C CA . ALA A 1 422 ? -23.625 -12.650 17.785 1.00 98.75 422 ALA A CA 1
ATOM 3312 C C . ALA A 1 422 ? -22.797 -12.362 19.053 1.00 98.75 422 ALA A C 1
ATOM 3314 O O . ALA A 1 422 ? -23.194 -12.756 20.147 1.00 98.75 422 ALA A O 1
ATOM 3315 N N . ALA A 1 423 ? -21.678 -11.645 18.918 1.00 98.69 423 ALA A N 1
ATOM 3316 C CA . ALA A 1 423 ? -20.840 -11.192 20.028 1.00 98.69 423 ALA A CA 1
ATOM 3317 C C . ALA A 1 423 ? -21.222 -9.794 20.564 1.00 98.69 423 ALA A C 1
ATOM 3319 O O . ALA A 1 423 ? -20.509 -9.244 21.407 1.00 98.69 423 ALA A O 1
ATOM 3320 N N . GLY A 1 424 ? -22.314 -9.195 20.073 1.00 98.56 424 GLY A N 1
ATOM 3321 C CA . GLY A 1 424 ? -22.738 -7.843 20.449 1.00 98.56 424 GLY A CA 1
ATOM 3322 C C . GLY A 1 424 ? -21.774 -6.744 19.991 1.00 98.56 424 GLY A C 1
ATOM 3323 O O . GLY A 1 424 ? -21.700 -5.695 20.627 1.00 98.56 424 GLY A O 1
ATOM 3324 N N . LYS A 1 425 ? -21.001 -6.991 18.928 1.00 98.69 425 LYS A N 1
ATOM 3325 C CA . LYS A 1 425 ? -20.003 -6.071 18.367 1.00 98.69 425 LYS A CA 1
ATOM 3326 C C . LYS A 1 425 ? -20.520 -5.421 17.093 1.00 98.69 425 LYS A C 1
ATOM 3328 O O . LYS A 1 425 ? -21.298 -6.020 16.348 1.00 98.69 425 LYS A O 1
ATOM 3333 N N . ARG A 1 426 ? -20.057 -4.200 16.829 1.00 98.56 426 ARG A N 1
ATOM 3334 C CA . ARG A 1 426 ? -20.418 -3.456 15.614 1.00 98.56 426 ARG A CA 1
ATOM 3335 C C . ARG A 1 426 ? -19.419 -3.699 14.490 1.00 98.56 426 ARG A C 1
ATOM 3337 O O . ARG A 1 426 ? -18.230 -3.885 14.735 1.00 98.56 426 ARG A O 1
ATOM 3344 N N . MET A 1 427 ? -19.912 -3.671 13.260 1.00 98.75 427 MET A N 1
ATOM 3345 C CA . MET A 1 427 ? -19.121 -3.773 12.039 1.00 98.75 427 MET A CA 1
ATOM 3346 C C . MET A 1 427 ? -19.156 -2.448 11.287 1.00 98.75 427 MET A C 1
ATOM 3348 O O . MET A 1 427 ? -20.230 -1.931 10.984 1.00 98.75 427 MET A O 1
ATOM 3352 N N . ARG A 1 428 ? -17.991 -1.913 10.940 1.00 98.38 428 ARG A N 1
ATOM 3353 C CA . ARG A 1 428 ? -17.839 -0.693 10.149 1.00 98.38 428 ARG A CA 1
ATOM 3354 C C . ARG A 1 428 ? -16.984 -0.989 8.922 1.00 98.38 428 ARG A C 1
ATOM 3356 O O . ARG A 1 428 ? -16.048 -1.777 9.004 1.00 98.38 428 ARG A O 1
ATOM 3363 N N . ILE A 1 429 ? -17.309 -0.388 7.779 1.00 98.62 429 ILE A N 1
ATOM 3364 C CA . ILE A 1 429 ? -16.548 -0.577 6.531 1.00 98.62 429 ILE A CA 1
ATOM 3365 C C . ILE A 1 429 ? -15.950 0.757 6.095 1.00 98.62 429 ILE A C 1
ATOM 3367 O O . ILE A 1 429 ? -16.638 1.781 6.059 1.00 98.62 429 ILE A O 1
ATOM 3371 N N . ASN A 1 430 ? -14.665 0.733 5.748 1.00 97.94 430 ASN A N 1
ATOM 3372 C CA . ASN A 1 430 ? -13.987 1.843 5.097 1.00 97.94 430 ASN A CA 1
ATOM 3373 C C . ASN A 1 430 ? -14.237 1.773 3.591 1.00 97.94 430 ASN A C 1
ATOM 3375 O O . ASN A 1 430 ? -13.802 0.827 2.943 1.00 97.94 430 ASN A O 1
ATOM 3379 N N . PHE A 1 431 ? -14.866 2.804 3.036 1.00 97.31 431 PHE A N 1
ATOM 3380 C CA . PHE A 1 431 ? -15.044 2.979 1.601 1.00 97.31 431 PHE A CA 1
ATOM 3381 C C . PHE A 1 431 ? -13.965 3.917 1.067 1.00 97.31 431 PHE A C 1
ATOM 3383 O O . PHE A 1 431 ? -13.994 5.122 1.332 1.00 97.31 431 PHE A O 1
ATOM 3390 N N . GLN A 1 432 ? -13.001 3.371 0.324 1.00 94.50 432 GLN A N 1
ATOM 3391 C CA . GLN A 1 432 ? -11.907 4.152 -0.251 1.00 94.50 432 GLN A CA 1
ATOM 3392 C C . GLN A 1 432 ? -12.360 4.806 -1.559 1.00 94.50 432 GLN A C 1
ATOM 3394 O O . GLN A 1 432 ? -12.301 4.211 -2.635 1.00 94.50 432 GLN A O 1
ATOM 3399 N N . VAL A 1 433 ? -12.862 6.036 -1.461 1.00 93.00 433 VAL A N 1
ATOM 3400 C CA . VAL A 1 433 ? -13.556 6.729 -2.564 1.00 93.00 433 VAL A CA 1
ATOM 3401 C C . VAL A 1 433 ? -12.632 7.075 -3.737 1.00 93.00 433 VAL A C 1
ATOM 3403 O O . VAL A 1 433 ? -13.076 7.250 -4.872 1.00 93.00 433 VAL A O 1
ATOM 3406 N N . ASP A 1 434 ? -11.323 7.150 -3.503 1.00 90.75 434 ASP A N 1
ATOM 3407 C CA . ASP A 1 434 ? -10.327 7.331 -4.557 1.00 90.75 434 ASP A CA 1
ATOM 3408 C C . ASP A 1 434 ? -10.058 6.051 -5.364 1.00 90.75 434 ASP A C 1
ATOM 3410 O O . ASP A 1 434 ? -9.636 6.146 -6.515 1.00 90.75 434 ASP A O 1
ATOM 3414 N N . PHE A 1 435 ? -10.397 4.881 -4.820 1.00 93.75 435 PHE A N 1
ATOM 3415 C CA . PHE A 1 435 ? -10.274 3.593 -5.499 1.00 93.75 435 PHE A CA 1
ATOM 3416 C C . PHE A 1 435 ? -11.595 3.085 -6.102 1.00 93.75 435 PHE A C 1
ATOM 3418 O O . PHE A 1 435 ? -11.604 2.618 -7.233 1.00 93.75 435 PHE A O 1
ATOM 3425 N N . LEU A 1 436 ? -12.729 3.240 -5.408 1.00 93.94 436 LEU A N 1
ATOM 3426 C CA . LEU A 1 436 ? -14.045 2.714 -5.834 1.00 93.94 436 LEU A CA 1
ATOM 3427 C C . LEU A 1 436 ? -14.665 3.410 -7.066 1.00 93.94 436 LEU A C 1
ATOM 3429 O O . LEU A 1 436 ? -15.803 3.122 -7.448 1.00 93.94 436 LEU A O 1
ATOM 3433 N N . ARG A 1 437 ? -13.937 4.343 -7.682 1.00 90.12 437 ARG A N 1
ATOM 3434 C CA . ARG A 1 437 ? -14.330 5.022 -8.920 1.00 90.12 437 ARG A CA 1
ATOM 3435 C C . ARG A 1 437 ? -14.121 4.127 -10.141 1.00 90.12 437 ARG A C 1
ATOM 3437 O O . ARG A 1 437 ? -13.294 3.229 -10.082 1.00 90.12 437 ARG A O 1
ATOM 3444 N N . PRO A 1 438 ? -14.807 4.385 -11.271 1.00 87.19 438 PRO A N 1
ATOM 3445 C CA . PRO A 1 438 ? -14.651 3.558 -12.470 1.00 87.19 438 PRO A CA 1
ATOM 3446 C C . PRO A 1 438 ? -13.209 3.476 -12.992 1.00 87.19 438 PRO A C 1
ATOM 3448 O O . PRO A 1 438 ? -12.794 2.427 -13.463 1.00 87.19 438 PRO A O 1
ATOM 3451 N N . ASN A 1 439 ? -12.450 4.573 -12.879 1.00 85.94 439 ASN A N 1
ATOM 3452 C CA . ASN A 1 439 ? -11.068 4.677 -13.349 1.00 85.94 439 ASN A CA 1
ATOM 3453 C C . ASN A 1 439 ? -10.171 5.227 -12.224 1.00 85.94 439 ASN A C 1
ATOM 3455 O O . ASN A 1 439 ? -9.910 6.435 -12.190 1.00 85.94 439 ASN A O 1
ATOM 3459 N N . PRO A 1 440 ? -9.767 4.403 -11.242 1.00 90.56 440 PRO A N 1
ATOM 3460 C CA . PRO A 1 440 ? -8.895 4.866 -10.170 1.00 90.56 440 PRO A CA 1
ATOM 3461 C C . PRO A 1 440 ? -7.496 5.210 -10.710 1.00 90.56 440 PRO A C 1
ATOM 3463 O O . PRO A 1 440 ? -7.066 4.598 -11.692 1.00 90.56 440 PRO A O 1
ATOM 3466 N N . PRO A 1 441 ? -6.765 6.166 -10.102 1.00 87.25 441 PRO A N 1
ATOM 3467 C CA . PRO A 1 441 ? -5.375 6.443 -10.466 1.00 87.25 441 PRO A CA 1
ATOM 3468 C C . PRO A 1 441 ? -4.496 5.192 -10.366 1.00 87.25 441 PRO A C 1
ATOM 3470 O O . PRO A 1 441 ? -4.692 4.398 -9.446 1.00 87.25 441 PRO A O 1
ATOM 3473 N N . ALA A 1 442 ? -3.507 5.027 -11.249 1.00 87.38 442 ALA A N 1
ATOM 3474 C CA . ALA A 1 442 ? -2.630 3.853 -11.265 1.00 87.38 442 ALA A CA 1
ATOM 3475 C C . ALA A 1 442 ? -1.920 3.612 -9.927 1.00 87.38 442 ALA A C 1
ATOM 3477 O O . ALA A 1 442 ? -1.856 2.485 -9.445 1.00 87.38 442 ALA A O 1
ATOM 3478 N N . GLY A 1 443 ? -1.487 4.680 -9.257 1.00 87.75 443 GLY A N 1
ATOM 3479 C CA . GLY A 1 443 ? -0.888 4.629 -7.924 1.00 87.75 443 GLY A CA 1
ATOM 3480 C C . GLY A 1 443 ? -1.834 4.155 -6.826 1.00 87.75 443 GLY A C 1
ATOM 3481 O O . GLY A 1 443 ? -1.400 3.908 -5.705 1.00 87.75 443 GLY A O 1
ATOM 3482 N N . ARG A 1 444 ? -3.128 4.018 -7.122 1.00 91.25 444 ARG A N 1
ATOM 3483 C CA . ARG A 1 444 ? -4.088 3.368 -6.232 1.00 91.25 444 ARG A CA 1
ATOM 3484 C C . ARG A 1 444 ? -4.233 1.893 -6.523 1.00 91.25 444 ARG A C 1
ATOM 3486 O O . ARG A 1 444 ? -4.640 1.191 -5.621 1.00 91.25 444 ARG A O 1
ATOM 3493 N N . TRP A 1 445 ? -3.865 1.393 -7.698 1.00 90.69 445 TRP A N 1
ATOM 3494 C CA . TRP A 1 445 ? -4.065 -0.018 -8.039 1.00 90.69 445 TRP A CA 1
ATOM 3495 C C . TRP A 1 445 ? -3.214 -0.951 -7.183 1.00 90.69 445 TRP A C 1
ATOM 3497 O O . TRP A 1 445 ? -3.677 -2.025 -6.815 1.00 90.69 445 TRP A O 1
ATOM 3507 N N . LEU A 1 446 ? -2.006 -0.507 -6.825 1.00 90.25 446 LEU A N 1
ATOM 3508 C CA . LEU A 1 446 ? -1.045 -1.283 -6.043 1.00 90.25 446 LEU A CA 1
ATOM 3509 C C . LEU A 1 446 ? -1.549 -1.657 -4.644 1.00 90.25 446 LEU A C 1
ATOM 3511 O O . LEU A 1 446 ? -1.144 -2.686 -4.126 1.00 90.25 446 LEU A O 1
ATOM 3515 N N . ALA A 1 447 ? -2.427 -0.854 -4.037 1.00 92.12 447 ALA A N 1
ATOM 3516 C CA . ALA A 1 447 ? -2.830 -1.035 -2.643 1.00 92.12 447 ALA A CA 1
ATOM 3517 C C . ALA A 1 447 ? -4.114 -1.873 -2.464 1.00 92.12 447 ALA A C 1
ATOM 3519 O O . ALA A 1 447 ? -4.685 -1.897 -1.373 1.00 92.12 447 ALA A O 1
ATOM 3520 N N . TYR A 1 448 ? -4.621 -2.507 -3.528 1.00 94.44 448 TYR A N 1
ATOM 3521 C CA . TYR A 1 448 ? -5.867 -3.279 -3.500 1.00 94.44 448 TYR A CA 1
ATOM 3522 C C . TYR A 1 448 ? -5.757 -4.541 -4.355 1.00 94.44 448 TYR A C 1
ATOM 3524 O O . TYR A 1 448 ? -5.028 -4.571 -5.347 1.00 94.44 448 TYR A O 1
ATOM 3532 N N . PRO A 1 449 ? -6.549 -5.584 -4.051 1.00 93.00 449 PRO A N 1
ATOM 3533 C CA . PRO A 1 449 ? -6.683 -6.738 -4.931 1.00 93.00 449 PRO A CA 1
ATOM 3534 C C . PRO A 1 449 ? -7.490 -6.350 -6.182 1.00 93.00 449 PRO A C 1
ATOM 3536 O O . PRO A 1 449 ? -8.686 -6.602 -6.258 1.00 93.00 449 PRO A O 1
ATOM 3539 N N . PHE A 1 450 ? -6.836 -5.728 -7.165 1.00 91.31 450 PHE A N 1
ATOM 3540 C CA . PHE A 1 450 ? -7.486 -4.995 -8.259 1.00 91.31 450 PHE A CA 1
ATOM 3541 C C . PHE A 1 450 ? -8.505 -5.803 -9.077 1.00 91.31 450 PHE A C 1
ATOM 3543 O O . PHE A 1 450 ? -9.570 -5.297 -9.417 1.00 91.31 450 PHE A O 1
ATOM 3550 N N . ASN A 1 451 ? -8.202 -7.064 -9.395 1.00 93.06 451 ASN A N 1
ATOM 3551 C CA . ASN A 1 451 ? -9.088 -7.938 -10.170 1.00 93.06 451 ASN A CA 1
ATOM 3552 C C . ASN A 1 451 ? -10.211 -8.549 -9.302 1.00 93.06 451 ASN A C 1
ATOM 3554 O O . ASN A 1 451 ? -10.324 -9.772 -9.179 1.00 93.06 451 ASN A O 1
ATOM 3558 N N . LEU A 1 452 ? -10.983 -7.697 -8.629 1.00 95.19 452 LEU A N 1
ATOM 3559 C CA . LEU A 1 452 ? -12.077 -8.042 -7.723 1.00 95.19 452 LEU A CA 1
ATOM 3560 C C . LEU A 1 452 ? -13.240 -7.069 -7.943 1.00 95.19 452 LEU A C 1
ATOM 3562 O O . LEU A 1 452 ? -13.039 -5.859 -8.023 1.00 95.19 452 LEU A O 1
ATOM 3566 N N . ASP A 1 453 ? -14.465 -7.588 -8.026 1.00 96.56 453 ASP A N 1
ATOM 3567 C CA . ASP A 1 453 ? -15.671 -6.758 -8.053 1.00 96.56 453 ASP A CA 1
ATOM 3568 C C . ASP A 1 453 ? -16.021 -6.286 -6.632 1.00 96.56 453 ASP A C 1
ATOM 3570 O O . ASP A 1 453 ? -16.531 -7.048 -5.805 1.00 96.56 453 ASP A O 1
ATOM 3574 N N . PHE A 1 454 ? -15.719 -5.024 -6.325 1.00 96.19 454 PHE A N 1
ATOM 3575 C CA . PHE A 1 454 ? -16.050 -4.411 -5.039 1.00 96.19 454 PHE A CA 1
ATOM 3576 C C . PHE A 1 454 ? -17.542 -4.058 -5.009 1.00 96.19 454 PHE A C 1
ATOM 3578 O O . PHE A 1 454 ? -17.954 -2.949 -5.355 1.00 96.19 454 PHE A O 1
ATOM 3585 N N . GLN A 1 455 ? -18.363 -5.003 -4.548 1.00 97.44 455 GLN A N 1
ATOM 3586 C CA . GLN A 1 455 ? -19.827 -4.906 -4.484 1.00 97.44 455 GLN A CA 1
ATOM 3587 C C . GLN A 1 455 ? -20.337 -3.965 -3.367 1.00 97.44 455 GLN A C 1
ATOM 3589 O O . GLN A 1 455 ? -21.331 -4.245 -2.699 1.00 97.44 455 GLN A O 1
ATOM 3594 N N . TRP A 1 456 ? -19.698 -2.813 -3.158 1.00 97.81 456 TRP A N 1
ATOM 3595 C CA . TRP A 1 456 ? -19.966 -1.902 -2.039 1.00 97.81 456 TRP A CA 1
ATOM 3596 C C . TRP A 1 456 ? -21.424 -1.436 -1.942 1.00 97.81 456 TRP A C 1
ATOM 3598 O O . TRP A 1 456 ? -21.963 -1.307 -0.841 1.00 97.81 456 TRP A O 1
ATOM 3608 N N . ARG A 1 457 ? -22.103 -1.258 -3.085 1.00 98.12 457 ARG A N 1
ATOM 3609 C CA . ARG A 1 457 ? -23.543 -0.938 -3.134 1.00 98.12 457 ARG A CA 1
ATOM 3610 C C . ARG A 1 457 ? -24.366 -2.031 -2.461 1.00 98.12 457 ARG A C 1
ATOM 3612 O O . ARG A 1 457 ? -25.221 -1.738 -1.632 1.00 98.12 457 ARG A O 1
ATOM 3619 N N . ARG A 1 458 ? -24.047 -3.288 -2.772 1.00 98.31 458 ARG A N 1
ATOM 3620 C CA . ARG A 1 458 ? -24.689 -4.479 -2.214 1.00 98.31 458 ARG A CA 1
ATOM 3621 C C . ARG A 1 458 ? -24.432 -4.595 -0.715 1.00 98.31 458 ARG A C 1
ATOM 3623 O O . ARG A 1 458 ? -25.352 -4.929 0.018 1.00 98.31 458 ARG A O 1
ATOM 3630 N N . TRP A 1 459 ? -23.227 -4.274 -0.241 1.00 98.50 459 TRP A N 1
ATOM 3631 C CA . TRP A 1 459 ? -22.916 -4.325 1.194 1.00 98.50 459 TRP A CA 1
ATOM 3632 C C . TRP A 1 459 ? -23.784 -3.357 2.003 1.00 98.50 459 TRP A C 1
ATOM 3634 O O . TRP A 1 459 ? -24.292 -3.727 3.061 1.00 98.50 459 TRP A O 1
ATOM 3644 N N . ILE A 1 460 ? -24.009 -2.148 1.477 1.00 98.69 460 ILE A N 1
ATOM 3645 C CA . ILE A 1 460 ? -24.938 -1.172 2.062 1.00 98.69 460 ILE A CA 1
ATOM 3646 C C . ILE A 1 460 ? -26.381 -1.675 1.954 1.00 98.69 460 ILE A C 1
ATOM 3648 O O . ILE A 1 460 ? -27.119 -1.674 2.941 1.00 98.69 460 ILE A O 1
ATOM 3652 N N . ASP A 1 461 ? -26.781 -2.136 0.768 1.00 98.19 461 ASP A N 1
ATOM 3653 C CA . ASP A 1 461 ? -28.164 -2.511 0.488 1.00 98.19 461 ASP A CA 1
ATOM 3654 C C . ASP A 1 461 ? -28.628 -3.766 1.245 1.00 98.19 461 ASP A C 1
ATOM 3656 O O . ASP A 1 461 ? -29.814 -3.882 1.567 1.00 98.19 461 ASP A O 1
ATOM 3660 N N . GLU A 1 462 ? -27.716 -4.677 1.571 1.00 98.06 462 GLU A N 1
ATOM 3661 C CA . GLU A 1 462 ? -27.978 -5.878 2.372 1.00 98.06 462 GLU A CA 1
ATOM 3662 C C . GLU A 1 462 ? -27.773 -5.663 3.883 1.00 98.06 462 GLU A C 1
ATOM 3664 O O . GLU A 1 462 ? -28.036 -6.572 4.668 1.00 98.06 462 GLU A O 1
ATOM 3669 N N . GLY A 1 463 ? -27.326 -4.477 4.317 1.00 98.06 463 GLY A N 1
ATOM 3670 C CA . GLY A 1 463 ? -27.111 -4.179 5.737 1.00 98.06 463 GLY A CA 1
ATOM 3671 C C . GLY A 1 463 ? -25.902 -4.897 6.349 1.00 98.06 463 GLY A C 1
ATOM 3672 O O . GLY A 1 463 ? -25.931 -5.283 7.519 1.00 98.06 463 GLY A O 1
ATOM 3673 N N . LEU A 1 464 ? -24.823 -5.077 5.577 1.00 98.50 464 LEU A N 1
ATOM 3674 C CA . LEU A 1 464 ? -23.604 -5.767 6.026 1.00 98.50 464 LEU A CA 1
ATOM 3675 C C . LEU A 1 464 ? -22.702 -4.911 6.935 1.00 98.50 464 LEU A C 1
ATOM 3677 O O . LEU A 1 464 ? -21.639 -5.362 7.342 1.00 98.50 464 LEU A O 1
ATOM 3681 N N . LEU A 1 465 ? -23.115 -3.691 7.282 1.00 98.44 465 LEU A N 1
ATOM 3682 C CA . LEU A 1 465 ? -22.377 -2.756 8.132 1.00 98.44 465 LEU A CA 1
ATOM 3683 C C . LEU A 1 465 ? -23.325 -1.949 9.028 1.00 98.44 465 LEU A C 1
ATOM 3685 O O . LEU A 1 465 ? -24.468 -1.688 8.665 1.00 98.44 465 LEU A O 1
ATOM 3689 N N . ASP A 1 466 ? -22.837 -1.571 10.207 1.00 98.69 466 ASP A N 1
ATOM 3690 C CA . ASP A 1 466 ? -23.518 -0.713 11.186 1.00 98.69 466 ASP A CA 1
ATOM 3691 C C . ASP A 1 466 ? -23.118 0.759 11.075 1.00 98.69 466 ASP A C 1
ATOM 3693 O O . ASP A 1 466 ? -23.851 1.622 11.549 1.00 98.69 466 ASP A O 1
ATOM 3697 N N . GLU A 1 467 ? -21.932 1.039 10.538 1.00 98.44 467 GLU A N 1
ATOM 3698 C CA . GLU A 1 467 ? -21.384 2.376 10.302 1.00 98.44 467 GLU A CA 1
ATOM 3699 C C . GLU A 1 467 ? -20.535 2.351 9.022 1.00 98.44 467 GLU A C 1
ATOM 3701 O O . GLU A 1 467 ? -20.007 1.304 8.638 1.00 98.44 467 GLU A O 1
ATOM 3706 N N . ALA A 1 468 ? -20.354 3.504 8.385 1.00 98.50 468 ALA A N 1
ATOM 3707 C CA . ALA A 1 468 ? -19.556 3.657 7.172 1.00 98.50 468 ALA A CA 1
ATOM 3708 C C . ALA A 1 468 ? -18.458 4.714 7.354 1.00 98.50 468 ALA A C 1
ATOM 3710 O O . ALA A 1 468 ? -18.667 5.724 8.032 1.00 98.50 468 ALA A O 1
ATOM 3711 N N . ILE A 1 469 ? -17.301 4.503 6.719 1.00 98.31 469 ILE A N 1
ATOM 3712 C CA . ILE A 1 469 ? -16.196 5.470 6.711 1.00 98.31 469 ILE A CA 1
ATOM 3713 C C . ILE A 1 469 ? -15.798 5.827 5.279 1.00 98.31 469 ILE A C 1
ATOM 3715 O O . ILE A 1 469 ? -15.056 5.067 4.655 1.00 98.31 469 ILE A O 1
ATOM 3719 N N . PRO A 1 470 ? -16.213 6.984 4.741 1.00 96.81 470 PRO A N 1
ATOM 3720 C CA . PRO A 1 470 ? -15.569 7.550 3.567 1.00 96.81 470 PRO A CA 1
ATOM 3721 C C . PRO A 1 470 ? -14.108 7.881 3.890 1.00 96.81 470 PRO A C 1
ATOM 3723 O O . PRO A 1 470 ? -13.813 8.640 4.819 1.00 96.81 470 PRO A O 1
ATOM 3726 N N . ARG A 1 471 ? -13.192 7.295 3.121 1.00 93.75 471 ARG A N 1
ATOM 3727 C CA . ARG A 1 471 ? -11.745 7.464 3.271 1.00 93.75 471 ARG A CA 1
ATOM 3728 C C . ARG A 1 471 ? -11.113 7.732 1.912 1.00 93.75 471 ARG A C 1
ATOM 3730 O O . ARG A 1 471 ? -11.558 7.194 0.904 1.00 93.75 471 ARG A O 1
ATOM 3737 N N . PHE A 1 472 ? -10.058 8.532 1.884 1.00 91.88 472 PHE A N 1
ATOM 3738 C CA . PHE A 1 472 ? -9.303 8.828 0.670 1.00 91.88 472 PHE A CA 1
ATOM 3739 C C . PHE A 1 472 ? -7.853 9.165 1.006 1.00 91.88 472 PHE A C 1
ATOM 3741 O O . PHE A 1 472 ? -7.574 9.769 2.043 1.00 91.88 472 PHE A O 1
ATOM 3748 N N . PHE A 1 473 ? -6.941 8.770 0.119 1.00 88.25 473 PHE A N 1
ATOM 3749 C CA . PHE A 1 473 ? -5.510 9.044 0.243 1.00 88.25 473 PHE A CA 1
ATOM 3750 C C . PHE A 1 473 ? -5.035 10.035 -0.821 1.00 88.25 473 PHE A C 1
ATOM 3752 O O . PHE A 1 473 ? -4.354 11.006 -0.514 1.00 88.25 473 PHE A O 1
ATOM 3759 N N . SER A 1 474 ? -5.434 9.806 -2.071 1.00 85.81 474 SER A N 1
ATOM 3760 C CA . SER A 1 474 ? -4.887 10.498 -3.244 1.00 85.81 474 SER A CA 1
ATOM 3761 C C . SER A 1 474 ? -5.764 11.617 -3.809 1.00 85.81 474 SER A C 1
ATOM 3763 O O . SER A 1 474 ? -5.297 12.371 -4.659 1.00 85.81 474 SER A O 1
ATOM 3765 N N . CYS A 1 475 ? -7.015 11.758 -3.349 1.00 88.44 475 CYS A N 1
ATOM 3766 C CA . CYS A 1 475 ? -7.879 12.873 -3.748 1.00 88.44 475 CYS A CA 1
ATOM 3767 C C . CYS A 1 475 ? -7.852 14.029 -2.731 1.00 88.44 475 CYS A C 1
ATOM 3769 O O . CYS A 1 475 ? -7.678 13.795 -1.530 1.00 88.44 475 CYS A O 1
ATOM 3771 N N . PRO A 1 476 ? -8.016 15.288 -3.189 1.00 91.00 476 PRO A N 1
ATOM 3772 C CA . PRO A 1 476 ? -8.109 16.443 -2.298 1.00 91.00 476 PRO A CA 1
ATOM 3773 C C . PRO A 1 476 ? -9.375 16.360 -1.444 1.00 91.00 476 PRO A C 1
ATOM 3775 O O . PRO A 1 476 ? -10.362 15.781 -1.877 1.00 91.00 476 PRO A O 1
ATOM 3778 N N . PHE A 1 477 ? -9.401 17.017 -0.284 1.00 93.50 477 PHE A N 1
ATOM 3779 C CA . PHE A 1 477 ? -10.538 16.977 0.649 1.00 93.50 477 PHE A CA 1
ATOM 3780 C C . PHE A 1 477 ? -11.910 17.279 0.018 1.00 93.50 477 PHE A C 1
ATOM 3782 O O . PHE A 1 477 ? -12.918 16.693 0.409 1.00 93.50 477 PHE A O 1
ATOM 3789 N N . GLU A 1 478 ? -11.956 18.125 -1.015 1.00 94.25 478 GLU A N 1
ATOM 3790 C CA . GLU A 1 478 ? -13.181 18.421 -1.769 1.00 94.25 478 GLU A CA 1
ATOM 3791 C C . GLU A 1 478 ? -13.828 17.192 -2.431 1.00 94.25 478 GLU A C 1
ATOM 3793 O O . GLU A 1 478 ? -15.031 17.218 -2.702 1.00 94.25 478 GLU A O 1
ATOM 3798 N N . CYS A 1 479 ? -13.091 16.091 -2.643 1.00 93.19 479 CYS A N 1
ATOM 3799 C CA . CYS A 1 479 ? -13.675 14.833 -3.117 1.00 93.19 479 CYS A CA 1
ATOM 3800 C C . CYS A 1 479 ? -14.718 14.269 -2.139 1.00 93.19 479 CYS A C 1
ATOM 3802 O O . CYS A 1 479 ? -15.599 13.522 -2.557 1.00 93.19 479 CYS A O 1
ATOM 3804 N N . LEU A 1 480 ? -14.703 14.678 -0.866 1.00 94.62 480 LEU A N 1
ATOM 3805 C CA . LEU A 1 480 ? -15.755 14.320 0.084 1.00 94.62 480 LEU A CA 1
ATOM 3806 C C . LEU A 1 480 ? -17.138 14.889 -0.312 1.00 94.62 480 LEU A C 1
ATOM 3808 O O . LEU A 1 480 ? -18.171 14.320 0.035 1.00 94.62 480 LEU A O 1
ATOM 3812 N N . TYR A 1 481 ? -17.165 16.013 -1.033 1.00 94.69 481 TYR A N 1
ATOM 3813 C CA . TYR A 1 481 ? -18.387 16.761 -1.355 1.00 94.69 481 TYR A CA 1
ATOM 3814 C C . TYR A 1 481 ? -18.746 16.689 -2.841 1.00 94.69 481 TYR A C 1
ATOM 3816 O O . TYR A 1 481 ? -19.926 16.616 -3.187 1.00 94.69 481 TYR A O 1
ATOM 3824 N N . ASN A 1 482 ? -17.735 16.690 -3.711 1.00 93.75 482 ASN A N 1
ATOM 3825 C CA . ASN A 1 482 ? -17.912 16.909 -5.146 1.00 93.75 482 ASN A CA 1
ATOM 3826 C C . ASN A 1 482 ? -17.744 15.637 -5.991 1.00 93.75 482 ASN A C 1
ATOM 3828 O O . ASN A 1 482 ? -18.070 15.659 -7.173 1.00 93.75 482 ASN A O 1
ATOM 3832 N N . ASP A 1 483 ? -17.274 14.531 -5.411 1.00 94.31 483 ASP A N 1
ATOM 3833 C CA . ASP A 1 483 ? -17.082 13.263 -6.125 1.00 94.31 483 ASP A CA 1
ATOM 3834 C C . ASP A 1 483 ? -18.388 12.454 -6.211 1.00 94.31 483 ASP A C 1
ATOM 3836 O O . ASP A 1 483 ? -19.110 12.308 -5.221 1.00 94.31 483 ASP A O 1
ATOM 3840 N N . ASP A 1 484 ? -18.693 11.926 -7.397 1.00 95.50 484 ASP A N 1
ATOM 3841 C CA . ASP A 1 484 ? -19.934 11.195 -7.676 1.00 95.50 484 ASP A CA 1
ATOM 3842 C C . ASP A 1 484 ? -20.067 9.914 -6.844 1.00 95.50 484 ASP A C 1
ATOM 3844 O O . ASP A 1 484 ? -21.147 9.619 -6.328 1.00 95.50 484 ASP A O 1
ATOM 3848 N N . VAL A 1 485 ? -18.969 9.173 -6.669 1.00 95.81 485 VAL A N 1
ATOM 3849 C CA . VAL A 1 485 ? -18.952 7.926 -5.893 1.00 95.81 485 VAL A CA 1
ATOM 3850 C C . VAL A 1 485 ? -19.135 8.240 -4.419 1.00 95.81 485 VAL A C 1
ATOM 3852 O O . VAL A 1 485 ? -19.923 7.577 -3.743 1.00 95.81 485 VAL A O 1
ATOM 3855 N N . THR A 1 486 ? -18.469 9.286 -3.922 1.00 96.62 486 THR A N 1
ATOM 3856 C CA . THR A 1 486 ? -18.667 9.726 -2.539 1.00 96.62 486 THR A CA 1
ATOM 3857 C C . THR A 1 486 ? -20.116 10.133 -2.282 1.00 96.62 486 THR A C 1
ATOM 3859 O O . THR A 1 486 ? -20.691 9.710 -1.277 1.00 96.62 486 THR A O 1
ATOM 3862 N N . ARG A 1 487 ? -20.738 10.910 -3.184 1.00 97.00 487 ARG A N 1
ATOM 3863 C CA . ARG A 1 487 ? -22.156 11.288 -3.050 1.00 97.00 487 ARG A CA 1
ATOM 3864 C C . ARG A 1 487 ? -23.060 10.061 -3.024 1.00 97.00 487 ARG A C 1
ATOM 3866 O O . ARG A 1 487 ? -23.898 9.961 -2.134 1.00 97.00 487 ARG A O 1
ATOM 3873 N N . GLU A 1 488 ? -22.845 9.097 -3.919 1.00 98.00 488 GLU A N 1
ATOM 3874 C CA . GLU A 1 488 ? -23.653 7.875 -3.947 1.00 98.00 488 GLU A CA 1
ATOM 3875 C C . GLU A 1 488 ? -23.517 7.055 -2.650 1.00 98.00 488 GLU A C 1
ATOM 3877 O O . GLU A 1 488 ? -24.522 6.585 -2.112 1.00 98.00 488 GLU A O 1
ATOM 3882 N N . ILE A 1 489 ? -22.300 6.909 -2.111 1.00 98.00 489 ILE A N 1
ATOM 3883 C CA . ILE A 1 489 ? -22.070 6.238 -0.819 1.00 98.00 489 ILE A CA 1
ATOM 3884 C C . ILE A 1 489 ? -22.843 6.949 0.297 1.00 98.00 489 ILE A C 1
ATOM 3886 O O . ILE A 1 489 ? -23.533 6.288 1.080 1.00 98.00 489 ILE A O 1
ATOM 3890 N N . ILE A 1 490 ? -22.750 8.281 0.364 1.00 98.25 490 ILE A N 1
ATOM 3891 C CA . ILE A 1 490 ? -23.426 9.090 1.385 1.00 98.25 490 ILE A CA 1
ATOM 3892 C C . ILE A 1 490 ? -24.948 8.937 1.277 1.00 98.25 490 ILE A C 1
ATOM 3894 O O . ILE A 1 490 ? -25.603 8.655 2.283 1.00 98.25 490 ILE A O 1
ATOM 3898 N N . ASP A 1 491 ? -25.508 9.078 0.077 1.00 98.31 491 ASP A N 1
ATOM 3899 C CA . ASP A 1 491 ? -26.953 9.017 -0.159 1.00 98.31 491 ASP A CA 1
ATOM 3900 C C . ASP A 1 491 ? -27.519 7.634 0.178 1.00 98.31 491 ASP A C 1
ATOM 3902 O O . ASP A 1 491 ? -28.532 7.522 0.879 1.00 98.31 491 ASP A O 1
ATOM 3906 N N . ARG A 1 492 ? -26.830 6.561 -0.233 1.00 98.44 492 ARG A N 1
ATOM 3907 C CA . ARG A 1 492 ? -27.220 5.187 0.113 1.00 98.44 492 ARG A CA 1
ATOM 3908 C C . ARG A 1 492 ? -27.156 4.947 1.616 1.00 98.44 492 ARG A C 1
ATOM 3910 O O . ARG A 1 492 ? -28.130 4.438 2.173 1.00 98.44 492 ARG A O 1
ATOM 3917 N N . CYS A 1 493 ? -26.080 5.362 2.288 1.00 98.56 493 CYS A N 1
ATOM 3918 C CA . CYS A 1 493 ? -25.967 5.228 3.742 1.00 98.56 493 CYS A CA 1
ATOM 3919 C C . CYS A 1 493 ? -27.087 5.990 4.463 1.00 98.56 493 CYS A C 1
ATOM 3921 O O . CYS A 1 493 ? -27.749 5.420 5.331 1.00 98.56 493 CYS A O 1
ATOM 3923 N N . ARG A 1 494 ? -27.385 7.229 4.049 1.00 97.81 494 ARG A N 1
ATOM 3924 C CA . ARG A 1 494 ? -28.496 8.021 4.605 1.00 97.81 494 ARG A CA 1
ATOM 3925 C C . ARG A 1 494 ? -29.848 7.348 4.398 1.00 97.81 494 ARG A C 1
ATOM 3927 O O . ARG A 1 494 ? -30.622 7.270 5.347 1.00 97.81 494 ARG A O 1
ATOM 3934 N N . SER A 1 495 ? -30.113 6.793 3.214 1.00 98.12 495 SER A N 1
ATOM 3935 C CA . SER A 1 495 ? -31.366 6.071 2.934 1.00 98.12 495 SER A CA 1
ATOM 3936 C C . SER A 1 495 ? -31.583 4.845 3.835 1.00 98.12 495 SER A C 1
ATOM 3938 O O . SER A 1 495 ? -32.716 4.408 4.028 1.00 98.12 495 SER A O 1
ATOM 3940 N N . ARG A 1 496 ? -30.500 4.306 4.413 1.00 98.06 496 ARG A N 1
ATOM 3941 C CA . ARG A 1 496 ? -30.502 3.160 5.333 1.00 98.06 496 ARG A CA 1
ATOM 3942 C C . ARG A 1 496 ? -30.236 3.540 6.791 1.00 98.06 496 ARG A C 1
ATOM 3944 O O . ARG A 1 496 ? -30.114 2.648 7.623 1.00 98.06 496 ARG A O 1
ATOM 3951 N N . ASN A 1 497 ? -30.168 4.833 7.114 1.00 97.69 497 ASN A N 1
ATOM 3952 C CA . ASN A 1 497 ? -29.806 5.345 8.441 1.00 97.69 497 ASN A CA 1
ATOM 3953 C C . ASN A 1 497 ? -28.447 4.827 8.956 1.00 97.69 497 ASN A C 1
ATOM 3955 O O . ASN A 1 497 ? -28.263 4.638 10.158 1.00 97.69 497 ASN A O 1
ATOM 3959 N N . ILE A 1 498 ? -27.491 4.599 8.053 1.00 98.56 498 ILE A N 1
ATOM 3960 C CA . ILE A 1 498 ? -26.128 4.196 8.406 1.00 98.56 498 ILE A CA 1
ATOM 3961 C C . ILE A 1 498 ? -25.311 5.465 8.707 1.00 98.56 498 ILE A C 1
ATOM 3963 O O . ILE A 1 498 ? -25.174 6.321 7.828 1.00 98.56 498 ILE A O 1
ATOM 3967 N N . PRO A 1 499 ? -24.766 5.618 9.927 1.00 98.19 499 PRO A N 1
ATOM 3968 C CA . PRO A 1 499 ? -23.951 6.768 10.300 1.00 98.19 499 PRO A CA 1
ATOM 3969 C C . PRO A 1 499 ? -22.614 6.784 9.548 1.00 98.19 499 PRO A C 1
ATOM 3971 O O . PRO A 1 499 ? -21.991 5.743 9.325 1.00 98.19 499 PRO A O 1
ATOM 3974 N N . LEU A 1 500 ? -22.163 7.989 9.192 1.00 98.50 500 LEU A N 1
ATOM 3975 C CA . LEU A 1 500 ? -20.950 8.229 8.410 1.00 98.50 500 LEU A CA 1
ATOM 3976 C C . LEU A 1 500 ? -19.881 8.934 9.251 1.00 98.50 500 LEU A C 1
ATOM 3978 O O . LEU A 1 500 ? -20.132 9.989 9.837 1.00 98.50 500 LEU A O 1
ATOM 3982 N N . THR A 1 501 ? -18.677 8.369 9.259 1.00 98.38 501 THR A N 1
ATOM 3983 C CA . THR A 1 501 ? -17.482 8.920 9.915 1.00 98.38 501 THR A CA 1
ATOM 3984 C C . THR A 1 501 ? -16.437 9.267 8.861 1.00 98.38 501 THR A C 1
ATOM 3986 O O . THR A 1 501 ? -16.113 8.420 8.042 1.00 98.38 501 THR A O 1
ATOM 3989 N N . VAL A 1 502 ? -15.872 10.472 8.864 1.00 97.88 502 VAL A N 1
ATOM 3990 C CA . VAL A 1 502 ? -14.809 10.828 7.904 1.00 97.88 502 VAL A CA 1
ATOM 3991 C C . VAL A 1 502 ? -13.452 10.425 8.467 1.00 97.88 502 VAL A C 1
ATOM 3993 O O . VAL A 1 502 ? -13.137 10.786 9.596 1.00 97.88 502 VAL A O 1
ATOM 3996 N N . ASN A 1 503 ? -12.636 9.711 7.688 1.00 96.44 503 ASN A N 1
ATOM 3997 C CA . ASN A 1 503 ? -11.252 9.393 8.049 1.00 96.44 503 ASN A CA 1
ATOM 3998 C C . ASN A 1 503 ? -10.278 10.239 7.231 1.00 96.44 503 ASN A C 1
ATOM 4000 O O . ASN A 1 503 ? -10.302 10.193 5.998 1.00 96.44 503 ASN A O 1
ATOM 4004 N N . ARG A 1 504 ? -9.443 11.023 7.926 1.00 93.81 504 ARG A N 1
ATOM 4005 C CA . ARG A 1 504 ? -8.594 12.038 7.308 1.00 93.81 504 ARG A CA 1
ATOM 4006 C C . ARG A 1 504 ? -7.162 11.980 7.829 1.00 93.81 504 ARG A C 1
ATOM 4008 O O . ARG A 1 504 ? -6.914 12.053 9.031 1.00 93.81 504 ARG A O 1
ATOM 4015 N N . TYR A 1 505 ? -6.222 11.912 6.888 1.00 92.50 505 TYR A N 1
ATOM 4016 C CA . TYR A 1 505 ? -4.800 12.095 7.154 1.00 92.50 505 TYR A CA 1
ATOM 4017 C C . TYR A 1 505 ? -4.523 13.479 7.753 1.00 92.50 505 TYR A C 1
ATOM 4019 O O . TYR A 1 505 ? -5.072 14.471 7.283 1.00 92.50 505 TYR A O 1
ATOM 4027 N N . VAL A 1 506 ? -3.656 13.567 8.761 1.00 91.94 506 VAL A N 1
ATOM 4028 C CA . VAL A 1 506 ? -3.440 14.823 9.508 1.00 91.94 506 VAL A CA 1
ATOM 4029 C C . VAL A 1 506 ? -2.419 15.784 8.887 1.00 91.94 506 VAL A C 1
ATOM 4031 O O . VAL A 1 506 ? -2.311 16.921 9.332 1.00 91.94 506 VAL A O 1
ATOM 4034 N N . HIS A 1 507 ? -1.675 15.371 7.858 1.00 82.69 507 HIS A N 1
ATOM 4035 C CA . HIS A 1 507 ? -0.569 16.142 7.265 1.00 82.69 507 HIS A CA 1
ATOM 4036 C C . HIS A 1 507 ? -0.995 17.253 6.280 1.00 82.69 507 HIS A C 1
ATOM 4038 O O . HIS A 1 507 ? -0.167 17.741 5.515 1.00 82.69 507 HIS A O 1
ATOM 4044 N N . TRP A 1 508 ? -2.267 17.659 6.273 1.00 75.81 508 TRP A N 1
ATOM 4045 C CA . TRP A 1 508 ? -2.799 18.667 5.346 1.00 75.81 508 TRP A CA 1
ATOM 4046 C C . TRP A 1 508 ? -2.971 20.045 6.007 1.00 75.81 508 TRP A C 1
ATOM 4048 O O . TRP A 1 508 ? -3.204 20.155 7.210 1.00 75.81 508 TRP A O 1
ATOM 4058 N N . ASN A 1 509 ? -2.871 21.108 5.199 1.00 74.25 509 ASN A N 1
ATOM 4059 C CA . ASN A 1 509 ? -2.636 22.481 5.670 1.00 74.25 509 ASN A CA 1
ATOM 4060 C C . ASN A 1 509 ? -3.784 23.137 6.473 1.00 74.25 509 ASN A C 1
ATOM 4062 O O . ASN A 1 509 ? -3.512 24.075 7.218 1.00 74.25 509 ASN A O 1
ATOM 4066 N N . ASP A 1 510 ? -5.041 22.689 6.350 1.00 91.94 510 ASP A N 1
ATOM 4067 C CA . ASP A 1 510 ? -6.193 23.274 7.072 1.00 91.94 510 ASP A CA 1
ATOM 4068 C C . ASP A 1 510 ? -7.052 22.219 7.791 1.00 91.94 510 ASP A C 1
ATOM 4070 O O . ASP A 1 510 ? -8.275 22.168 7.661 1.00 91.94 510 ASP A O 1
ATOM 4074 N N . LEU A 1 511 ? -6.413 21.351 8.579 1.00 95.31 511 LEU A N 1
ATOM 4075 C CA . LEU A 1 511 ? -7.106 20.286 9.316 1.00 95.31 511 LEU A CA 1
ATOM 4076 C C . LEU A 1 511 ? -8.245 20.807 10.218 1.00 95.31 511 LEU A C 1
ATOM 4078 O O . LEU A 1 511 ? -9.286 20.164 10.343 1.00 95.31 511 LEU A O 1
ATOM 4082 N N . ALA A 1 512 ? -8.070 21.978 10.838 1.00 96.12 512 ALA A N 1
ATOM 4083 C CA . ALA A 1 512 ? -9.086 22.579 11.701 1.00 96.12 512 ALA A CA 1
ATOM 4084 C C . ALA A 1 512 ? -10.312 23.072 10.906 1.00 96.12 512 ALA A C 1
ATOM 4086 O O . ALA A 1 512 ? -11.453 22.855 11.327 1.00 96.12 512 ALA A O 1
ATOM 4087 N N . GLY A 1 513 ? -10.102 23.696 9.740 1.00 96.38 513 GLY A N 1
ATOM 4088 C CA . GLY A 1 513 ? -11.177 24.064 8.820 1.00 96.38 513 GLY A CA 1
ATOM 4089 C C . GLY A 1 513 ? -11.902 22.849 8.246 1.00 96.38 513 GLY A C 1
ATOM 4090 O O . GLY A 1 513 ? -13.135 22.821 8.258 1.00 96.38 513 GLY A O 1
ATOM 4091 N N . GLU A 1 514 ? -11.160 21.816 7.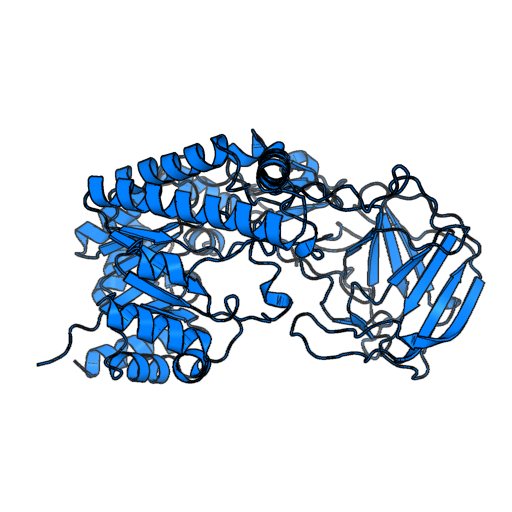836 1.00 96.38 514 GLU A N 1
ATOM 4092 C CA . GLU A 1 514 ? -11.719 20.541 7.374 1.00 96.38 514 GLU A CA 1
ATOM 4093 C C . GLU A 1 514 ? -12.599 19.893 8.459 1.00 96.38 514 GLU A C 1
ATOM 4095 O O . GLU A 1 514 ? -13.753 19.550 8.188 1.00 96.38 514 GLU A O 1
ATOM 4100 N N . LEU A 1 515 ? -12.111 19.803 9.704 1.00 97.38 515 LEU A N 1
ATOM 4101 C CA . LEU A 1 515 ? -12.872 19.271 10.840 1.00 97.38 515 LEU A CA 1
ATOM 4102 C C . LEU A 1 515 ? -14.159 20.064 11.094 1.00 97.38 515 LEU A C 1
ATOM 4104 O O . LEU A 1 515 ? -15.224 19.459 11.237 1.00 97.38 515 LEU A O 1
ATOM 4108 N N . ARG A 1 516 ? -14.090 21.403 11.135 1.00 96.94 516 ARG A N 1
ATOM 4109 C CA . ARG A 1 516 ? -15.288 22.246 11.301 1.00 96.94 516 ARG A CA 1
ATOM 4110 C C . ARG A 1 516 ? -16.312 21.974 10.209 1.00 96.94 516 ARG A C 1
ATOM 4112 O O . ARG A 1 516 ? -17.484 21.787 10.517 1.00 96.94 516 ARG A O 1
ATOM 4119 N N . ARG A 1 517 ? -15.870 21.892 8.952 1.00 96.88 517 ARG A N 1
ATOM 4120 C CA . ARG A 1 517 ? -16.763 21.643 7.818 1.00 96.88 517 ARG A CA 1
ATOM 4121 C C . ARG A 1 517 ? -17.447 20.278 7.913 1.00 96.88 517 ARG A C 1
ATOM 4123 O O . ARG A 1 517 ? -18.645 20.208 7.671 1.00 96.88 517 ARG A O 1
ATOM 4130 N N . VAL A 1 518 ? -16.733 19.219 8.317 1.00 97.38 518 VAL A N 1
ATOM 4131 C CA . VAL A 1 518 ? -17.353 17.898 8.560 1.00 97.38 518 VAL A CA 1
ATOM 4132 C C . VAL A 1 518 ? -18.333 17.950 9.732 1.00 97.38 518 VAL A C 1
ATOM 4134 O O . VAL A 1 518 ? -19.417 17.381 9.642 1.00 97.38 518 VAL A O 1
ATOM 4137 N N . ARG A 1 519 ? -17.974 18.628 10.828 1.00 96.88 519 ARG A N 1
ATOM 4138 C CA . ARG A 1 519 ? -18.822 18.764 12.023 1.00 96.88 519 ARG A CA 1
ATOM 4139 C C . ARG A 1 519 ? -20.144 19.463 11.716 1.00 96.88 519 ARG A C 1
ATOM 4141 O O . ARG A 1 519 ? -21.193 19.024 12.191 1.00 96.88 519 ARG A O 1
ATOM 4148 N N . ASP A 1 520 ? -20.076 20.543 10.945 1.00 96.44 520 ASP A N 1
ATOM 4149 C CA . ASP A 1 520 ? -21.225 21.394 10.625 1.00 96.44 520 ASP A CA 1
ATOM 4150 C C . ASP A 1 520 ? -22.130 20.774 9.546 1.00 96.44 520 ASP A C 1
ATOM 4152 O O . ASP A 1 520 ? -23.266 21.207 9.358 1.00 96.44 520 ASP A O 1
ATOM 4156 N N . ASP A 1 521 ? -21.665 19.718 8.875 1.00 96.94 521 ASP A N 1
ATOM 4157 C CA . ASP A 1 521 ? -22.427 18.978 7.879 1.00 96.94 521 ASP A CA 1
ATOM 4158 C C . ASP A 1 521 ? -23.233 17.834 8.515 1.00 96.94 521 ASP A C 1
ATOM 4160 O O . ASP A 1 521 ? -22.698 16.840 9.021 1.00 96.94 521 ASP A O 1
ATOM 4164 N N . GLU A 1 522 ? -24.563 17.940 8.441 1.00 96.19 522 GLU A N 1
ATOM 4165 C CA . GLU A 1 522 ? -25.512 16.969 9.000 1.00 96.19 522 GLU A CA 1
ATOM 4166 C C . GLU A 1 522 ? -25.349 15.530 8.475 1.00 96.19 522 GLU A C 1
ATOM 4168 O O . GLU A 1 522 ? -25.856 14.584 9.080 1.00 96.19 522 GLU A O 1
ATOM 4173 N N . ARG A 1 523 ? -24.614 15.316 7.382 1.00 97.19 523 ARG A N 1
ATOM 4174 C CA . ARG A 1 523 ? -24.359 13.988 6.809 1.00 97.19 523 ARG A CA 1
ATOM 4175 C C . ARG A 1 523 ? -23.354 13.176 7.631 1.00 97.19 523 ARG A C 1
ATOM 4177 O O . ARG A 1 523 ? -23.454 11.953 7.619 1.00 97.19 523 ARG A O 1
ATOM 4184 N N . PHE A 1 524 ? -22.458 13.812 8.394 1.00 97.94 524 PHE A N 1
ATOM 4185 C CA . PHE A 1 524 ? -21.361 13.125 9.101 1.00 97.94 524 PHE A CA 1
ATOM 4186 C C . PHE A 1 524 ? -21.466 13.225 10.621 1.00 97.94 524 PHE A C 1
ATOM 4188 O O . PHE A 1 524 ? -21.622 14.311 11.163 1.00 97.94 524 PHE A O 1
ATOM 4195 N N . CYS A 1 525 ? -21.340 12.109 11.338 1.00 97.75 525 CYS A N 1
ATOM 4196 C CA . CYS A 1 525 ? -21.439 12.088 12.802 1.00 97.75 525 CYS A CA 1
ATOM 4197 C C . CYS A 1 525 ? -20.086 12.076 13.523 1.00 97.75 525 CYS A C 1
ATOM 4199 O O . CYS A 1 525 ? -20.056 12.221 14.747 1.00 97.75 525 CYS A O 1
ATOM 4201 N N . ALA A 1 526 ? -18.981 11.858 12.805 1.00 98.25 526 ALA A N 1
ATOM 4202 C CA . ALA A 1 526 ? -17.667 11.751 13.421 1.00 98.25 526 ALA A CA 1
ATOM 4203 C C . ALA A 1 526 ? -16.506 12.069 12.467 1.00 98.25 526 ALA A C 1
ATOM 4205 O O . ALA A 1 526 ? -16.667 12.068 11.242 1.00 98.25 526 ALA A O 1
ATOM 4206 N N . PHE A 1 527 ? -15.330 12.296 13.056 1.00 98.31 527 PHE A N 1
ATOM 4207 C CA . PHE A 1 527 ? -14.065 12.562 12.368 1.00 98.31 527 PHE A CA 1
ATOM 4208 C C . PHE A 1 527 ? -12.924 11.756 13.006 1.00 98.31 527 PHE A C 1
ATOM 4210 O O . PHE A 1 527 ? -12.743 11.811 14.224 1.00 98.31 527 PHE A O 1
ATOM 4217 N N . VAL A 1 528 ? -12.157 11.030 12.191 1.00 98.38 528 VAL A N 1
ATOM 4218 C CA . VAL A 1 528 ? -10.991 10.232 12.599 1.00 98.38 528 VAL A CA 1
ATOM 4219 C C . VAL A 1 528 ? -9.711 10.950 12.178 1.00 98.38 528 VAL A C 1
ATOM 4221 O O . VAL A 1 528 ? -9.522 11.233 10.994 1.00 98.38 528 VAL A O 1
ATOM 4224 N N . PHE A 1 529 ? -8.817 11.179 13.138 1.00 97.94 529 PHE A N 1
ATOM 4225 C CA . PHE A 1 529 ? -7.449 11.634 12.891 1.00 97.94 529 PHE A CA 1
ATOM 4226 C C . PHE A 1 529 ? -6.556 10.437 12.520 1.00 97.94 529 PHE A C 1
ATOM 4228 O O . PHE A 1 529 ? -6.350 9.542 13.342 1.00 97.94 529 PHE A O 1
ATOM 4235 N N . TYR A 1 530 ? -6.043 10.414 11.285 1.00 95.56 530 TYR A N 1
ATOM 4236 C CA . TYR A 1 530 ? -5.143 9.376 10.762 1.00 95.56 530 TYR A CA 1
ATOM 4237 C C . TYR A 1 530 ? -3.705 9.914 10.640 1.00 95.56 530 TYR A C 1
ATOM 4239 O O . TYR A 1 530 ? -3.467 10.861 9.892 1.00 95.56 530 TYR A O 1
ATOM 4247 N N . GLU A 1 531 ? -2.702 9.363 11.318 1.00 94.56 531 GLU A N 1
ATOM 4248 C CA . GLU A 1 531 ? -2.747 8.357 12.395 1.00 94.56 531 GLU A CA 1
ATOM 4249 C C . GLU A 1 531 ? -1.764 8.729 13.512 1.00 94.56 531 GLU A C 1
ATOM 4251 O O . GLU A 1 531 ? -0.934 9.629 13.338 1.00 94.56 531 GLU A O 1
ATOM 4256 N N . THR A 1 532 ? -1.889 8.096 14.680 1.00 97.44 532 THR A N 1
ATOM 4257 C CA . THR A 1 532 ? -1.206 8.525 15.911 1.00 97.44 532 THR A CA 1
ATOM 4258 C C . THR A 1 532 ? 0.305 8.593 15.798 1.00 97.44 532 THR A C 1
ATOM 4260 O O . THR A 1 532 ? 0.871 9.545 16.331 1.00 97.44 532 THR A O 1
ATOM 4263 N N . CYS A 1 533 ? 0.951 7.704 15.040 1.00 95.94 533 CYS A N 1
ATOM 4264 C CA . CYS A 1 533 ? 2.399 7.752 14.816 1.00 95.94 533 CYS A CA 1
ATOM 4265 C C . CYS A 1 533 ? 2.868 9.120 14.268 1.00 95.94 533 CYS A C 1
ATOM 4267 O O . CYS A 1 533 ? 3.986 9.567 14.529 1.00 95.94 533 CYS A O 1
ATOM 4269 N N . THR A 1 534 ? 1.992 9.853 13.568 1.00 95.81 534 THR A N 1
ATOM 4270 C CA . THR A 1 534 ? 2.307 11.173 13.011 1.00 95.81 534 THR A CA 1
ATOM 4271 C C . THR A 1 534 ? 2.319 12.260 14.088 1.00 95.81 534 THR A C 1
ATOM 4273 O O . THR A 1 534 ? 3.193 13.128 14.063 1.00 95.81 534 THR A O 1
ATOM 4276 N N . TYR A 1 535 ? 1.393 12.205 15.051 1.00 96.69 535 TYR A N 1
ATOM 4277 C CA . TYR A 1 535 ? 1.105 13.312 15.973 1.00 96.69 535 TYR A CA 1
ATOM 4278 C C . TYR A 1 535 ? 1.219 12.979 17.465 1.00 96.69 535 TYR A C 1
ATOM 4280 O O . TYR A 1 535 ? 0.997 13.864 18.291 1.00 96.69 535 TYR A O 1
ATOM 4288 N N . LEU A 1 536 ? 1.554 11.746 17.839 1.00 97.81 536 LEU A N 1
ATOM 4289 C CA . LEU A 1 536 ? 1.848 11.335 19.211 1.00 97.81 536 LEU A CA 1
ATOM 4290 C C . LEU A 1 536 ? 3.307 10.891 19.341 1.00 97.81 536 LEU A C 1
ATOM 4292 O O . LEU A 1 536 ? 3.904 10.367 18.402 1.00 97.81 536 LEU A O 1
ATOM 4296 N N . ARG A 1 537 ? 3.896 11.095 20.521 1.00 97.69 537 ARG A N 1
ATOM 4297 C CA . ARG A 1 537 ? 5.247 10.628 20.858 1.00 97.69 537 ARG A CA 1
ATOM 4298 C C . ARG A 1 537 ? 5.261 9.978 22.230 1.00 97.69 537 ARG A C 1
ATOM 4300 O O . ARG A 1 537 ? 4.877 10.603 23.223 1.00 97.69 537 ARG A O 1
ATOM 4307 N N . TYR A 1 538 ? 5.755 8.749 22.286 1.00 97.94 538 TYR A N 1
ATOM 4308 C CA . TYR A 1 538 ? 6.023 8.046 23.535 1.00 97.94 538 TYR A CA 1
ATOM 4309 C C . TYR A 1 538 ? 7.321 8.540 24.172 1.00 97.94 538 TYR A C 1
ATOM 4311 O O . TYR A 1 538 ? 8.246 8.965 23.480 1.00 97.94 538 TYR A O 1
ATOM 4319 N N . GLN A 1 539 ? 7.383 8.497 25.497 1.00 98.00 539 GLN A N 1
ATOM 4320 C CA . GLN A 1 539 ? 8.531 8.916 26.296 1.00 98.00 539 GLN A CA 1
ATOM 4321 C C . GLN A 1 539 ? 9.082 7.726 27.092 1.00 98.00 539 GLN A C 1
ATOM 4323 O O . GLN A 1 539 ? 8.293 6.893 27.526 1.00 98.00 539 GLN A O 1
ATOM 4328 N N . PRO A 1 540 ? 10.402 7.652 27.358 1.00 97.38 540 PRO A N 1
ATOM 4329 C CA . PRO A 1 540 ? 11.005 6.518 28.070 1.00 97.38 540 PRO A CA 1
ATOM 4330 C C . PRO A 1 540 ? 10.434 6.236 29.468 1.00 97.38 540 PRO A C 1
ATOM 4332 O O . PRO A 1 540 ? 10.623 5.147 30.005 1.00 97.38 540 PRO A O 1
ATOM 4335 N N . ASP A 1 541 ? 9.770 7.217 30.079 1.00 97.56 541 ASP A N 1
ATOM 4336 C CA . ASP A 1 541 ? 9.173 7.125 31.412 1.00 97.56 541 ASP A CA 1
ATOM 4337 C C . ASP A 1 541 ? 7.779 6.470 31.428 1.00 97.56 541 ASP A C 1
ATOM 4339 O O . ASP A 1 541 ? 7.148 6.397 32.483 1.00 97.56 541 ASP A O 1
ATOM 4343 N N . GLY A 1 542 ? 7.293 5.977 30.285 1.00 97.69 542 GLY A N 1
ATOM 4344 C CA . GLY A 1 542 ? 5.963 5.387 30.175 1.00 97.69 542 GLY A CA 1
ATOM 4345 C C . GLY A 1 542 ? 4.876 6.374 29.762 1.00 97.69 542 GLY A C 1
ATOM 4346 O O . GLY A 1 542 ? 3.717 5.970 29.690 1.00 97.69 542 GLY A O 1
ATOM 4347 N N . THR A 1 543 ? 5.199 7.645 29.503 1.00 98.31 543 THR A N 1
ATOM 4348 C CA . THR A 1 543 ? 4.203 8.657 29.123 1.00 98.31 543 THR A CA 1
ATOM 4349 C C . THR A 1 543 ? 4.064 8.827 27.607 1.00 98.31 543 THR A C 1
ATOM 4351 O O . THR A 1 543 ? 4.887 8.370 26.812 1.00 98.31 543 THR A O 1
ATOM 4354 N N . CYS A 1 544 ? 2.978 9.475 27.186 1.00 97.81 544 CYS A N 1
ATOM 4355 C CA . CYS A 1 544 ? 2.695 9.849 25.804 1.00 97.81 544 CYS A CA 1
ATOM 4356 C C . CYS A 1 544 ? 2.347 11.343 25.735 1.00 97.81 544 CYS A C 1
ATOM 4358 O O . CYS A 1 544 ? 1.648 11.866 26.608 1.00 97.81 544 CYS A O 1
ATOM 4360 N N . ARG A 1 545 ? 2.808 12.036 24.690 1.00 97.62 545 ARG A N 1
ATOM 4361 C CA . ARG A 1 545 ? 2.481 13.445 24.424 1.00 97.62 545 ARG A CA 1
ATOM 4362 C C . ARG A 1 545 ? 2.008 13.651 22.991 1.00 97.62 545 ARG A C 1
ATOM 4364 O O . ARG A 1 545 ? 2.357 12.881 22.104 1.00 97.62 545 ARG A O 1
ATOM 4371 N N . LEU A 1 546 ? 1.246 14.719 22.775 1.00 97.56 546 LEU A N 1
ATOM 4372 C CA . LEU A 1 546 ? 0.857 15.181 21.445 1.00 97.56 546 LEU A CA 1
ATOM 4373 C C . LEU A 1 546 ? 1.951 16.099 20.889 1.00 97.56 546 LEU A C 1
ATOM 4375 O O . LEU A 1 546 ? 2.434 16.975 21.602 1.00 97.56 546 LEU A O 1
ATOM 4379 N N . GLU A 1 547 ? 2.331 15.898 19.631 1.00 94.88 547 GLU A N 1
ATOM 4380 C CA . GLU A 1 547 ? 3.413 16.619 18.961 1.00 94.88 547 GLU A CA 1
ATOM 4381 C C . GLU A 1 547 ? 3.087 16.870 17.479 1.00 94.88 547 GLU A C 1
ATOM 4383 O O . GLU A 1 547 ? 3.724 16.327 16.581 1.00 94.88 547 GLU A O 1
ATOM 4388 N N . MET A 1 548 ? 2.057 17.684 17.222 1.00 95.12 548 MET A N 1
ATOM 4389 C CA . MET A 1 548 ? 1.737 18.205 15.888 1.00 95.12 548 MET A CA 1
ATOM 4390 C C . MET A 1 548 ? 0.779 19.400 15.989 1.00 95.12 548 MET A C 1
ATOM 4392 O O . MET A 1 548 ? -0.375 19.236 16.389 1.00 95.12 548 MET A O 1
ATOM 4396 N N . GLU A 1 549 ? 1.235 20.594 15.597 1.00 94.69 549 GLU A N 1
ATOM 4397 C CA . GLU A 1 549 ? 0.452 21.837 15.731 1.00 94.69 549 GLU A CA 1
ATOM 4398 C C . GLU A 1 549 ? -0.905 21.785 15.003 1.00 94.69 549 GLU A C 1
ATOM 4400 O O . GLU A 1 549 ? -1.904 22.101 15.656 1.00 94.69 549 GLU A O 1
ATOM 4405 N N . PRO A 1 550 ? -1.012 21.292 13.747 1.00 95.50 550 PRO A N 1
ATOM 4406 C CA . PRO A 1 550 ? -2.307 21.196 13.070 1.00 95.50 550 PRO A CA 1
ATOM 4407 C C . PRO A 1 550 ? -3.355 20.379 13.837 1.00 95.50 550 PRO A C 1
ATOM 4409 O O . PRO A 1 550 ? -4.528 20.756 13.888 1.00 95.50 550 PRO A O 1
ATOM 4412 N N . VAL A 1 551 ? -2.937 19.275 14.467 1.00 96.88 551 VAL A N 1
ATOM 4413 C CA . VAL A 1 551 ? -3.822 18.412 15.264 1.00 96.88 551 VAL A CA 1
ATOM 4414 C C . VAL A 1 551 ? -4.183 19.093 16.580 1.00 96.88 551 VAL A C 1
ATOM 4416 O O . VAL A 1 551 ? -5.357 19.129 16.949 1.00 96.88 551 VAL A O 1
ATOM 4419 N N . GLU A 1 552 ? -3.208 19.689 17.271 1.00 96.25 552 GLU A N 1
ATOM 4420 C CA . GLU A 1 552 ? -3.459 20.424 18.513 1.00 96.25 552 GLU A CA 1
ATOM 4421 C C . GLU A 1 552 ? -4.444 21.577 18.303 1.00 96.25 552 GLU A C 1
ATOM 4423 O O . GLU A 1 552 ? -5.384 21.750 19.083 1.00 96.25 552 GLU A O 1
ATOM 4428 N N . LYS A 1 553 ? -4.258 22.340 17.222 1.00 95.81 553 LYS A N 1
ATOM 4429 C CA . LYS A 1 553 ? -5.143 23.429 16.816 1.00 95.81 553 LYS A CA 1
ATOM 4430 C C . LYS A 1 553 ? -6.554 22.926 16.526 1.00 95.81 553 LYS A C 1
ATOM 4432 O O . LYS A 1 553 ? -7.500 23.474 17.086 1.00 95.81 553 LYS A O 1
ATOM 4437 N N . ALA A 1 554 ? -6.703 21.872 15.721 1.00 97.06 554 ALA A N 1
ATOM 4438 C CA . ALA A 1 554 ? -8.011 21.301 15.399 1.00 97.06 554 ALA A CA 1
ATOM 4439 C C . ALA A 1 554 ? -8.765 20.828 16.656 1.00 97.06 554 ALA A C 1
ATOM 4441 O O . ALA A 1 554 ? -9.952 21.116 16.813 1.00 97.06 554 ALA A O 1
ATOM 4442 N N . LEU A 1 555 ? -8.074 20.154 17.582 1.00 97.12 555 LEU A N 1
ATOM 4443 C CA . LEU A 1 555 ? -8.656 19.680 18.842 1.00 97.12 555 LEU A CA 1
ATOM 4444 C C . LEU A 1 555 ? -9.053 20.835 19.772 1.00 97.12 555 LEU A C 1
ATOM 4446 O O . LEU A 1 555 ? -10.128 20.795 20.373 1.00 97.12 555 LEU A O 1
ATOM 4450 N N . ARG A 1 556 ? -8.212 21.871 19.875 1.00 96.88 556 ARG A N 1
ATOM 4451 C CA . ARG A 1 556 ? -8.486 23.068 20.682 1.00 96.88 556 ARG A CA 1
ATOM 4452 C C . ARG A 1 556 ? -9.696 23.837 20.152 1.00 96.88 556 ARG A C 1
ATOM 4454 O O . ARG A 1 556 ? -10.633 24.067 20.909 1.00 96.88 556 ARG A O 1
ATOM 4461 N N . GLU A 1 557 ? -9.719 24.156 18.859 1.00 96.31 557 GLU A N 1
ATOM 4462 C CA . GLU A 1 557 ? -10.837 24.880 18.235 1.00 96.31 557 GLU A CA 1
ATOM 4463 C C . GLU A 1 557 ? -12.149 24.084 18.319 1.00 96.31 557 GLU A C 1
ATOM 4465 O O . GLU A 1 557 ? -13.227 24.649 18.509 1.00 96.31 557 GLU A O 1
ATOM 4470 N N . PHE A 1 558 ? -12.076 22.753 18.224 1.00 95.44 558 PHE A N 1
ATOM 4471 C CA . PHE A 1 558 ? -13.238 21.899 18.438 1.00 95.44 558 PHE A CA 1
ATOM 4472 C C . PHE A 1 558 ? -13.743 21.959 19.888 1.00 95.44 558 PHE A C 1
ATOM 4474 O O . PHE A 1 558 ? -14.954 22.039 20.103 1.00 95.44 558 PHE A O 1
ATOM 4481 N N . ALA A 1 559 ? -12.849 21.958 20.880 1.00 94.88 559 ALA A N 1
ATOM 4482 C CA . ALA A 1 559 ? -13.223 22.076 22.289 1.00 94.88 559 ALA A CA 1
ATOM 4483 C C . ALA A 1 559 ? -13.855 23.440 22.620 1.00 94.88 559 ALA A C 1
ATOM 4485 O O . ALA A 1 559 ? -14.833 23.479 23.356 1.00 94.88 559 ALA A O 1
ATOM 4486 N N . GLU A 1 560 ? -13.347 24.528 22.036 1.00 93.06 560 GLU A N 1
ATOM 4487 C CA . GLU A 1 560 ? -13.871 25.896 22.206 1.00 93.06 560 GLU A CA 1
ATOM 4488 C C . GLU A 1 560 ? -15.246 26.108 21.552 1.00 93.06 560 GLU A C 1
ATOM 4490 O O . GLU A 1 560 ? -15.971 27.035 21.904 1.00 93.06 560 GLU A O 1
ATOM 4495 N N . SER A 1 561 ? -15.608 25.257 20.589 1.00 87.75 561 SER A N 1
ATOM 4496 C CA . SER A 1 561 ? -16.870 25.346 19.845 1.00 87.75 561 SER A CA 1
ATOM 4497 C C . SER A 1 561 ? -18.052 24.586 20.457 1.00 87.75 561 SER A C 1
ATOM 4499 O O . SER A 1 561 ? -19.151 24.628 19.898 1.00 87.75 561 SER A O 1
ATOM 4501 N N . ARG A 1 562 ? -17.816 23.839 21.540 1.00 78.75 562 ARG A N 1
ATOM 4502 C CA . ARG A 1 562 ? -18.837 23.094 22.290 1.00 78.75 562 ARG A CA 1
ATOM 4503 C C . ARG A 1 562 ? -19.428 23.957 23.391 1.00 78.75 562 ARG A C 1
ATOM 4505 O O . ARG A 1 562 ? -20.653 23.813 23.608 1.00 78.75 562 ARG A O 1
#

Foldseek 3Di:
DAFQFAAEAEAAPLLQQLVFLAAAALLLLLQVLLFCVVLRHAEYAYEDAVQLPQGWQALDDCDDPRPSVVNSSVNSVRHNRVLLSNLVSNVVSNHAYAYADALQAFFLFAFFFAPDPSLVRAFQDDWQRHGTHGGHVVCSVCVLQFWFFDDPPADPCLQQFWQFKKKFKALADDDFPDDPQFKWKWADQTQFAIDTDPDDWDKDKDWDFACAFAAALQRHTSHHGGHIIIMIMTGDDTDGRQKMKMATPAAAAPFRRKGQQLPRMFGAGPVRHTRDKWKFQLADPPPNVVRASRHGGTDTFQLRSRHMATQNHRCPSNRHNMMMIGGDGTRGQSRGGQLLDPVSLVVVVVSLVVSLVSPHQAYEYDQFYSSQGGNCLLRTQPRVSLQVVLVVVPHDDLVSSQASSQVSVLVSLVSSLVSQVVSNHFYEYEDALQLPDPDHRSNRSRGHSNSHDNVVLVCLVVVSGQAYEHEYDPDDLCCCPPPPSNVVNLVSCVVVVHAYEYEDEQPDDQLLVSLVVQSVDPSHSYYYYPHCSVFKDGDPVSHIDGHDPSVVVNSVVVVVVD

Secondary structure (DSSP, 8-state):
-----EEEEEE-HHHHHHS-SS---HHHHHHHHHHHHHTTEEEEEEE-SSGGGT--B----SSGGGHHHHHHHHHHHHHSSHHHHHHHHHHHTT-EEEEEE-TT-S---EEEETTSHHHHHH--EEETTEEEE-B-HHHHH-GGGEEEBP-SSS-TTTTTPPEEEEEEE-SS-S-----TTTEEEEEESSSSS-EE-----EEEEEEEE-SS-EE-TT--EEE-TT-EEEEEEEEEEEE--SEEEEEE---SS----EEETTTSEEEE-TTSPBPPEEEE-S--SSSTTT--TTTS----SSS-TTSEEESSS--TTSSSSEEEEEES--SEEEEEEPTTSHHHHHHHHHHHHHHHHTT-SEEEE----STT--S-GGGB---HHHHHHHHHTT---HHHHHHHHHHHHHHHHHHHHHHHHHTT-EEEEEEETTTSSSS--HHHHTTS--SS---HHHHHHTT--SEEEEE-SSS-TTHHHH-HHHHHHHHHHHHTT--BEEEEES-STTHHHHHHHHHH-TT--EEEEE-HHHHEEE-TTS-EEE--HHHHHHHHHHHHT-

Sequence (562 aa):
MSRDFRLEALVDFLDDAIVTPFPLTAAHLDSMMALLKARGIRRVSWGYYADARGGYRGPGKTGGPFADWHNITRTYQGLGNPLKVAAEAAHRHGLEIYAYYKPYETGPAAALPEGSPEAAEFGLVDQIGGRLCWFDPFVVQNPHLRIKRRTDDLPANVATRPVCAIRLIKKDDTPTRITAEHLQIWTSPDNYRYKPLRVKFDLQESVEPSSHEVVDIQNNVLTRKGDPVRVLTLSGFSLTDKYILVTTDFEDETGDFTNSGDDILRPLDADGGEIPCVFAPGHAIYFSEESDFRNWGLGFDHGYGRRTITLDVSNASGKTGLIAFARGRNDYLPGALCETEPAVQEFWLRCLDEIIAAGVDGVDFRDENHSTHTDFPHDYGYNDVVLAECRRRGGISPAAVAAVRGDAWTEFYRKAKAKLAAAGKRMRINFQVDFLRPNPPAGRWLAYPFNLDFQWRRWIDEGLLDEAIPRFFSCPFECLYNDDVTREIIDRCRSRNIPLTVNRYVHWNDLAGELRRVRDDERFCAFVFYETCTYLRYQPDGTCRLEMEPVEKALREFAESR

pLDDT: mean 95.48, std 5.56, range [45.78, 98.88]